Protein AF-A0A7S4M6N0-F1 (afdb_monomer)

Secondary structure (DSSP, 8-state):
--SSSSTTSSSSS------------------------TTS--TTTTPPPPHHHHHHHHHHHHHHHHTSGGGGGGGGGT-HHHHHHHHHHHHTSBPTTTSSBHHHHHHHHHHHHHHHHHHTT--GGGSEEEEEE-SSS-THIIIIISSS-HHHHHHHHHHHHHHHSEEEEEE---GGGGTT-HHHHHHHHHHHHHHHHHHHHTTSS---EEEEEGGGHHHHHHHHHHHHTT--S----EEEESS-TTTT--TTT--SS-EEEEE-TT-GGGTTTHHHHHHHHTTS----TTS---TTS--EEEEE-HHHHHHTT----GGG-HHHHHHH-GGGHHHHHHHHHHHHHHTT---S--S---PPPPP----------------------------------

Organism: NCBI:txid72548

Structure (mmCIF, N/CA/C/O backbone):
data_AF-A0A7S4M6N0-F1
#
_entry.id   AF-A0A7S4M6N0-F1
#
loop_
_atom_site.group_PDB
_atom_site.id
_atom_site.type_symbol
_atom_site.label_atom_id
_atom_site.label_alt_id
_atom_site.label_comp_id
_atom_site.label_asym_id
_atom_site.label_entity_id
_atom_site.label_seq_id
_atom_site.pdbx_PDB_ins_code
_atom_site.Cartn_x
_atom_site.Cartn_y
_atom_site.Cartn_z
_atom_site.occupancy
_atom_site.B_iso_or_equiv
_atom_site.auth_seq_id
_atom_site.auth_comp_id
_atom_site.auth_asym_id
_atom_site.auth_atom_id
_atom_site.pdbx_PDB_model_num
ATOM 1 N N . MET A 1 1 ? 51.126 13.592 -18.599 1.00 45.94 1 MET A N 1
ATOM 2 C CA . MET A 1 1 ? 50.059 13.607 -17.568 1.00 45.94 1 MET A CA 1
ATOM 3 C C . MET A 1 1 ? 49.681 12.183 -17.109 1.00 45.94 1 MET A C 1
ATOM 5 O O . MET A 1 1 ? 48.519 11.811 -17.114 1.00 45.94 1 MET A O 1
ATOM 9 N N . LYS A 1 2 ? 50.675 11.357 -16.735 1.00 37.97 2 LYS A N 1
ATOM 10 C CA . LYS A 1 2 ? 50.512 9.930 -16.360 1.00 37.97 2 LYS A CA 1
ATOM 11 C C . LYS A 1 2 ? 51.437 9.506 -15.194 1.00 37.97 2 LYS A C 1
ATOM 13 O O . LYS A 1 2 ? 51.821 8.352 -15.103 1.00 37.97 2 LYS A O 1
ATOM 18 N N . VAL A 1 3 ? 51.826 10.438 -14.313 1.00 39.56 3 VAL A N 1
ATOM 19 C CA . VAL A 1 3 ? 52.834 10.177 -13.250 1.00 39.56 3 VAL A CA 1
ATOM 20 C C . VAL A 1 3 ? 52.361 10.587 -11.839 1.00 39.56 3 VAL A C 1
ATOM 22 O O . VAL A 1 3 ? 53.120 10.528 -10.886 1.00 39.56 3 VAL A O 1
ATOM 25 N N . GLN A 1 4 ? 51.082 10.927 -11.639 1.00 41.50 4 GLN A N 1
ATOM 26 C CA . GLN A 1 4 ? 50.559 11.326 -10.314 1.00 41.50 4 GLN A CA 1
ATOM 27 C C . GLN A 1 4 ? 49.484 10.395 -9.727 1.00 41.50 4 GLN A C 1
ATOM 29 O O . GLN A 1 4 ? 48.772 10.787 -8.810 1.00 41.50 4 GLN A O 1
ATOM 34 N N . LEU A 1 5 ? 49.390 9.146 -10.201 1.00 37.19 5 LEU A N 1
ATOM 35 C CA . LEU A 1 5 ? 48.446 8.152 -9.657 1.00 37.19 5 LEU A CA 1
ATOM 36 C C . LEU A 1 5 ? 49.110 6.940 -8.974 1.00 37.19 5 LEU A C 1
ATOM 38 O O . LEU A 1 5 ? 48.406 6.063 -8.493 1.00 37.19 5 LEU A O 1
ATOM 42 N N . ALA A 1 6 ? 50.445 6.889 -8.892 1.00 36.88 6 ALA A N 1
ATOM 43 C CA . ALA A 1 6 ? 51.171 5.757 -8.299 1.00 36.88 6 ALA A CA 1
ATOM 44 C C . ALA A 1 6 ? 51.567 5.956 -6.819 1.00 36.88 6 ALA A C 1
ATOM 46 O O . ALA A 1 6 ? 51.978 5.008 -6.167 1.00 36.88 6 ALA A O 1
ATOM 47 N N . ALA A 1 7 ? 51.403 7.155 -6.248 1.00 37.81 7 ALA A N 1
ATOM 48 C CA . ALA A 1 7 ? 51.907 7.480 -4.904 1.00 37.81 7 ALA A CA 1
ATOM 49 C C . ALA A 1 7 ? 50.861 7.396 -3.769 1.00 37.81 7 ALA A C 1
ATOM 51 O O . ALA A 1 7 ? 51.107 7.880 -2.668 1.00 37.81 7 ALA A O 1
ATOM 52 N N . ARG A 1 8 ? 49.678 6.808 -4.006 1.00 37.72 8 ARG A N 1
ATOM 53 C CA . ARG A 1 8 ? 48.637 6.641 -2.965 1.00 37.72 8 ARG A CA 1
ATOM 54 C C . ARG A 1 8 ? 48.246 5.192 -2.661 1.00 37.72 8 ARG A C 1
ATOM 56 O O . ARG A 1 8 ? 47.337 4.980 -1.869 1.00 37.72 8 ARG A O 1
ATOM 63 N N . MET A 1 9 ? 48.952 4.208 -3.221 1.00 34.25 9 MET A N 1
ATOM 64 C CA . MET A 1 9 ? 48.672 2.782 -2.992 1.00 34.25 9 MET A CA 1
ATOM 65 C C . MET A 1 9 ? 49.723 2.026 -2.158 1.00 34.25 9 MET A C 1
ATOM 67 O O . MET A 1 9 ? 49.538 0.842 -1.911 1.00 34.25 9 MET A O 1
ATOM 71 N N . GLU A 1 10 ? 50.765 2.686 -1.642 1.00 34.19 10 GLU A N 1
ATOM 72 C CA . GLU A 1 10 ? 51.847 2.023 -0.878 1.00 34.19 10 GLU A CA 1
ATOM 73 C C . GLU A 1 10 ? 51.893 2.362 0.627 1.00 34.19 10 GLU A C 1
ATOM 75 O O . GLU A 1 10 ? 52.889 2.102 1.291 1.00 34.19 10 GLU A O 1
ATOM 80 N N . ALA A 1 11 ? 50.816 2.897 1.214 1.00 34.56 11 ALA A N 1
ATOM 81 C CA . ALA A 1 11 ? 50.780 3.243 2.647 1.00 34.56 11 ALA A CA 1
ATOM 82 C C . ALA A 1 11 ? 49.804 2.399 3.495 1.00 34.56 11 ALA A C 1
ATOM 84 O O . ALA A 1 11 ? 49.417 2.824 4.579 1.00 34.56 11 ALA A O 1
ATOM 85 N N . GLY A 1 12 ? 49.376 1.222 3.022 1.00 33.84 12 GLY A N 1
ATOM 86 C CA . GLY A 1 12 ? 48.311 0.453 3.687 1.00 33.84 12 GLY A CA 1
ATOM 87 C C . GLY A 1 12 ? 48.555 -1.039 3.898 1.00 33.84 12 GLY A C 1
ATOM 88 O O . GLY A 1 12 ? 47.637 -1.725 4.339 1.00 33.84 12 GLY A O 1
ATOM 89 N N . GLN A 1 13 ? 49.739 -1.571 3.586 1.00 36.97 13 GLN A N 1
ATOM 90 C CA . GLN A 1 13 ? 50.039 -2.992 3.784 1.00 36.97 13 GLN A CA 1
ATOM 91 C C . GLN A 1 13 ? 51.243 -3.166 4.717 1.00 36.97 13 GLN A C 1
ATOM 93 O O . GLN A 1 13 ? 52.341 -2.715 4.418 1.00 36.97 13 GLN A O 1
ATOM 98 N N . HIS A 1 14 ? 50.984 -3.868 5.827 1.00 34.12 14 HIS A N 1
ATOM 99 C CA . HIS A 1 14 ? 51.899 -4.350 6.874 1.00 34.12 14 HIS A CA 1
ATOM 100 C C . HIS A 1 14 ? 52.159 -3.451 8.099 1.00 34.12 14 HIS A C 1
ATOM 102 O O . HIS A 1 14 ? 53.220 -2.863 8.261 1.00 34.12 14 HIS A O 1
ATOM 108 N N . ALA A 1 15 ? 51.238 -3.523 9.065 1.00 30.80 15 ALA A N 1
ATOM 109 C CA . ALA A 1 15 ? 51.568 -3.609 10.494 1.00 30.80 15 ALA A CA 1
ATOM 110 C C . ALA A 1 15 ? 50.488 -4.481 11.166 1.00 30.80 15 ALA A C 1
ATOM 112 O O . ALA A 1 15 ? 49.336 -4.090 11.279 1.00 30.80 15 ALA A O 1
ATOM 113 N N . SER A 1 16 ? 50.745 -5.783 11.278 1.00 30.89 16 SER A N 1
ATOM 114 C CA . SER A 1 16 ? 51.204 -6.450 12.504 1.00 30.89 16 SER A CA 1
ATOM 115 C C . SER A 1 16 ? 50.088 -6.686 13.521 1.00 30.89 16 SER A C 1
ATOM 117 O O . SER A 1 16 ? 49.566 -5.776 14.155 1.00 30.89 16 SER A O 1
ATOM 119 N N . ALA A 1 17 ? 49.786 -7.971 13.682 1.00 41.09 17 ALA A N 1
ATOM 120 C CA . ALA A 1 17 ? 48.921 -8.550 14.687 1.00 41.09 17 ALA A CA 1
ATOM 121 C C . ALA A 1 17 ? 49.273 -8.093 16.111 1.00 41.09 17 ALA A C 1
ATOM 123 O O . ALA A 1 17 ? 50.381 -8.329 16.587 1.00 41.09 17 ALA A O 1
ATOM 124 N N . GLN A 1 18 ? 48.281 -7.566 16.824 1.00 29.06 18 GLN A N 1
ATOM 125 C CA . GLN A 1 18 ? 48.182 -7.697 18.273 1.00 29.06 18 GLN A CA 1
ATOM 126 C C . GLN A 1 18 ? 46.731 -8.017 18.636 1.00 29.06 18 GLN A C 1
ATOM 128 O O . GLN A 1 18 ? 45.813 -7.234 18.411 1.00 29.06 18 GLN A O 1
ATOM 133 N N . ARG A 1 19 ? 46.544 -9.226 19.169 1.00 36.16 19 ARG A N 1
ATOM 134 C CA . ARG A 1 19 ? 45.338 -9.650 19.881 1.00 36.16 19 ARG A CA 1
ATOM 135 C C . ARG A 1 19 ? 45.258 -8.883 21.201 1.00 36.16 19 ARG A C 1
ATOM 137 O O . ARG A 1 19 ? 46.234 -8.883 21.944 1.00 36.16 19 ARG A O 1
ATOM 144 N N . SER A 1 20 ? 44.087 -8.342 21.519 1.00 28.66 20 SER A N 1
ATOM 145 C CA . SER A 1 20 ? 43.614 -8.179 22.899 1.00 28.66 20 SER A CA 1
ATOM 146 C C . SER A 1 20 ? 42.077 -8.084 22.916 1.00 28.66 20 SER A C 1
ATOM 148 O O . SER A 1 20 ? 41.491 -7.750 21.884 1.00 28.66 20 SER A O 1
ATOM 150 N N . PRO A 1 21 ? 41.417 -8.475 24.020 1.00 32.31 21 PRO A N 1
ATOM 151 C CA . PRO A 1 21 ? 40.059 -9.000 24.024 1.00 32.31 21 PRO A CA 1
ATOM 152 C C . PRO A 1 21 ? 39.023 -7.881 24.130 1.00 32.31 21 PRO A C 1
ATOM 154 O O . PRO A 1 21 ? 39.094 -7.042 25.023 1.00 32.31 21 PRO A O 1
ATOM 157 N N . LEU A 1 22 ? 38.026 -7.900 23.247 1.00 27.86 22 LEU A N 1
ATOM 158 C CA . LEU A 1 22 ? 36.796 -7.144 23.456 1.00 27.86 22 LEU A CA 1
ATOM 159 C C . LEU A 1 22 ? 35.799 -8.047 24.170 1.00 27.86 22 LEU A C 1
ATOM 161 O O . LEU A 1 22 ? 35.095 -8.865 23.580 1.00 27.86 22 LEU A O 1
ATOM 165 N N . GLU A 1 23 ? 35.832 -7.896 25.486 1.00 29.34 23 GLU A N 1
ATOM 166 C CA . GLU A 1 23 ? 34.781 -8.269 26.409 1.00 29.34 23 GLU A CA 1
ATOM 167 C C . GLU A 1 23 ? 33.457 -7.588 26.022 1.00 29.34 23 GLU A C 1
ATOM 169 O O . GLU A 1 23 ? 33.396 -6.392 25.751 1.00 29.34 23 GLU A O 1
ATOM 174 N N . ASN A 1 24 ? 32.394 -8.392 26.033 1.00 35.91 24 ASN A N 1
ATOM 175 C CA . ASN A 1 24 ? 31.051 -8.057 26.501 1.00 35.91 24 ASN A CA 1
ATOM 176 C C . ASN A 1 24 ? 30.477 -6.672 26.150 1.00 35.91 24 ASN A C 1
ATOM 178 O O . ASN A 1 24 ? 30.442 -5.765 26.977 1.00 35.91 24 ASN A O 1
ATOM 182 N N . ALA A 1 25 ? 29.801 -6.602 25.005 1.00 29.19 25 ALA A N 1
ATOM 183 C CA . ALA A 1 25 ? 28.612 -5.764 24.856 1.00 29.19 25 ALA A CA 1
ATOM 184 C C . ALA A 1 25 ? 27.540 -6.524 24.061 1.00 29.19 25 ALA A C 1
ATOM 186 O O . ALA A 1 25 ? 27.190 -6.183 22.935 1.00 29.19 25 ALA A O 1
ATOM 187 N N . SER A 1 26 ? 27.022 -7.599 24.665 1.00 28.81 26 SER A N 1
ATOM 188 C CA . SER A 1 26 ? 25.713 -8.143 24.305 1.00 28.81 26 SER A CA 1
ATOM 189 C C . SER A 1 26 ? 24.673 -7.089 24.687 1.00 28.81 26 SER A C 1
ATOM 191 O O . SER A 1 26 ? 24.267 -6.991 25.846 1.00 28.81 26 SER A O 1
ATOM 193 N N . ALA A 1 27 ? 24.282 -6.253 23.724 1.00 29.34 27 ALA A N 1
ATOM 194 C CA . ALA A 1 27 ? 23.066 -5.465 23.834 1.00 29.34 27 ALA A CA 1
ATOM 195 C C . ALA A 1 27 ? 21.894 -6.454 23.804 1.00 29.34 27 ALA A C 1
ATOM 197 O O . ALA A 1 27 ? 21.427 -6.881 22.751 1.00 29.34 27 ALA A O 1
ATOM 198 N N . LYS A 1 28 ? 21.497 -6.900 24.997 1.00 25.80 28 LYS A N 1
ATOM 199 C CA . LYS A 1 28 ? 20.292 -7.688 25.220 1.00 25.80 28 LYS A CA 1
ATOM 200 C C . LYS A 1 28 ? 19.103 -6.868 24.729 1.00 25.80 28 LYS A C 1
ATOM 202 O O . LYS A 1 28 ? 18.749 -5.867 25.347 1.00 25.80 28 LYS A O 1
ATOM 207 N N . TYR A 1 29 ? 18.478 -7.312 23.646 1.00 27.94 29 TYR A N 1
ATOM 208 C CA . TYR A 1 29 ? 17.089 -6.975 23.378 1.00 27.94 29 TYR A CA 1
ATOM 209 C C . TYR A 1 29 ? 16.268 -7.542 24.536 1.00 27.94 29 TYR A C 1
ATOM 211 O O . TYR A 1 29 ? 16.191 -8.756 24.728 1.00 27.94 29 TYR A O 1
ATOM 219 N N . THR A 1 30 ? 15.719 -6.660 25.365 1.00 24.52 30 THR A N 1
ATOM 220 C CA . THR A 1 30 ? 14.761 -7.049 26.397 1.00 24.52 30 THR A CA 1
ATOM 221 C C . THR A 1 30 ? 13.476 -7.470 25.696 1.00 24.52 30 THR A C 1
ATOM 223 O O . THR A 1 30 ? 12.652 -6.635 25.334 1.00 24.52 30 THR A O 1
ATOM 226 N N . VAL A 1 31 ? 13.313 -8.776 25.498 1.00 32.66 31 VAL A N 1
ATOM 227 C CA . VAL A 1 31 ? 12.010 -9.386 25.236 1.00 32.66 31 VAL A CA 1
ATOM 228 C C . VAL A 1 31 ? 11.239 -9.339 26.552 1.00 32.66 31 VAL A C 1
ATOM 230 O O . VAL A 1 31 ? 11.566 -10.050 27.504 1.00 32.66 31 VAL A O 1
ATOM 233 N N . LEU A 1 32 ? 10.249 -8.453 26.634 1.00 28.92 32 LEU A N 1
ATOM 234 C CA . LEU A 1 32 ? 9.282 -8.447 27.726 1.00 28.92 32 LEU A CA 1
ATOM 235 C C . LEU A 1 32 ? 8.302 -9.605 27.499 1.00 28.92 32 LEU A C 1
ATOM 237 O O . LEU A 1 32 ? 7.316 -9.462 26.787 1.00 28.92 32 LEU A O 1
ATOM 241 N N . CYS A 1 33 ? 8.593 -10.760 28.097 1.00 32.31 33 CYS A N 1
ATOM 242 C CA . CYS A 1 33 ? 7.598 -11.801 28.335 1.00 32.31 33 CYS A CA 1
ATOM 243 C C . CYS A 1 33 ? 6.924 -11.518 29.686 1.00 32.31 33 CYS A C 1
ATOM 245 O O . CYS A 1 33 ? 7.501 -11.803 30.737 1.00 32.31 33 CYS A O 1
ATOM 247 N N . GLY A 1 34 ? 5.724 -10.941 29.653 1.00 28.41 34 GLY A N 1
ATOM 248 C CA . GLY A 1 34 ? 4.822 -10.779 30.796 1.00 28.41 34 GLY A CA 1
ATOM 249 C C . GLY A 1 34 ? 3.509 -11.509 30.519 1.00 28.41 34 GLY A C 1
ATOM 250 O O . GLY A 1 34 ? 3.041 -11.533 29.390 1.00 28.41 34 GLY A O 1
ATOM 251 N N . GLY A 1 35 ? 2.973 -12.207 31.518 1.00 27.59 35 GLY A N 1
ATOM 252 C CA . GLY A 1 35 ? 1.825 -13.092 31.355 1.00 27.59 35 GLY A CA 1
ATOM 253 C C . GLY A 1 35 ? 0.466 -12.388 31.395 1.00 27.59 35 GLY A C 1
ATOM 254 O O . GLY A 1 35 ? 0.222 -11.543 32.247 1.00 27.59 35 GLY A O 1
ATOM 255 N N . SER A 1 36 ? -0.437 -12.860 30.530 1.00 43.66 36 SER A N 1
ATOM 256 C CA . SER A 1 36 ? -1.873 -13.075 30.769 1.00 43.66 36 SER A CA 1
ATOM 257 C C . SER A 1 36 ? -2.574 -12.080 31.708 1.00 43.66 36 SER A C 1
ATOM 259 O O . SER A 1 36 ? -2.893 -12.405 32.854 1.00 43.66 36 SER A O 1
ATOM 261 N N . THR A 1 37 ? -2.979 -10.941 31.152 1.00 30.84 37 THR A N 1
ATOM 262 C CA . THR A 1 37 ? -4.305 -10.364 31.417 1.00 30.84 37 THR A CA 1
ATOM 263 C C . THR A 1 37 ? -4.869 -9.852 30.094 1.00 30.84 37 THR A C 1
ATOM 265 O O . THR A 1 37 ? -4.135 -9.315 29.271 1.00 30.84 37 THR A O 1
ATOM 268 N N . ALA A 1 38 ? -6.161 -10.064 29.851 1.00 42.00 38 ALA A N 1
ATOM 269 C CA . ALA A 1 38 ? -6.863 -9.508 28.701 1.00 42.00 38 ALA A CA 1
ATOM 270 C C . ALA A 1 38 ? -6.864 -7.968 28.796 1.00 42.00 38 ALA A C 1
ATOM 272 O O . ALA A 1 38 ? -7.728 -7.412 29.468 1.00 42.00 38 ALA A O 1
ATOM 273 N N . ASN A 1 39 ? -5.820 -7.326 28.250 1.00 38.00 39 ASN A N 1
ATOM 274 C CA . ASN A 1 39 ? -5.677 -5.908 27.860 1.00 38.00 39 ASN A CA 1
ATOM 275 C C . ASN A 1 39 ? -4.201 -5.523 27.576 1.00 38.00 39 ASN A C 1
ATOM 277 O O . ASN A 1 39 ? -3.783 -4.393 27.829 1.00 38.00 39 ASN A O 1
ATOM 281 N N . GLU A 1 40 ? -3.382 -6.428 27.034 1.00 38.03 40 GLU A N 1
ATOM 282 C CA . GLU A 1 40 ? -2.133 -6.025 26.379 1.00 38.03 40 GLU A CA 1
ATOM 283 C C . GLU A 1 40 ? -2.472 -5.721 24.922 1.00 38.03 40 GLU A C 1
ATOM 285 O O . GLU A 1 40 ? -2.871 -6.619 24.194 1.00 38.03 40 GLU A O 1
ATOM 290 N N . PHE A 1 41 ? -2.404 -4.447 24.529 1.00 42.69 41 PHE A N 1
ATOM 291 C CA . PHE A 1 41 ? -2.669 -3.964 23.172 1.00 42.69 41 PHE A CA 1
ATOM 292 C C . PHE A 1 41 ? -2.269 -4.990 22.098 1.00 42.69 41 PHE A C 1
ATOM 294 O O . PHE A 1 41 ? -1.091 -5.357 22.029 1.00 42.69 41 PHE A O 1
ATOM 301 N N . ASP A 1 42 ? -3.222 -5.374 21.237 1.00 50.81 42 ASP A N 1
ATOM 302 C CA . ASP A 1 42 ? -3.006 -6.062 19.956 1.00 50.81 42 ASP A CA 1
ATOM 303 C C . ASP A 1 42 ? -2.089 -5.197 19.069 1.00 50.81 42 ASP A C 1
ATOM 305 O O . ASP A 1 42 ? -2.503 -4.519 18.133 1.00 50.81 42 ASP A O 1
ATOM 309 N N . SER A 1 43 ? -0.811 -5.126 19.424 1.00 60.66 43 SER A N 1
ATOM 310 C CA . SER A 1 43 ? 0.141 -4.128 18.941 1.00 60.66 43 SER A CA 1
ATOM 311 C C . SER A 1 43 ? 0.811 -4.594 17.659 1.00 60.66 43 SER A C 1
ATOM 313 O O . SER A 1 43 ? 2.007 -4.423 17.492 1.00 60.66 43 SER A O 1
ATOM 315 N N . TRP A 1 44 ? 0.085 -5.250 16.759 1.00 69.81 44 TRP A N 1
ATOM 316 C CA . TRP A 1 44 ? 0.616 -5.576 15.433 1.00 69.81 44 TRP A CA 1
ATOM 317 C C . TRP A 1 44 ? 0.808 -4.304 14.590 1.00 69.81 44 TRP A C 1
ATOM 319 O O . TRP A 1 44 ? 1.701 -4.255 13.747 1.00 69.81 44 TRP A O 1
ATOM 329 N N . MET A 1 45 ? 0.008 -3.262 14.842 1.00 73.62 45 MET A N 1
ATOM 330 C CA . MET A 1 45 ? 0.005 -2.039 14.044 1.00 73.62 45 MET A CA 1
ATOM 331 C C . MET A 1 45 ? 1.277 -1.219 14.280 1.00 73.62 45 MET A C 1
ATOM 333 O O . MET A 1 45 ? 1.595 -0.858 15.413 1.00 73.62 45 MET A O 1
ATOM 337 N N . GLY A 1 46 ? 2.011 -0.942 13.200 1.00 68.50 46 GLY A N 1
ATOM 338 C CA . GLY A 1 46 ? 3.303 -0.254 13.250 1.00 68.50 46 GLY A CA 1
ATOM 339 C C . GLY A 1 46 ? 4.482 -1.108 13.702 1.00 68.50 46 GLY A C 1
ATOM 340 O O . GLY A 1 46 ? 5.583 -0.578 13.835 1.00 68.50 46 GLY A O 1
ATOM 341 N N . LYS A 1 47 ? 4.291 -2.417 13.908 1.00 83.00 47 LYS A N 1
ATOM 342 C CA . LYS A 1 47 ? 5.417 -3.339 14.044 1.00 83.00 47 LYS A CA 1
ATOM 343 C C . LYS A 1 47 ? 5.940 -3.740 12.674 1.00 83.00 47 LYS A C 1
ATOM 345 O O . LYS A 1 47 ? 5.183 -4.079 11.759 1.00 83.00 47 LYS A O 1
ATOM 350 N N . HIS A 1 48 ? 7.261 -3.767 12.583 1.00 86.31 48 HIS A N 1
ATOM 351 C CA . HIS A 1 48 ? 7.971 -4.287 11.426 1.00 86.31 48 HIS A CA 1
ATOM 352 C C . HIS A 1 48 ? 8.385 -5.741 11.663 1.00 86.31 48 HIS A C 1
ATOM 354 O O . HIS A 1 48 ? 8.611 -6.126 12.815 1.00 86.31 48 HIS A O 1
ATOM 360 N N . PRO A 1 49 ? 8.487 -6.556 10.600 1.00 90.94 49 PRO A N 1
ATOM 361 C CA . PRO A 1 49 ? 9.107 -7.874 10.681 1.00 90.94 49 PRO A CA 1
ATOM 362 C C . PRO A 1 49 ? 10.554 -7.796 11.190 1.00 90.94 49 PRO A C 1
ATOM 364 O O . PRO A 1 49 ? 11.211 -6.759 11.062 1.00 90.94 49 PRO A O 1
ATOM 367 N N . ASP A 1 50 ? 11.062 -8.903 11.735 1.00 92.31 50 ASP A N 1
ATOM 368 C CA . ASP A 1 50 ? 12.455 -8.996 12.178 1.00 92.31 50 ASP A CA 1
ATOM 369 C C . ASP A 1 50 ? 13.417 -8.758 10.991 1.00 92.31 50 ASP A C 1
ATOM 371 O O . ASP A 1 50 ? 13.158 -9.257 9.891 1.00 92.31 50 ASP A O 1
ATOM 375 N N . PRO A 1 51 ? 14.537 -8.030 11.167 1.00 94.88 51 PRO A N 1
ATOM 376 C CA . PRO A 1 51 ? 15.556 -7.871 10.127 1.00 94.88 51 PRO A CA 1
ATOM 377 C C . PRO A 1 51 ? 15.992 -9.181 9.451 1.00 94.88 51 PRO A C 1
ATOM 379 O O . PRO A 1 51 ? 16.205 -9.196 8.238 1.00 94.88 51 PRO A O 1
ATOM 382 N N . VAL A 1 52 ? 16.080 -10.283 10.202 1.00 96.50 52 VAL A N 1
ATOM 383 C CA . VAL A 1 52 ? 16.422 -11.610 9.667 1.00 96.50 52 VAL A CA 1
ATOM 384 C C . VAL A 1 52 ? 15.322 -12.132 8.738 1.00 96.50 52 VAL A C 1
ATOM 386 O O . VAL A 1 52 ? 15.623 -12.694 7.683 1.00 96.50 52 VAL A O 1
ATOM 389 N N . ASP A 1 53 ? 14.049 -11.905 9.079 1.00 96.75 53 ASP A N 1
ATOM 390 C CA . ASP A 1 53 ? 12.919 -12.254 8.212 1.00 96.75 53 ASP A CA 1
ATOM 391 C C . ASP A 1 53 ? 12.926 -11.414 6.924 1.00 96.75 53 ASP A C 1
ATOM 393 O O . ASP A 1 53 ? 12.626 -11.939 5.849 1.00 96.75 53 ASP A O 1
ATOM 397 N N . ILE A 1 54 ? 13.300 -10.131 7.011 1.00 97.56 54 ILE A N 1
ATOM 398 C CA . ILE A 1 54 ? 13.420 -9.232 5.850 1.00 97.56 54 ILE A CA 1
ATOM 399 C C . ILE A 1 54 ? 14.548 -9.695 4.918 1.00 97.56 54 ILE A C 1
ATOM 401 O O . ILE A 1 54 ? 14.351 -9.735 3.705 1.00 97.56 54 ILE A O 1
ATOM 405 N N . GLU A 1 55 ? 15.709 -10.089 5.447 1.00 97.75 55 GLU A N 1
ATOM 406 C CA . GLU A 1 55 ? 16.824 -10.617 4.643 1.00 97.75 55 GLU A CA 1
ATOM 407 C C . GLU A 1 55 ? 16.457 -11.936 3.943 1.00 97.75 55 GLU A C 1
ATOM 409 O O . GLU A 1 55 ? 16.689 -12.105 2.738 1.00 97.75 55 GLU A O 1
ATOM 414 N N . ALA A 1 56 ? 15.807 -12.852 4.666 1.00 97.50 56 ALA A N 1
ATOM 415 C CA . ALA A 1 56 ? 15.313 -14.101 4.094 1.00 97.50 56 ALA A CA 1
ATOM 416 C C . ALA A 1 56 ? 14.254 -13.850 3.004 1.00 97.50 56 ALA A C 1
ATOM 418 O O . ALA A 1 56 ? 14.264 -14.490 1.948 1.00 97.50 56 ALA A O 1
ATOM 419 N N . ALA A 1 57 ? 13.342 -12.902 3.233 1.00 97.81 57 ALA A N 1
ATOM 420 C CA . ALA A 1 57 ? 12.342 -12.494 2.253 1.00 97.81 57 ALA A CA 1
ATOM 421 C C . ALA A 1 57 ? 12.974 -11.845 1.017 1.00 97.81 57 ALA A C 1
ATOM 423 O O . ALA A 1 57 ? 12.594 -12.184 -0.102 1.00 97.81 57 ALA A O 1
ATOM 424 N N . ALA A 1 58 ? 13.984 -10.989 1.192 1.00 97.75 58 ALA A N 1
ATOM 425 C CA . ALA A 1 58 ? 14.700 -10.361 0.086 1.00 97.75 58 ALA A CA 1
ATOM 426 C C . ALA A 1 58 ? 15.344 -11.399 -0.837 1.00 97.75 58 ALA A C 1
ATOM 428 O O . ALA A 1 58 ? 15.254 -11.266 -2.052 1.00 97.75 58 ALA A O 1
ATOM 429 N N . THR A 1 59 ? 15.917 -12.470 -0.281 1.00 96.94 59 THR A N 1
ATOM 430 C CA . THR A 1 59 ? 16.481 -13.578 -1.072 1.00 96.94 59 THR A CA 1
ATOM 431 C C . THR A 1 59 ? 15.416 -14.287 -1.914 1.00 96.94 59 THR A C 1
ATOM 433 O O . THR A 1 59 ? 15.648 -14.607 -3.075 1.00 96.94 59 THR A O 1
ATOM 436 N N . THR A 1 60 ? 14.222 -14.491 -1.354 1.00 96.44 60 THR A N 1
ATOM 437 C CA . THR A 1 60 ? 13.106 -15.145 -2.060 1.00 96.44 60 THR A CA 1
ATOM 438 C C . THR A 1 60 ? 12.567 -14.262 -3.185 1.00 96.44 60 THR A C 1
ATOM 440 O O . THR A 1 60 ? 12.405 -14.703 -4.322 1.00 96.44 60 THR A O 1
ATOM 443 N N . VAL A 1 61 ? 12.331 -12.987 -2.874 1.00 96.44 61 VAL A N 1
ATOM 444 C CA . VAL A 1 61 ? 11.878 -11.970 -3.829 1.00 96.44 61 VAL A CA 1
ATOM 445 C C . VAL A 1 61 ? 12.882 -11.796 -4.962 1.00 96.44 61 VAL A C 1
ATOM 447 O O . VAL A 1 61 ? 12.480 -11.602 -6.105 1.00 96.44 61 VAL A O 1
ATOM 450 N N . TRP A 1 62 ? 14.178 -11.898 -4.670 1.00 95.44 62 TRP A N 1
ATOM 451 C CA . TRP A 1 62 ? 15.218 -11.830 -5.688 1.00 95.44 62 TRP A CA 1
ATOM 452 C C . TRP A 1 62 ? 15.057 -12.918 -6.752 1.00 95.44 62 TRP A C 1
ATOM 454 O O . TRP A 1 62 ? 15.106 -12.621 -7.940 1.00 95.44 62 TRP A O 1
ATOM 464 N N . GLY A 1 63 ? 14.757 -14.154 -6.338 1.00 92.81 63 GLY A N 1
ATOM 465 C CA . GLY A 1 63 ? 14.472 -15.243 -7.274 1.00 92.81 63 GLY A CA 1
ATOM 466 C C . GLY A 1 63 ? 13.252 -14.971 -8.161 1.00 92.81 63 GLY A C 1
ATOM 467 O O . GLY A 1 63 ? 13.261 -15.319 -9.339 1.00 92.81 63 GLY A O 1
ATOM 468 N N . GLN A 1 64 ? 12.222 -14.298 -7.632 1.00 92.38 64 GLN A N 1
ATOM 469 C CA . GLN A 1 64 ? 11.090 -13.844 -8.448 1.00 92.38 64 GLN A CA 1
ATOM 470 C C . GLN A 1 64 ? 11.500 -12.750 -9.429 1.00 92.38 64 GLN A C 1
ATOM 472 O O . GLN A 1 64 ? 11.079 -12.783 -10.580 1.00 92.38 64 GLN A O 1
ATOM 477 N N . LEU A 1 65 ? 12.339 -11.802 -9.003 1.00 92.38 65 LEU A N 1
ATOM 478 C CA . LEU A 1 65 ? 12.834 -10.744 -9.877 1.00 92.38 65 LEU A CA 1
ATOM 479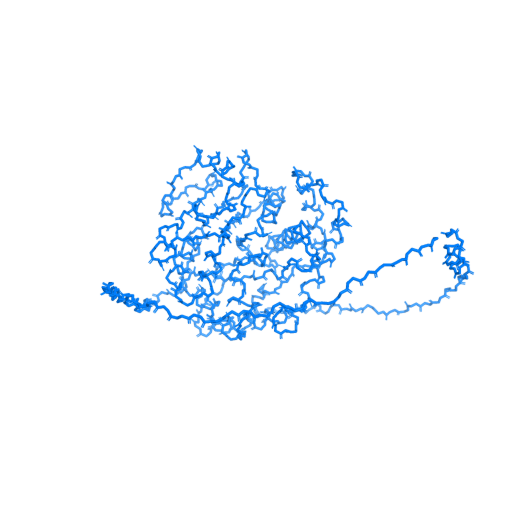 C C . LEU A 1 65 ? 13.618 -11.323 -11.061 1.00 92.38 65 LEU A C 1
ATOM 481 O O . LEU A 1 65 ? 13.368 -10.911 -12.196 1.00 92.38 65 LEU A O 1
ATOM 485 N N . ASP A 1 66 ? 14.509 -12.283 -10.807 1.00 91.75 66 ASP A N 1
ATOM 486 C CA . ASP A 1 66 ? 15.326 -12.949 -11.829 1.00 91.75 66 ASP A CA 1
ATOM 487 C C . ASP A 1 66 ? 14.475 -13.663 -12.894 1.00 91.75 66 ASP A C 1
ATOM 489 O O . ASP A 1 66 ? 14.881 -13.764 -14.051 1.00 91.75 66 ASP A O 1
ATOM 493 N N . ALA A 1 67 ? 13.271 -14.116 -12.530 1.00 88.06 67 ALA A N 1
ATOM 494 C CA . ALA A 1 67 ? 12.321 -14.731 -13.456 1.00 88.06 67 ALA A CA 1
ATOM 495 C C . ALA A 1 67 ? 11.576 -13.713 -14.345 1.00 88.06 67 ALA A C 1
ATOM 497 O O . ALA A 1 67 ? 10.906 -14.103 -15.304 1.00 88.06 67 ALA A O 1
ATOM 498 N N . THR A 1 68 ? 11.682 -12.413 -14.056 1.00 85.62 68 THR A N 1
ATOM 499 C CA . THR A 1 68 ? 11.065 -11.344 -14.856 1.00 85.62 68 THR A CA 1
ATOM 500 C C . THR A 1 68 ? 12.061 -10.719 -15.842 1.00 85.62 68 THR A C 1
ATOM 502 O O . THR A 1 68 ? 13.272 -10.762 -15.618 1.00 85.62 68 THR A O 1
ATOM 505 N N . PRO A 1 69 ? 11.591 -10.006 -16.885 1.00 84.88 69 PRO A N 1
ATOM 506 C CA . PRO A 1 69 ? 12.468 -9.197 -17.738 1.00 84.88 69 PRO A CA 1
ATOM 507 C C . PRO A 1 69 ? 13.283 -8.134 -16.979 1.00 84.88 69 PRO A C 1
ATOM 509 O O . PRO A 1 69 ? 14.309 -7.673 -17.477 1.00 84.88 69 PRO A O 1
ATOM 512 N N . PHE A 1 70 ? 12.850 -7.744 -15.775 1.00 85.56 70 PHE A N 1
ATOM 513 C CA . PHE A 1 70 ? 13.545 -6.768 -14.937 1.00 85.56 70 PHE A CA 1
ATOM 514 C C . PHE A 1 70 ? 14.765 -7.358 -14.210 1.00 85.56 70 PHE A C 1
ATOM 516 O O . PHE A 1 70 ? 15.612 -6.592 -13.745 1.00 85.56 70 PHE A O 1
ATOM 523 N N . GLY A 1 71 ? 14.903 -8.691 -14.160 1.00 86.25 71 GLY A N 1
ATOM 524 C CA . GLY A 1 71 ? 16.045 -9.388 -13.558 1.00 86.25 71 GLY A CA 1
ATOM 525 C C . GLY A 1 71 ? 17.393 -9.011 -14.174 1.00 86.25 71 GLY A C 1
ATOM 526 O O . GLY A 1 71 ? 18.396 -8.940 -13.473 1.00 86.25 71 GLY A O 1
ATOM 527 N N . ALA A 1 72 ? 17.415 -8.617 -15.453 1.00 85.81 72 ALA A N 1
ATOM 528 C CA . ALA A 1 72 ? 18.625 -8.118 -16.114 1.00 85.81 72 ALA A CA 1
ATOM 529 C C . ALA A 1 72 ? 19.234 -6.872 -15.434 1.00 85.81 72 ALA A C 1
ATOM 531 O O . ALA A 1 72 ? 20.406 -6.567 -15.637 1.00 85.81 72 ALA A O 1
ATOM 532 N N . GLY A 1 73 ? 18.446 -6.137 -14.640 1.00 85.31 73 GLY A N 1
ATOM 533 C CA . GLY A 1 73 ? 18.904 -4.988 -13.864 1.00 85.31 73 GLY A CA 1
ATOM 534 C C . GLY A 1 73 ? 19.287 -5.305 -12.416 1.00 85.31 73 GLY A C 1
ATOM 535 O O . GLY A 1 73 ? 19.635 -4.371 -11.696 1.00 85.31 73 GLY A O 1
ATOM 536 N N . ALA A 1 74 ? 19.197 -6.553 -11.950 1.00 90.00 74 ALA A N 1
ATOM 537 C CA . ALA A 1 74 ? 19.375 -6.901 -10.537 1.00 90.00 74 ALA A CA 1
ATOM 538 C C . ALA A 1 74 ? 20.807 -6.646 -10.022 1.00 90.00 74 ALA A C 1
ATOM 540 O O . ALA A 1 74 ? 20.988 -6.234 -8.873 1.00 90.00 74 ALA A O 1
ATOM 541 N N . ASP A 1 75 ? 21.816 -6.779 -10.890 1.00 88.69 75 ASP A N 1
ATOM 542 C CA . ASP A 1 75 ? 23.233 -6.563 -10.556 1.00 88.69 75 ASP A CA 1
ATOM 543 C C . ASP A 1 75 ? 23.515 -5.166 -9.978 1.00 88.69 75 ASP A C 1
ATOM 545 O O . ASP A 1 75 ? 24.418 -4.989 -9.159 1.00 88.69 75 ASP A O 1
ATOM 549 N N . GLN A 1 76 ? 22.709 -4.161 -10.345 1.00 90.62 76 GLN A N 1
ATOM 550 C CA . GLN A 1 76 ? 22.876 -2.786 -9.864 1.00 90.62 76 GLN A CA 1
ATOM 551 C C . GLN A 1 76 ? 22.482 -2.597 -8.387 1.00 90.62 76 GLN A C 1
ATOM 553 O O . GLN A 1 76 ? 22.734 -1.538 -7.817 1.00 90.62 76 GLN A O 1
ATOM 558 N N . LEU A 1 77 ? 21.826 -3.587 -7.770 1.00 93.44 77 LEU A N 1
ATOM 559 C CA . LEU A 1 77 ? 21.268 -3.475 -6.419 1.00 93.44 77 LEU A CA 1
ATOM 560 C C . LEU A 1 77 ? 22.201 -4.018 -5.322 1.00 93.44 77 LEU A C 1
ATOM 562 O O . LEU A 1 77 ? 21.879 -3.900 -4.143 1.00 93.44 77 LEU A O 1
ATOM 566 N N . GLY A 1 78 ? 23.344 -4.614 -5.684 1.00 94.31 78 GLY A N 1
ATOM 567 C CA . GLY A 1 78 ? 24.325 -5.124 -4.715 1.00 94.31 78 GLY A CA 1
ATOM 568 C C . GLY A 1 78 ? 23.923 -6.423 -3.999 1.00 94.31 78 GLY A C 1
ATOM 569 O O . GLY A 1 78 ? 24.537 -6.786 -2.998 1.00 94.31 78 GLY A O 1
ATOM 570 N N . GLY A 1 79 ? 22.913 -7.131 -4.509 1.00 96.25 79 GLY A N 1
ATOM 571 C CA . GLY A 1 79 ? 22.416 -8.399 -3.964 1.00 96.25 79 GLY A CA 1
ATOM 572 C C . GLY A 1 79 ? 21.265 -8.258 -2.951 1.00 96.25 79 GLY A C 1
ATOM 573 O O . GLY A 1 79 ? 21.002 -7.165 -2.438 1.00 96.25 79 GLY A O 1
ATOM 574 N N . PRO A 1 80 ? 20.576 -9.369 -2.621 1.00 96.62 80 PRO A N 1
ATOM 575 C CA . PRO A 1 80 ? 19.389 -9.357 -1.758 1.00 96.62 80 PRO A CA 1
ATOM 576 C C . PRO A 1 80 ? 19.681 -8.834 -0.351 1.00 96.62 80 PRO A C 1
ATOM 578 O O . PRO A 1 80 ? 18.886 -8.082 0.211 1.00 96.62 80 PRO A O 1
ATOM 581 N N . ARG A 1 81 ? 20.855 -9.163 0.195 1.00 97.38 81 ARG A N 1
ATOM 582 C CA . ARG A 1 81 ? 21.296 -8.675 1.504 1.00 97.38 81 ARG A CA 1
ATOM 583 C C . ARG A 1 81 ? 21.447 -7.153 1.540 1.00 97.38 81 ARG A C 1
ATOM 585 O O . ARG A 1 81 ? 20.968 -6.529 2.479 1.00 97.38 81 ARG A O 1
ATOM 592 N N . ALA A 1 82 ? 22.058 -6.547 0.520 1.00 97.12 82 ALA A N 1
ATOM 593 C CA . ALA A 1 82 ? 22.226 -5.093 0.462 1.00 97.12 82 ALA A CA 1
ATOM 594 C C . ALA A 1 82 ? 20.870 -4.368 0.395 1.00 97.12 82 ALA A C 1
ATOM 596 O O . ALA A 1 82 ? 20.670 -3.328 1.033 1.00 97.12 82 ALA A O 1
ATOM 597 N N . VAL A 1 83 ? 19.904 -4.945 -0.328 1.00 97.12 83 VAL A N 1
ATOM 598 C CA . VAL A 1 83 ? 18.527 -4.438 -0.353 1.00 97.12 83 VAL A CA 1
ATOM 599 C C . VAL A 1 83 ? 17.858 -4.572 1.017 1.00 97.12 83 VAL A C 1
ATOM 601 O O . VAL A 1 83 ? 17.262 -3.604 1.483 1.00 97.12 83 VAL A O 1
ATOM 604 N N . ALA A 1 84 ? 17.991 -5.713 1.698 1.00 97.44 84 ALA A N 1
ATOM 605 C CA . ALA A 1 84 ? 17.440 -5.908 3.041 1.00 97.44 84 ALA A CA 1
ATOM 606 C C . ALA A 1 84 ? 18.038 -4.931 4.069 1.00 97.44 84 ALA A C 1
ATOM 608 O O . ALA A 1 84 ? 17.299 -4.296 4.821 1.00 97.44 84 ALA A O 1
ATOM 609 N N . GLU A 1 85 ? 19.359 -4.737 4.052 1.00 96.62 85 GLU A N 1
ATOM 610 C CA . GLU A 1 85 ? 20.046 -3.741 4.883 1.00 96.62 85 GLU A CA 1
ATOM 611 C C . GLU A 1 85 ? 19.518 -2.322 4.601 1.00 96.62 85 GLU A C 1
ATOM 613 O O . GLU A 1 85 ? 19.280 -1.545 5.531 1.00 96.62 85 GLU A O 1
ATOM 618 N N . THR A 1 86 ? 19.255 -1.998 3.328 1.00 96.50 86 THR A N 1
ATOM 619 C CA . THR A 1 86 ? 18.636 -0.724 2.930 1.00 96.50 86 THR A CA 1
ATOM 620 C C . THR A 1 86 ? 17.224 -0.588 3.493 1.00 96.50 86 THR A C 1
ATOM 622 O O . THR A 1 86 ? 16.902 0.457 4.056 1.00 96.50 86 THR A O 1
ATOM 625 N N . VAL A 1 87 ? 16.397 -1.635 3.414 1.00 95.56 87 VAL A N 1
ATOM 626 C CA . VAL A 1 87 ? 15.039 -1.648 3.983 1.00 95.56 87 VAL A CA 1
ATOM 627 C C . VAL A 1 87 ? 15.084 -1.380 5.483 1.00 95.56 87 VAL A C 1
ATOM 629 O O . VAL A 1 87 ? 14.469 -0.419 5.938 1.00 95.56 87 VAL A O 1
ATOM 632 N N . VAL A 1 88 ? 15.859 -2.162 6.242 1.00 93.75 88 VAL A N 1
ATOM 633 C CA . VAL A 1 88 ? 15.962 -2.035 7.707 1.00 93.75 88 VAL A CA 1
ATOM 634 C C . VAL A 1 88 ? 16.416 -0.631 8.104 1.00 93.75 88 VAL A C 1
ATOM 636 O O . VAL A 1 88 ? 15.826 -0.007 8.983 1.00 93.75 88 VAL A O 1
ATOM 639 N N . LYS A 1 89 ? 17.420 -0.087 7.408 1.00 92.94 89 LYS A N 1
ATOM 640 C CA . LYS A 1 89 ? 17.882 1.288 7.626 1.00 92.94 89 LYS A CA 1
ATOM 641 C C . LYS A 1 89 ? 16.789 2.327 7.344 1.00 92.94 89 LYS A C 1
ATOM 643 O O . LYS A 1 89 ? 16.734 3.351 8.022 1.00 92.94 89 LYS A O 1
ATOM 648 N N . SER A 1 90 ? 15.956 2.086 6.335 1.00 91.50 90 SER A N 1
ATOM 649 C CA . SER A 1 90 ? 14.938 3.033 5.862 1.00 91.50 90 SER A CA 1
ATOM 650 C C . SER A 1 90 ? 13.721 3.111 6.772 1.00 91.50 90 SER A C 1
ATOM 652 O O . SER A 1 90 ? 13.134 4.183 6.899 1.00 91.50 90 SER A O 1
ATOM 654 N N . LEU A 1 91 ? 13.370 2.017 7.449 1.00 87.25 91 LEU A N 1
ATOM 655 C CA . LEU A 1 91 ? 12.299 2.012 8.452 1.00 87.25 91 LEU A CA 1
ATOM 656 C C . LEU A 1 91 ? 12.617 2.995 9.593 1.00 87.25 91 LEU A C 1
ATOM 658 O O . LEU A 1 91 ? 11.818 3.873 9.913 1.00 87.25 91 LEU A O 1
ATOM 662 N N . SER A 1 92 ? 13.864 2.989 10.065 1.00 82.19 92 SER A N 1
ATOM 663 C CA . SER A 1 92 ? 14.342 3.922 11.093 1.00 82.19 92 SER A CA 1
ATOM 664 C C . SER A 1 92 ? 14.708 5.321 10.569 1.00 82.19 92 SER A C 1
ATOM 666 O O . SER A 1 92 ? 15.151 6.170 11.349 1.00 82.19 92 SER A O 1
ATOM 668 N N . ALA A 1 93 ? 14.583 5.585 9.264 1.00 80.38 93 ALA A N 1
ATOM 669 C CA . ALA A 1 93 ? 15.012 6.846 8.665 1.00 80.38 93 ALA A CA 1
ATOM 670 C C . ALA A 1 93 ? 14.074 8.014 9.009 1.00 80.38 93 ALA A C 1
ATOM 672 O O . ALA A 1 93 ? 12.953 7.843 9.491 1.00 80.38 93 ALA A O 1
ATOM 673 N N . GLY A 1 94 ? 14.549 9.231 8.737 1.00 74.06 94 GLY A N 1
ATOM 674 C CA . GLY A 1 94 ? 13.773 10.451 8.933 1.00 74.06 94 GLY A CA 1
ATOM 675 C C . GLY A 1 94 ? 12.507 10.499 8.068 1.00 74.06 94 GLY A C 1
ATOM 676 O O . GLY A 1 94 ? 12.501 10.013 6.930 1.00 74.06 94 GLY A O 1
ATOM 677 N N . THR A 1 95 ? 11.433 11.102 8.575 1.00 68.00 95 THR A N 1
ATOM 678 C CA . THR A 1 95 ? 10.248 11.411 7.768 1.00 68.00 95 THR A CA 1
ATOM 679 C C . THR A 1 95 ? 10.612 12.446 6.696 1.00 68.00 95 THR A C 1
ATOM 681 O O . THR A 1 95 ? 11.357 13.387 6.983 1.00 68.00 95 THR A O 1
ATOM 684 N N . PRO A 1 96 ? 10.087 12.337 5.462 1.00 62.50 96 PRO A N 1
ATOM 685 C CA . PRO A 1 96 ? 10.442 13.290 4.409 1.00 62.50 96 PRO A CA 1
ATOM 686 C C . PRO A 1 96 ? 9.928 14.724 4.652 1.00 62.50 96 PRO A C 1
ATOM 688 O O . PRO A 1 96 ? 10.397 15.642 3.986 1.00 62.50 96 PRO A O 1
ATOM 691 N N . TYR A 1 97 ? 8.978 14.930 5.580 1.00 62.72 97 TYR A N 1
ATOM 692 C CA . TYR A 1 97 ? 8.239 16.199 5.713 1.00 62.72 97 TYR A CA 1
ATOM 693 C C . TYR A 1 97 ? 8.248 16.839 7.105 1.00 62.72 97 TYR A C 1
ATOM 695 O O . TYR A 1 97 ? 8.068 18.050 7.195 1.00 62.72 97 TYR A O 1
ATOM 703 N N . THR A 1 98 ? 8.414 16.073 8.188 1.00 60.09 98 THR A N 1
ATOM 704 C CA . THR A 1 98 ? 8.210 16.594 9.557 1.00 60.09 98 THR A CA 1
ATOM 705 C C . THR A 1 98 ? 9.478 16.607 10.408 1.00 60.09 98 THR A C 1
ATOM 707 O O . THR A 1 98 ? 9.483 17.220 11.471 1.00 60.09 98 THR A O 1
ATOM 710 N N . GLY A 1 99 ? 10.552 15.947 9.960 1.00 64.00 99 GLY A N 1
ATOM 711 C CA . GLY A 1 99 ? 11.680 15.614 10.829 1.00 64.00 99 GLY A CA 1
ATOM 712 C C . GLY A 1 99 ? 11.302 14.546 11.871 1.00 64.00 99 GLY A C 1
ATOM 713 O O . GLY A 1 99 ? 10.126 14.329 12.165 1.00 64.00 99 GLY A O 1
ATOM 714 N N . GLY A 1 100 ? 12.300 13.846 12.418 1.00 73.31 100 GLY A N 1
ATOM 715 C CA . GLY A 1 100 ? 12.095 12.682 13.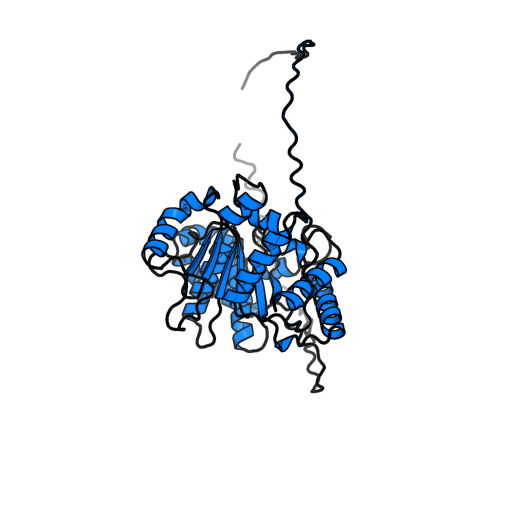303 1.00 73.31 100 GLY A CA 1
ATOM 716 C C . GLY A 1 100 ? 11.976 11.355 12.542 1.00 73.31 100 GLY A C 1
ATOM 717 O O . GLY A 1 100 ? 11.878 11.362 11.319 1.00 73.31 100 GLY A O 1
ATOM 718 N N . SER A 1 101 ? 12.053 10.212 13.233 1.00 81.12 101 SER A N 1
ATOM 719 C CA . SER A 1 101 ? 12.001 8.891 12.582 1.00 81.12 101 SER A CA 1
ATOM 720 C C . SER A 1 101 ? 10.584 8.529 12.123 1.00 81.12 101 SER A C 1
ATOM 722 O O . SER A 1 101 ? 9.597 8.866 12.781 1.00 81.12 101 SER A O 1
ATOM 724 N N . ARG A 1 102 ? 10.478 7.820 10.992 1.00 84.62 102 ARG A N 1
ATOM 725 C CA . ARG A 1 102 ? 9.198 7.343 10.432 1.00 84.62 102 ARG A CA 1
ATOM 726 C C . ARG A 1 102 ? 8.453 6.439 11.403 1.00 84.62 102 ARG A C 1
ATOM 728 O O . ARG A 1 102 ? 7.249 6.603 11.574 1.00 84.62 102 ARG A O 1
ATOM 735 N N . ASP A 1 103 ? 9.183 5.560 12.080 1.00 81.44 103 ASP A N 1
ATOM 736 C CA . ASP A 1 103 ? 8.620 4.654 13.079 1.00 81.44 103 ASP A CA 1
ATOM 737 C C . ASP A 1 103 ? 7.985 5.399 14.250 1.00 81.44 103 ASP A C 1
ATOM 739 O O . ASP A 1 103 ? 6.880 5.057 14.660 1.00 81.44 103 ASP A O 1
ATOM 743 N N . ALA A 1 104 ? 8.632 6.455 14.756 1.00 81.00 104 ALA A N 1
ATOM 744 C CA . ALA A 1 104 ? 8.067 7.248 15.845 1.00 81.00 104 ALA A CA 1
ATOM 745 C C . ALA A 1 104 ? 6.801 7.991 15.395 1.00 81.00 104 ALA A C 1
ATOM 747 O O . ALA A 1 104 ? 5.794 7.967 16.100 1.00 81.00 104 ALA A O 1
ATOM 748 N N . ALA A 1 105 ? 6.828 8.592 14.200 1.00 84.44 105 ALA A N 1
ATOM 749 C CA . ALA A 1 105 ? 5.673 9.294 13.647 1.00 84.44 105 ALA A CA 1
ATOM 750 C C . ALA A 1 105 ? 4.462 8.359 13.472 1.00 84.44 105 ALA A C 1
ATOM 752 O O . ALA A 1 105 ? 3.357 8.685 13.903 1.00 84.44 105 ALA A O 1
ATOM 753 N N . LEU A 1 106 ? 4.674 7.171 12.898 1.00 88.75 106 LEU A N 1
ATOM 754 C CA . LEU A 1 106 ? 3.621 6.169 12.740 1.00 88.75 106 LEU A CA 1
ATOM 755 C C . LEU A 1 106 ? 3.132 5.620 14.081 1.00 88.75 106 LEU A C 1
ATOM 757 O O . LEU A 1 106 ? 1.925 5.485 14.273 1.00 88.75 106 LEU A O 1
ATOM 761 N N . ALA A 1 107 ? 4.041 5.334 15.016 1.00 88.31 107 ALA A N 1
ATOM 762 C CA . ALA A 1 107 ? 3.684 4.814 16.332 1.00 88.31 107 ALA A CA 1
ATOM 763 C C . ALA A 1 107 ? 2.726 5.755 17.075 1.00 88.31 107 ALA A C 1
ATOM 765 O O . ALA A 1 107 ? 1.749 5.293 17.667 1.00 88.31 107 ALA A O 1
ATOM 766 N N . ASP A 1 108 ? 2.952 7.069 17.001 1.00 88.38 108 ASP A N 1
ATOM 767 C CA . ASP A 1 108 ? 2.052 8.049 17.606 1.00 88.38 108 ASP A CA 1
ATOM 768 C C . ASP A 1 108 ? 0.676 8.087 16.934 1.00 88.38 108 ASP A C 1
ATOM 770 O O . ASP A 1 108 ? -0.344 8.069 17.632 1.00 88.38 108 ASP A O 1
ATOM 774 N N . VAL A 1 109 ? 0.624 8.064 15.599 1.00 92.19 109 VAL A N 1
ATOM 775 C CA . VAL A 1 109 ? -0.640 7.996 14.843 1.00 92.19 109 VAL A CA 1
ATOM 776 C C . VAL A 1 109 ? -1.426 6.743 15.219 1.00 92.19 109 VAL A C 1
ATOM 778 O O . VAL A 1 109 ? -2.617 6.825 15.524 1.00 92.19 109 VAL A O 1
ATOM 781 N N . TYR A 1 110 ? -0.777 5.582 15.251 1.00 92.75 110 TYR A N 1
ATOM 782 C CA . TYR A 1 110 ? -1.423 4.310 15.567 1.00 92.75 110 TYR A CA 1
ATOM 783 C C . TYR A 1 110 ? -1.893 4.244 17.018 1.00 92.75 110 TYR A C 1
ATOM 785 O O . TYR A 1 110 ? -3.027 3.836 17.274 1.00 92.75 110 TYR A O 1
ATOM 793 N N . ARG A 1 111 ? -1.089 4.729 17.970 1.00 92.25 111 ARG A N 1
ATOM 794 C CA . ARG A 1 111 ? -1.489 4.841 19.379 1.00 92.25 111 ARG A CA 1
ATOM 795 C C . ARG A 1 111 ? -2.734 5.715 19.537 1.00 92.25 111 ARG A C 1
ATOM 797 O O . ARG A 1 111 ? -3.671 5.327 20.236 1.00 92.25 111 ARG A O 1
ATOM 804 N N . LEU A 1 112 ? -2.762 6.883 18.891 1.00 94.50 112 LEU A N 1
ATOM 805 C CA . LEU A 1 112 ? -3.916 7.786 18.923 1.00 94.50 112 LEU A CA 1
ATOM 806 C C . LEU A 1 112 ? -5.140 7.178 18.226 1.00 94.50 112 LEU A C 1
ATOM 808 O O . LEU A 1 112 ? -6.252 7.314 18.733 1.00 94.50 112 LEU A O 1
ATOM 812 N N . THR A 1 113 ? -4.943 6.476 17.110 1.00 95.00 113 THR A N 1
ATOM 813 C CA . THR A 1 113 ? -6.012 5.777 16.378 1.00 95.00 113 THR A CA 1
ATOM 814 C C . THR A 1 113 ? -6.676 4.733 17.270 1.00 95.00 113 THR A C 1
ATOM 816 O O . THR A 1 113 ? -7.894 4.745 17.429 1.00 95.00 113 THR A O 1
ATOM 819 N N . LEU A 1 114 ? -5.884 3.876 17.921 1.00 92.38 114 LEU A N 1
ATOM 820 C CA . LEU A 1 114 ? -6.396 2.848 18.829 1.00 92.38 114 LEU A CA 1
ATOM 821 C C . LEU A 1 114 ? -7.131 3.455 20.024 1.00 92.38 114 LEU A C 1
ATOM 823 O O . LEU A 1 114 ? -8.203 2.977 20.381 1.00 92.38 114 LEU A O 1
ATOM 827 N N . ALA A 1 115 ? -6.606 4.535 20.609 1.00 92.94 115 ALA A N 1
ATOM 828 C CA . ALA A 1 115 ? -7.283 5.233 21.699 1.00 92.94 115 ALA A CA 1
ATOM 829 C C . ALA A 1 115 ? -8.656 5.785 21.269 1.00 92.94 115 ALA A C 1
ATOM 831 O O . ALA A 1 115 ? -9.629 5.664 22.012 1.00 92.94 115 ALA A O 1
ATOM 832 N N . LYS A 1 116 ? -8.754 6.351 20.057 1.00 95.00 116 LYS A N 1
ATOM 833 C CA . LYS A 1 116 ? -10.019 6.845 19.489 1.00 95.00 116 LYS A CA 1
ATOM 834 C C . LYS A 1 116 ? -11.006 5.707 19.230 1.00 95.00 116 LYS A C 1
ATOM 836 O O . LYS A 1 116 ? -12.164 5.813 19.620 1.00 95.00 116 LYS A O 1
ATOM 841 N N . LEU A 1 117 ? -10.555 4.607 18.628 1.00 93.19 117 LEU A N 1
ATOM 842 C CA . LEU A 1 117 ? -11.397 3.435 18.371 1.00 93.19 117 LEU A CA 1
ATOM 843 C C . LEU A 1 117 ? -11.893 2.783 19.665 1.00 93.19 117 LEU A C 1
ATOM 845 O O . LEU A 1 117 ? -13.077 2.467 19.769 1.00 93.19 117 LEU A O 1
ATOM 849 N N . ALA A 1 118 ? -11.034 2.674 20.681 1.00 91.81 118 ALA A N 1
ATOM 850 C CA . ALA A 1 118 ? -11.412 2.184 22.003 1.00 91.81 118 ALA A CA 1
ATOM 851 C C . ALA A 1 118 ? -12.453 3.092 22.680 1.00 91.81 118 ALA A C 1
ATOM 853 O O . ALA A 1 118 ? -13.431 2.596 23.238 1.00 91.81 118 ALA A O 1
ATOM 854 N N . ALA A 1 119 ? -12.296 4.419 22.585 1.00 92.62 119 ALA A N 1
ATOM 855 C CA . ALA A 1 119 ? -13.277 5.377 23.103 1.00 92.62 119 ALA A CA 1
ATOM 856 C C . ALA A 1 119 ? -14.649 5.260 22.410 1.00 92.62 119 ALA A C 1
ATOM 858 O O . ALA A 1 119 ? -15.676 5.532 23.028 1.00 92.62 119 ALA A O 1
ATOM 859 N N . LEU A 1 120 ? -14.665 4.821 21.149 1.00 92.69 120 LEU A N 1
ATOM 860 C CA . LEU A 1 120 ? -15.870 4.547 20.363 1.00 92.69 120 LEU A CA 1
ATOM 861 C C . LEU A 1 120 ? -16.352 3.091 20.472 1.00 92.69 120 LEU A C 1
ATOM 863 O O . LEU A 1 120 ? -17.291 2.717 19.776 1.00 92.69 120 LEU A O 1
ATOM 867 N N . GLN A 1 121 ? -15.732 2.279 21.337 1.00 92.44 121 GLN A N 1
ATOM 868 C CA . GLN A 1 121 ? -16.059 0.863 21.551 1.00 92.44 121 GLN A CA 1
ATOM 869 C C . GLN A 1 121 ? -15.985 0.008 20.273 1.00 92.44 121 GLN A C 1
ATOM 871 O O . GLN A 1 121 ? -16.712 -0.973 20.124 1.00 92.44 121 GLN A O 1
ATOM 876 N N . VAL A 1 122 ? -15.099 0.370 19.342 1.00 90.12 122 VAL A N 1
ATOM 877 C CA . VAL A 1 122 ? -14.860 -0.409 18.124 1.00 90.12 122 VAL A CA 1
ATOM 878 C C . VAL A 1 122 ? -13.989 -1.618 18.454 1.00 90.12 122 VAL A C 1
ATOM 880 O O . VAL A 1 122 ? -12.880 -1.475 18.966 1.00 90.12 122 VAL A O 1
ATOM 883 N N . ASP A 1 123 ? -14.473 -2.810 18.110 1.00 89.56 123 ASP A N 1
ATOM 884 C CA . ASP A 1 123 ? -13.698 -4.048 18.189 1.00 89.56 123 ASP A CA 1
ATOM 885 C C . ASP A 1 123 ? -12.669 -4.111 17.048 1.00 89.56 123 ASP A C 1
ATOM 887 O O . ASP A 1 123 ? -12.993 -4.402 15.893 1.00 89.56 123 ASP A O 1
ATOM 891 N N . THR A 1 124 ? -11.407 -3.835 17.377 1.00 89.88 124 THR A N 1
ATOM 892 C CA . THR A 1 124 ? -10.306 -3.793 16.408 1.00 89.88 124 THR A CA 1
ATOM 893 C C . THR A 1 124 ? -9.956 -5.159 15.820 1.00 89.88 124 THR A C 1
ATOM 895 O O . THR A 1 124 ? -9.362 -5.216 14.740 1.00 89.88 124 THR A O 1
ATOM 898 N N . SER A 1 125 ? -10.349 -6.259 16.473 1.00 88.62 125 SER A N 1
ATOM 899 C CA . SER A 1 125 ? -10.132 -7.614 15.950 1.00 88.62 125 SER A CA 1
ATOM 900 C C . SER A 1 125 ? -10.966 -7.896 14.694 1.00 88.62 125 SER A C 1
ATOM 902 O O . SER A 1 125 ? -10.590 -8.737 13.882 1.00 88.62 125 SER A O 1
ATOM 904 N N . ARG A 1 126 ? -12.057 -7.142 14.495 1.00 89.31 126 ARG A N 1
ATOM 905 C CA . ARG A 1 126 ? -12.991 -7.279 13.365 1.00 89.31 126 ARG A CA 1
ATOM 906 C C . ARG A 1 126 ? -12.716 -6.354 12.188 1.00 89.31 126 ARG A C 1
ATOM 908 O O . ARG A 1 126 ? -13.362 -6.494 11.152 1.00 89.31 126 ARG A O 1
ATOM 915 N N . LEU A 1 127 ? -11.822 -5.382 12.357 1.00 92.75 127 LEU A N 1
ATOM 916 C CA . LEU A 1 127 ? -11.400 -4.513 11.259 1.00 92.75 127 LEU A CA 1
ATOM 917 C C . LEU A 1 127 ? -10.647 -5.331 10.212 1.00 92.75 127 LEU A C 1
ATOM 919 O O . LEU A 1 127 ? -10.332 -6.485 10.462 1.00 92.75 127 LEU A O 1
ATOM 923 N N . HIS A 1 128 ? -10.346 -4.746 9.064 1.00 93.69 128 HIS A N 1
ATOM 924 C CA . HIS A 1 128 ? -9.483 -5.316 8.038 1.00 93.69 128 HIS A CA 1
ATOM 925 C C . HIS A 1 128 ? -8.207 -4.477 7.950 1.00 93.69 128 HIS A C 1
ATOM 927 O O . HIS A 1 128 ? -8.275 -3.249 7.890 1.00 93.69 128 HIS A O 1
ATOM 933 N N . VAL A 1 129 ? -7.042 -5.112 7.976 1.00 93.94 129 VAL A N 1
ATOM 934 C CA . VAL A 1 129 ? -5.739 -4.444 8.008 1.00 93.94 129 VAL A CA 1
ATOM 935 C C . VAL A 1 129 ? -5.111 -4.520 6.641 1.00 93.94 129 VAL A C 1
ATOM 937 O O . VAL A 1 129 ? -4.666 -5.578 6.202 1.00 93.94 129 VAL A O 1
ATOM 940 N N . VAL A 1 130 ? -5.049 -3.372 5.982 1.00 94.75 130 VAL A N 1
ATOM 941 C CA . VAL A 1 130 ? -4.508 -3.262 4.635 1.00 94.75 130 VAL A CA 1
ATOM 942 C C . VAL A 1 130 ? -3.119 -2.648 4.723 1.00 94.75 130 VAL A C 1
ATOM 944 O O . VAL A 1 130 ? -2.972 -1.488 5.117 1.00 94.75 130 VAL A O 1
ATOM 947 N N . SER A 1 131 ? -2.095 -3.417 4.353 1.00 94.31 131 SER A N 1
ATOM 948 C CA . SER A 1 131 ? -0.733 -2.888 4.282 1.00 94.31 131 SER A CA 1
ATOM 949 C C . SER A 1 131 ? -0.584 -2.015 3.041 1.00 94.31 131 SER A C 1
ATOM 951 O O . SER A 1 131 ? -0.780 -2.473 1.915 1.00 94.31 131 SER A O 1
ATOM 953 N N . VAL A 1 132 ? -0.236 -0.746 3.238 1.00 93.56 132 VAL A N 1
ATOM 954 C CA . VAL A 1 132 ? -0.153 0.250 2.167 1.00 93.56 132 VAL A CA 1
ATOM 955 C C . VAL A 1 132 ? 1.299 0.469 1.777 1.00 93.56 132 VAL A C 1
ATOM 957 O O . VAL A 1 132 ? 2.104 0.973 2.560 1.00 93.56 132 VAL A O 1
ATOM 960 N N . ILE A 1 133 ? 1.625 0.154 0.529 1.00 91.69 133 ILE A N 1
ATOM 961 C CA . ILE A 1 133 ? 2.924 0.449 -0.067 1.00 91.69 133 ILE A CA 1
ATOM 962 C C . ILE A 1 133 ? 3.026 1.960 -0.317 1.00 91.69 133 ILE A C 1
ATOM 964 O O . ILE A 1 133 ? 2.351 2.501 -1.194 1.00 91.69 133 ILE A O 1
ATOM 968 N N . CYS A 1 134 ? 3.904 2.657 0.411 1.00 88.31 134 CYS A N 1
ATOM 969 C CA . CYS A 1 134 ? 4.081 4.117 0.308 1.00 88.31 134 CYS A CA 1
ATOM 970 C C . CYS A 1 134 ? 4.877 4.576 -0.937 1.00 88.31 134 CYS A C 1
ATOM 972 O O . CYS A 1 134 ? 5.195 5.759 -1.100 1.00 88.31 134 CYS A O 1
ATOM 974 N N . ALA A 1 135 ? 5.160 3.657 -1.861 1.00 77.69 135 ALA A N 1
ATOM 975 C CA . ALA A 1 135 ? 5.896 3.893 -3.094 1.00 77.69 135 ALA A CA 1
ATOM 976 C C . ALA A 1 135 ? 5.015 4.494 -4.213 1.00 77.69 135 ALA A C 1
ATOM 978 O O . ALA A 1 135 ? 4.754 3.843 -5.217 1.00 77.69 135 ALA A O 1
ATOM 979 N N . GLY A 1 136 ? 4.599 5.763 -4.097 1.00 64.62 136 GLY A N 1
ATOM 980 C CA . GLY A 1 136 ? 4.088 6.528 -5.255 1.00 64.62 136 GLY A CA 1
ATOM 981 C C . GLY A 1 136 ? 2.647 7.044 -5.187 1.00 64.62 136 GLY A C 1
ATOM 982 O O . GLY A 1 136 ? 1.819 6.712 -6.029 1.00 64.62 136 GLY A O 1
ATOM 983 N N . GLY A 1 137 ? 2.380 7.961 -4.257 1.00 66.69 137 GLY A N 1
ATOM 984 C CA . GLY A 1 137 ? 1.130 8.733 -4.197 1.00 66.69 137 GLY A CA 1
ATOM 985 C C . GLY A 1 137 ? -0.097 7.962 -3.689 1.00 66.69 137 GLY A C 1
ATOM 986 O O . GLY A 1 137 ? -1.192 8.516 -3.693 1.00 66.69 137 GLY A O 1
ATOM 987 N N . THR A 1 138 ? 0.085 6.730 -3.202 1.00 68.00 138 THR A N 1
ATOM 988 C CA . THR A 1 138 ? -0.852 6.069 -2.280 1.00 68.00 138 THR A CA 1
ATOM 989 C C . THR A 1 138 ? -1.221 7.008 -1.118 1.00 68.00 138 THR A C 1
ATOM 991 O O . THR A 1 138 ? -0.453 7.918 -0.794 1.00 68.00 138 THR A O 1
ATOM 994 N N . PRO A 1 139 ? -2.365 6.803 -0.441 1.00 78.62 139 PRO A N 1
ATOM 995 C CA . PRO A 1 139 ? -2.890 7.750 0.547 1.00 78.62 139 PRO A CA 1
ATOM 996 C C . PRO A 1 139 ? -2.075 7.882 1.851 1.00 78.62 139 PRO A C 1
ATOM 998 O O . PRO A 1 139 ? -2.557 8.437 2.831 1.00 78.62 139 PRO A O 1
ATOM 1001 N N . TRP A 1 140 ? -0.821 7.434 1.900 1.00 83.81 140 TRP A N 1
ATOM 1002 C CA . TRP A 1 140 ? 0.011 7.427 3.107 1.00 83.81 140 TRP A CA 1
ATOM 1003 C C . TRP A 1 140 ? 0.178 8.800 3.764 1.00 83.81 140 TRP A C 1
ATOM 1005 O O . TRP A 1 140 ? 0.319 8.874 4.984 1.00 83.81 140 TRP A O 1
ATOM 1015 N N . ALA A 1 141 ? 0.152 9.890 2.990 1.00 82.75 141 ALA A N 1
ATOM 1016 C CA . ALA A 1 141 ? 0.293 11.234 3.545 1.00 82.75 141 ALA A CA 1
ATOM 1017 C C . ALA A 1 141 ? -0.882 11.557 4.480 1.00 82.75 141 ALA A C 1
ATOM 1019 O O . ALA A 1 141 ? -0.676 11.932 5.631 1.00 82.75 141 ALA A O 1
ATOM 1020 N N . THR A 1 142 ? -2.107 11.319 4.011 1.00 86.56 142 THR A N 1
ATOM 1021 C CA . THR A 1 142 ? -3.355 11.610 4.729 1.00 86.56 142 THR A CA 1
ATOM 1022 C C . THR A 1 142 ? -3.540 10.744 5.979 1.00 86.56 142 THR A C 1
ATOM 1024 O O . THR A 1 142 ? -4.166 11.194 6.940 1.00 86.56 142 THR A O 1
ATOM 1027 N N . PHE A 1 143 ? -2.986 9.528 5.992 1.00 88.44 143 PHE A N 1
ATOM 1028 C CA . PHE A 1 143 ? -3.233 8.530 7.042 1.00 88.44 143 PHE A CA 1
ATOM 1029 C C . PHE A 1 143 ? -2.029 8.231 7.954 1.00 88.44 143 PHE A C 1
ATOM 1031 O O . PHE A 1 143 ? -2.140 7.357 8.813 1.00 88.44 143 PHE A O 1
ATOM 1038 N N . GLY A 1 144 ? -0.898 8.940 7.821 1.00 86.75 144 GLY A N 1
ATOM 1039 C CA . GLY A 1 144 ? 0.173 8.834 8.824 1.00 86.75 144 GLY A CA 1
ATOM 1040 C C . GLY A 1 144 ? 1.506 9.531 8.533 1.00 86.75 144 GLY A C 1
ATOM 1041 O O . GLY A 1 144 ? 2.163 9.988 9.457 1.00 86.75 144 GLY A O 1
ATOM 1042 N N . LEU A 1 145 ? 1.943 9.646 7.278 1.00 82.38 145 LEU A N 1
ATOM 1043 C CA . LEU A 1 145 ? 3.335 10.038 6.974 1.00 82.38 145 LEU A CA 1
ATOM 1044 C C . LEU A 1 145 ? 3.495 11.415 6.306 1.00 82.38 145 LEU A C 1
ATOM 1046 O O . LEU A 1 145 ? 4.599 11.752 5.872 1.00 82.38 145 LEU A O 1
ATOM 1050 N N . GLY A 1 146 ? 2.442 12.238 6.215 1.00 76.75 146 GLY A N 1
ATOM 1051 C CA . GLY A 1 146 ? 2.544 13.555 5.572 1.00 76.75 146 GLY A CA 1
ATOM 1052 C C . GLY A 1 146 ? 1.553 14.626 6.042 1.00 76.75 146 GLY A C 1
ATOM 1053 O O . GLY A 1 146 ? 0.499 14.333 6.592 1.00 76.75 146 GLY A O 1
ATOM 1054 N N . GLY A 1 147 ? 1.907 15.893 5.789 1.00 68.25 147 GLY A N 1
ATOM 1055 C CA . GLY A 1 147 ? 0.998 17.045 5.636 1.00 68.25 147 GLY A CA 1
ATOM 1056 C C . GLY A 1 147 ? 0.073 17.459 6.794 1.00 68.25 147 GLY A C 1
ATOM 1057 O O . GLY A 1 147 ? -0.685 18.411 6.618 1.00 68.25 147 GLY A O 1
ATOM 1058 N N . GLY A 1 148 ? 0.096 16.794 7.952 1.00 77.50 148 GLY A N 1
ATOM 1059 C CA . GLY A 1 148 ? -0.804 17.070 9.077 1.00 77.50 148 GLY A CA 1
ATOM 1060 C C . GLY A 1 148 ? -0.246 16.613 10.426 1.00 77.50 148 GLY A C 1
ATOM 1061 O O . GLY A 1 148 ? 0.855 16.074 10.498 1.00 77.50 148 GLY A O 1
ATOM 1062 N N . THR A 1 149 ? -1.002 16.855 11.500 1.00 89.50 149 THR A N 1
ATOM 1063 C CA . THR A 1 149 ? -0.653 16.388 12.852 1.00 89.50 149 THR A CA 1
ATOM 1064 C C . THR A 1 149 ? -1.000 14.910 13.032 1.00 89.50 149 THR A C 1
ATOM 1066 O O . THR A 1 149 ? -1.880 14.387 12.337 1.00 89.50 149 THR A O 1
ATOM 1069 N N . ALA A 1 150 ? -0.357 14.253 14.002 1.00 91.12 150 ALA A N 1
ATOM 1070 C CA . ALA A 1 150 ? -0.652 12.862 14.340 1.00 91.12 150 ALA A CA 1
ATOM 1071 C C . ALA A 1 150 ? -2.129 12.673 14.731 1.00 91.12 150 ALA A C 1
ATOM 1073 O O . ALA A 1 150 ? -2.746 11.679 14.359 1.00 91.12 150 ALA A O 1
ATOM 1074 N N . GLU A 1 151 ? -2.735 13.658 15.403 1.00 93.88 151 GLU A N 1
ATOM 1075 C CA . GLU A 1 151 ? -4.158 13.660 15.747 1.00 93.88 151 GLU A CA 1
ATOM 1076 C C . GLU A 1 151 ? -5.051 13.644 14.506 1.00 93.88 151 GLU A C 1
ATOM 1078 O O . GLU A 1 151 ? -5.956 12.816 14.438 1.00 93.88 151 GLU A O 1
ATOM 1083 N N . LYS A 1 152 ? -4.778 14.502 13.509 1.00 92.44 152 LYS A N 1
ATOM 1084 C CA . LYS A 1 152 ? -5.570 14.562 12.268 1.00 92.44 152 LYS A CA 1
ATOM 1085 C C . LYS A 1 152 ? -5.462 13.257 11.479 1.00 92.44 152 LYS A C 1
ATOM 1087 O O . LYS A 1 152 ? -6.450 12.770 10.939 1.00 92.44 152 LYS A O 1
ATOM 1092 N N . GLN A 1 153 ? -4.267 12.678 11.408 1.00 92.62 153 GLN A N 1
ATOM 1093 C CA . GLN A 1 153 ? -4.050 11.399 10.728 1.00 92.62 153 GLN A CA 1
ATOM 1094 C C . GLN A 1 153 ? -4.733 10.243 11.470 1.00 92.62 153 GLN A C 1
ATOM 1096 O O . GLN A 1 153 ? -5.343 9.385 10.834 1.00 92.62 153 GLN A O 1
ATOM 1101 N N . ALA A 1 154 ? -4.707 10.257 12.805 1.00 94.31 154 ALA A N 1
ATOM 1102 C CA . ALA A 1 154 ? -5.432 9.297 13.626 1.00 94.31 154 ALA A CA 1
ATOM 1103 C C . ALA A 1 154 ? -6.957 9.435 13.488 1.00 94.31 154 ALA A C 1
ATOM 1105 O O . ALA A 1 154 ? -7.660 8.428 13.469 1.00 94.31 154 ALA A O 1
ATOM 1106 N N . ASP A 1 155 ? -7.478 10.659 13.344 1.00 94.94 155 ASP A N 1
ATOM 1107 C CA . ASP A 1 155 ? -8.889 10.896 13.016 1.00 94.94 155 ASP A CA 1
ATOM 1108 C C . ASP A 1 155 ? -9.252 10.307 11.650 1.00 94.94 155 ASP A C 1
ATOM 1110 O O . ASP A 1 155 ? -10.279 9.644 11.513 1.00 94.94 155 ASP A O 1
ATOM 1114 N N . ASN A 1 156 ? -8.391 10.481 10.644 1.00 93.12 156 ASN A N 1
ATOM 1115 C CA . ASN A 1 156 ? -8.601 9.890 9.324 1.00 93.12 156 ASN A CA 1
ATOM 1116 C C . ASN A 1 156 ? -8.625 8.353 9.384 1.00 93.12 156 ASN A C 1
ATOM 1118 O O . ASN A 1 156 ? -9.529 7.744 8.813 1.00 93.12 156 ASN A O 1
ATOM 1122 N N . GLN A 1 157 ? -7.689 7.724 10.104 1.00 93.94 157 GLN A N 1
ATOM 1123 C CA . GLN A 1 157 ? -7.663 6.267 10.308 1.00 93.94 157 GLN A CA 1
ATOM 1124 C C . GLN A 1 157 ? -8.894 5.765 11.078 1.00 93.94 157 GLN A C 1
ATOM 1126 O O . GLN A 1 157 ? -9.503 4.769 10.694 1.00 93.94 157 GLN A O 1
ATOM 1131 N N . ALA A 1 158 ? -9.315 6.467 12.135 1.00 94.94 158 ALA A N 1
ATOM 1132 C CA . ALA A 1 158 ? -10.512 6.098 12.887 1.00 94.94 158 ALA A CA 1
ATOM 1133 C C . ALA A 1 158 ? -11.783 6.210 12.025 1.00 94.94 158 ALA A C 1
ATOM 1135 O O . ALA A 1 158 ? -12.621 5.311 12.037 1.00 94.94 158 ALA A O 1
ATOM 1136 N N . ASN A 1 159 ? -11.904 7.269 11.218 1.00 94.06 159 ASN A N 1
ATOM 1137 C CA . ASN A 1 159 ? -13.014 7.432 10.277 1.00 94.06 159 ASN A CA 1
ATOM 1138 C C . ASN A 1 159 ? -13.039 6.329 9.211 1.00 94.06 159 ASN A C 1
ATOM 1140 O O . ASN A 1 159 ? -14.115 5.825 8.883 1.00 94.06 159 ASN A O 1
ATOM 1144 N N . LEU A 1 160 ? -11.869 5.929 8.707 1.00 94.25 160 LEU A N 1
ATOM 1145 C CA . LEU A 1 160 ? -11.721 4.803 7.787 1.00 94.25 160 LEU A CA 1
ATOM 1146 C C . LEU A 1 160 ? -12.234 3.501 8.422 1.00 94.25 160 LEU A C 1
ATOM 1148 O O . LEU A 1 160 ? -13.068 2.810 7.839 1.00 94.25 160 LEU A O 1
ATOM 1152 N N . ALA A 1 161 ? -11.825 3.212 9.656 1.00 95.06 161 ALA A N 1
ATOM 1153 C CA . ALA A 1 161 ? -12.259 2.025 10.387 1.00 95.06 161 ALA A CA 1
ATOM 1154 C C . ALA A 1 161 ? -13.776 2.006 10.640 1.00 95.06 161 ALA A C 1
ATOM 1156 O O . ALA A 1 161 ? -14.425 0.970 10.479 1.00 95.06 161 ALA A O 1
ATOM 1157 N N . LEU A 1 162 ? -14.363 3.15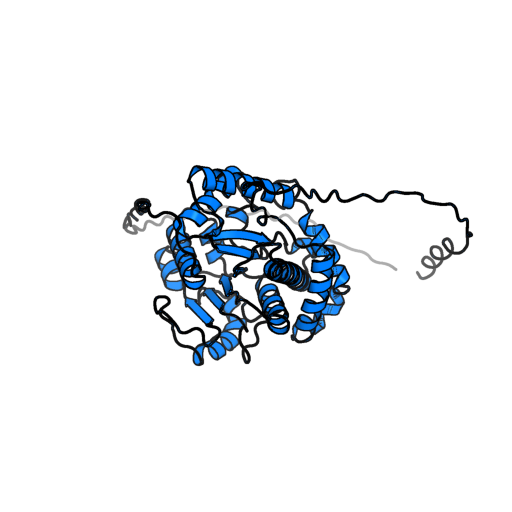3 10.986 1.00 94.56 162 LEU A N 1
ATOM 1158 C CA . LEU A 1 162 ? -15.801 3.280 11.240 1.00 94.56 162 LEU A CA 1
ATOM 1159 C C . LEU A 1 162 ? -16.641 3.073 9.981 1.00 94.56 162 LEU A C 1
ATOM 1161 O O . LEU A 1 162 ? -17.601 2.300 9.998 1.00 94.56 162 LEU A O 1
ATOM 1165 N N . ARG A 1 163 ? -16.288 3.783 8.904 1.00 93.75 163 ARG A N 1
ATOM 1166 C CA . ARG A 1 163 ? -17.081 3.843 7.669 1.00 93.75 163 ARG A CA 1
ATOM 1167 C C . ARG A 1 163 ? -16.876 2.633 6.776 1.00 93.75 163 ARG A C 1
ATOM 1169 O O . ARG A 1 163 ? -17.820 2.188 6.138 1.00 93.75 163 ARG A O 1
ATOM 1176 N N . HIS A 1 164 ? -15.650 2.125 6.740 1.00 95.06 164 HIS A N 1
ATOM 1177 C CA . HIS A 1 164 ? -15.199 1.172 5.730 1.00 95.06 164 HIS A CA 1
ATOM 1178 C C . HIS A 1 164 ? -14.727 -0.147 6.336 1.00 95.06 164 HIS A C 1
ATOM 1180 O O . HIS A 1 164 ? -14.522 -1.105 5.597 1.00 95.06 164 HIS A O 1
ATOM 1186 N N . GLY A 1 165 ? -14.575 -0.223 7.663 1.00 95.38 165 GLY A N 1
ATOM 1187 C CA . GLY A 1 165 ? -14.077 -1.423 8.333 1.00 95.38 165 GLY A CA 1
ATOM 1188 C C . GLY A 1 165 ? -12.583 -1.648 8.143 1.00 95.38 165 GLY A C 1
ATOM 1189 O O . GLY A 1 165 ? -12.125 -2.770 8.316 1.00 95.38 165 GLY A O 1
ATOM 1190 N N . VAL A 1 166 ? -11.827 -0.618 7.752 1.00 95.19 166 VAL A N 1
ATOM 1191 C CA . VAL A 1 166 ? -10.427 -0.741 7.323 1.00 95.19 166 VAL A CA 1
ATOM 1192 C C . VAL A 1 166 ? -9.496 0.074 8.210 1.00 95.19 166 VAL A C 1
ATOM 1194 O O . VAL A 1 166 ? -9.800 1.210 8.564 1.00 95.19 166 VAL A O 1
ATOM 1197 N N . LEU A 1 167 ? -8.328 -0.486 8.508 1.00 94.25 167 LEU A N 1
ATOM 1198 C CA . LEU A 1 167 ? -7.162 0.236 9.001 1.00 94.25 167 LEU A CA 1
ATOM 1199 C C . LEU A 1 167 ? -6.024 0.124 7.996 1.00 94.25 167 LEU A C 1
ATOM 1201 O O . LEU A 1 167 ? -5.755 -0.954 7.464 1.00 94.25 167 LEU A O 1
ATOM 1205 N N . PHE A 1 168 ? -5.337 1.239 7.763 1.00 94.38 168 PHE A N 1
ATOM 1206 C CA . PHE A 1 168 ? -4.138 1.249 6.939 1.00 94.38 168 PHE A CA 1
ATOM 1207 C C . PHE A 1 168 ? -2.889 1.066 7.786 1.00 94.38 168 PHE A C 1
ATOM 1209 O O . PHE A 1 168 ? -2.629 1.842 8.705 1.00 94.38 168 PHE A O 1
ATOM 1216 N N . ASP A 1 169 ? -2.086 0.081 7.403 1.00 93.31 169 ASP A N 1
ATOM 1217 C CA . ASP A 1 169 ? -0.761 -0.171 7.948 1.00 93.31 169 ASP A CA 1
ATOM 1218 C C . ASP A 1 169 ? 0.294 0.269 6.925 1.00 93.31 169 ASP A C 1
ATOM 1220 O O . ASP A 1 169 ? 0.555 -0.391 5.921 1.00 93.31 169 ASP A O 1
ATOM 1224 N N . LEU A 1 170 ? 0.838 1.465 7.122 1.00 92.75 170 LEU A N 1
ATOM 1225 C CA . LEU A 1 170 ? 1.731 2.110 6.166 1.00 92.75 170 LEU A CA 1
ATOM 1226 C C . LEU A 1 170 ? 3.121 1.463 6.182 1.00 92.75 170 LEU A C 1
ATOM 1228 O O . LEU A 1 170 ? 3.765 1.397 7.226 1.00 92.75 170 LEU A O 1
ATOM 1232 N N . LEU A 1 171 ? 3.613 1.068 5.005 1.00 91.88 171 LEU A N 1
ATOM 1233 C CA . LEU A 1 171 ? 4.962 0.541 4.789 1.00 91.88 171 LEU A CA 1
ATOM 1234 C C . LEU A 1 171 ? 5.878 1.684 4.316 1.00 91.88 171 LEU A C 1
ATOM 1236 O O . LEU A 1 171 ? 5.831 2.049 3.136 1.00 91.88 171 LEU A O 1
ATOM 1240 N N . PRO A 1 172 ? 6.690 2.298 5.201 1.00 90.25 172 PRO A N 1
ATOM 1241 C CA . PRO A 1 172 ? 7.270 3.624 4.986 1.00 90.25 172 PRO A CA 1
ATOM 1242 C C . PRO A 1 172 ? 8.568 3.588 4.159 1.00 90.25 172 PRO A C 1
ATOM 1244 O O . PRO A 1 172 ? 9.593 4.136 4.569 1.00 90.25 172 PRO A O 1
ATOM 1247 N N . LEU A 1 173 ? 8.524 2.937 2.995 1.00 91.38 173 LEU A N 1
ATOM 1248 C CA . LEU A 1 173 ? 9.618 2.882 2.028 1.00 91.38 173 LEU A CA 1
ATOM 1249 C C . LEU A 1 173 ? 9.345 3.834 0.859 1.00 91.38 173 LEU A C 1
ATOM 1251 O O . LEU A 1 173 ? 8.273 3.813 0.250 1.00 91.38 173 LEU A O 1
ATOM 1255 N N . PHE A 1 174 ? 10.335 4.657 0.530 1.00 89.81 174 PHE A N 1
ATOM 1256 C CA . PHE A 1 174 ? 10.259 5.685 -0.502 1.00 89.81 174 PHE A CA 1
ATOM 1257 C C . PHE A 1 174 ? 11.395 5.538 -1.509 1.00 89.81 174 PHE A C 1
ATOM 1259 O O . PHE A 1 174 ? 12.463 5.012 -1.219 1.00 89.81 174 PHE A O 1
ATOM 1266 N N . LEU A 1 175 ? 11.205 6.082 -2.709 1.00 89.38 175 LEU A N 1
ATOM 1267 C CA . LEU A 1 175 ? 12.203 6.002 -3.779 1.00 89.38 175 LEU A CA 1
ATOM 1268 C C . LEU A 1 175 ? 13.572 6.593 -3.394 1.00 89.38 175 LEU A C 1
ATOM 1270 O O . LEU A 1 175 ? 14.612 6.103 -3.831 1.00 89.38 175 LEU A O 1
ATOM 1274 N N . THR A 1 176 ? 13.578 7.633 -2.560 1.00 89.56 176 THR A N 1
ATOM 1275 C CA . THR A 1 176 ? 14.800 8.279 -2.063 1.00 89.56 176 THR A CA 1
ATOM 1276 C C . THR A 1 176 ? 15.643 7.367 -1.180 1.00 89.56 176 THR A C 1
ATOM 1278 O O . THR A 1 176 ? 16.856 7.539 -1.130 1.00 89.56 176 THR A O 1
ATOM 1281 N N . ASP A 1 177 ? 15.026 6.384 -0.525 1.00 91.56 177 ASP A N 1
ATOM 1282 C CA . ASP A 1 177 ? 15.726 5.422 0.331 1.00 91.56 177 ASP A CA 1
ATOM 1283 C C . ASP A 1 177 ? 16.658 4.513 -0.469 1.00 91.56 177 ASP A C 1
ATOM 1285 O O . ASP A 1 177 ? 17.699 4.074 0.014 1.00 91.56 177 ASP A O 1
ATOM 1289 N N . PHE A 1 178 ? 16.301 4.292 -1.732 1.00 93.19 178 PHE A N 1
ATOM 1290 C CA . PHE A 1 178 ? 17.021 3.447 -2.673 1.00 93.19 178 PHE A CA 1
ATOM 1291 C C . PHE A 1 178 ? 17.813 4.284 -3.682 1.00 93.19 178 PH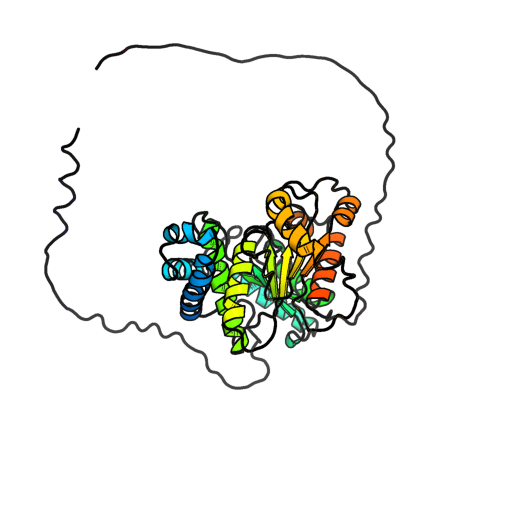E A C 1
ATOM 1293 O O . PHE A 1 178 ? 18.030 3.855 -4.813 1.00 93.19 178 PHE A O 1
ATOM 1300 N N . SER A 1 179 ? 18.223 5.501 -3.307 1.00 90.69 179 SER A N 1
ATOM 1301 C CA . SER A 1 179 ? 19.004 6.412 -4.160 1.00 90.69 179 SER A CA 1
ATOM 1302 C C . SER A 1 179 ? 18.363 6.686 -5.529 1.00 90.69 179 SER A C 1
ATOM 1304 O O . SER A 1 179 ? 19.061 6.863 -6.523 1.00 90.69 179 SER A O 1
ATOM 1306 N N . GLY A 1 180 ? 17.028 6.689 -5.612 1.00 87.62 180 GLY A N 1
ATOM 1307 C CA . GLY A 1 180 ? 16.321 6.859 -6.884 1.00 87.62 180 GLY A CA 1
ATOM 1308 C C . GLY A 1 180 ? 16.093 5.565 -7.676 1.00 87.62 180 GLY A C 1
ATOM 1309 O O . GLY A 1 180 ? 15.445 5.611 -8.720 1.00 87.62 180 GLY A O 1
ATOM 1310 N N . SER A 1 181 ? 16.581 4.414 -7.202 1.00 92.25 181 SER A N 1
ATOM 1311 C CA . SER A 1 181 ? 16.406 3.120 -7.869 1.00 92.25 181 SER A CA 1
ATOM 1312 C C . SER A 1 181 ? 14.983 2.592 -7.691 1.00 92.25 181 SER A C 1
ATOM 1314 O O . SER A 1 181 ? 14.610 2.107 -6.622 1.00 92.25 181 SER A O 1
ATOM 1316 N N . ILE A 1 182 ? 14.187 2.651 -8.764 1.00 89.81 182 ILE A N 1
ATOM 1317 C CA . ILE A 1 182 ? 12.831 2.073 -8.799 1.00 89.81 182 ILE A CA 1
ATOM 1318 C C . ILE A 1 182 ? 12.893 0.562 -8.559 1.00 89.81 182 ILE A C 1
ATOM 1320 O O . ILE A 1 182 ? 12.079 0.025 -7.813 1.00 89.81 182 ILE A O 1
ATOM 1324 N N . LEU A 1 183 ? 13.890 -0.112 -9.140 1.00 92.31 183 LEU A N 1
ATOM 1325 C CA . LEU A 1 183 ? 14.067 -1.549 -8.968 1.00 92.31 183 LEU A CA 1
ATOM 1326 C C . LEU A 1 183 ? 14.426 -1.903 -7.517 1.00 92.31 183 LEU A C 1
ATOM 1328 O O . LEU A 1 183 ? 13.847 -2.824 -6.950 1.00 92.31 183 LEU A O 1
ATOM 1332 N N . GLY A 1 184 ? 15.312 -1.123 -6.887 1.00 95.12 184 GLY A N 1
ATOM 1333 C CA . GLY A 1 184 ? 15.648 -1.287 -5.471 1.00 95.12 184 GLY A CA 1
ATOM 1334 C C . GLY A 1 184 ? 14.432 -1.106 -4.564 1.00 95.12 184 GLY A C 1
ATOM 1335 O O . GLY A 1 184 ? 14.192 -1.938 -3.692 1.00 95.12 184 GLY A O 1
ATOM 1336 N N . LEU A 1 185 ? 13.618 -0.076 -4.823 1.00 94.31 185 LEU A N 1
ATOM 1337 C CA . LEU A 1 185 ? 12.367 0.160 -4.099 1.00 94.31 185 LEU A CA 1
ATOM 1338 C C . LEU A 1 185 ? 11.375 -0.996 -4.261 1.00 94.31 185 LEU A C 1
ATOM 1340 O O . LEU A 1 185 ? 10.744 -1.394 -3.281 1.00 94.31 185 LEU A O 1
ATOM 1344 N N . ALA A 1 186 ? 11.238 -1.535 -5.475 1.00 93.62 186 ALA A N 1
ATOM 1345 C CA . ALA A 1 186 ? 10.344 -2.652 -5.755 1.00 93.62 186 ALA A CA 1
ATOM 1346 C C . ALA A 1 186 ? 10.753 -3.909 -4.974 1.00 93.62 186 ALA A C 1
ATOM 1348 O O . ALA A 1 186 ? 9.927 -4.464 -4.250 1.00 93.62 186 ALA A O 1
ATOM 1349 N N . VAL A 1 187 ? 12.030 -4.308 -5.046 1.00 95.75 187 VAL A N 1
ATOM 1350 C CA . VAL A 1 187 ? 12.555 -5.471 -4.305 1.00 95.75 187 VAL A CA 1
ATOM 1351 C C . VAL A 1 187 ? 12.461 -5.247 -2.799 1.00 95.75 187 VAL A C 1
ATOM 1353 O O . VAL A 1 187 ? 11.994 -6.124 -2.079 1.00 95.75 187 VAL A O 1
ATOM 1356 N N . GLY A 1 188 ? 12.854 -4.068 -2.310 1.00 96.62 188 GLY A N 1
ATOM 1357 C CA . GLY A 1 188 ? 12.813 -3.755 -0.883 1.00 96.62 188 GLY A CA 1
ATOM 1358 C C . GLY A 1 188 ? 11.393 -3.770 -0.316 1.00 96.62 188 GLY A C 1
ATOM 1359 O O . GLY A 1 188 ? 11.148 -4.339 0.748 1.00 96.62 188 GLY A O 1
ATOM 1360 N N . THR A 1 189 ? 10.434 -3.214 -1.056 1.00 95.25 189 THR A N 1
ATOM 1361 C CA . THR A 1 189 ? 9.022 -3.241 -0.659 1.00 95.25 189 THR A CA 1
ATOM 1362 C C . THR A 1 189 ? 8.449 -4.649 -0.698 1.00 95.25 189 THR A C 1
ATOM 1364 O O . THR A 1 189 ? 7.774 -5.050 0.249 1.00 95.25 189 THR A O 1
ATOM 1367 N N . ALA A 1 190 ? 8.740 -5.416 -1.749 1.00 96.25 190 ALA A N 1
ATOM 1368 C CA . ALA A 1 190 ? 8.313 -6.804 -1.850 1.00 96.25 190 ALA A CA 1
ATOM 1369 C C . ALA A 1 190 ? 8.876 -7.656 -0.703 1.00 96.25 190 ALA A C 1
ATOM 1371 O O . ALA A 1 190 ? 8.139 -8.436 -0.107 1.00 96.25 190 ALA A O 1
ATOM 1372 N N . ALA A 1 191 ? 10.151 -7.465 -0.343 1.00 97.69 191 ALA A N 1
ATOM 1373 C CA . ALA A 1 191 ? 10.793 -8.158 0.771 1.00 97.69 191 ALA A CA 1
ATOM 1374 C C . ALA A 1 191 ? 10.109 -7.840 2.107 1.00 97.69 191 ALA A C 1
ATOM 1376 O O . ALA A 1 191 ? 9.781 -8.751 2.866 1.00 97.69 191 ALA A O 1
ATOM 1377 N N . LEU A 1 192 ? 9.830 -6.560 2.373 1.00 96.50 192 LEU A N 1
ATOM 1378 C CA . LEU A 1 192 ? 9.116 -6.140 3.578 1.00 96.50 192 LEU A CA 1
ATOM 1379 C C . LEU A 1 192 ? 7.695 -6.723 3.635 1.00 96.50 192 LEU A C 1
ATOM 1381 O O . LEU A 1 192 ? 7.287 -7.241 4.674 1.00 96.50 192 LEU A O 1
ATOM 1385 N N . CYS A 1 193 ? 6.956 -6.677 2.522 1.00 95.56 193 CYS A N 1
ATOM 1386 C CA . CYS A 1 193 ? 5.611 -7.246 2.433 1.00 95.56 193 CYS A CA 1
ATOM 1387 C C . CYS A 1 193 ? 5.630 -8.763 2.659 1.00 95.56 193 CYS A C 1
ATOM 1389 O O . CYS A 1 193 ? 4.841 -9.270 3.450 1.00 95.56 193 CYS A O 1
ATOM 1391 N N . LEU A 1 194 ? 6.552 -9.486 2.017 1.00 96.19 194 LEU A N 1
ATOM 1392 C CA . LEU A 1 194 ? 6.672 -10.935 2.163 1.00 96.19 194 LEU A CA 1
ATOM 1393 C C . LEU A 1 194 ? 7.029 -11.326 3.601 1.00 96.19 194 LEU A C 1
ATOM 1395 O O . LEU A 1 194 ? 6.411 -12.225 4.165 1.00 96.19 194 LEU A O 1
ATOM 1399 N N . ALA A 1 195 ? 7.983 -10.628 4.224 1.00 96.12 195 ALA A N 1
ATOM 1400 C CA . ALA A 1 195 ? 8.324 -10.845 5.627 1.00 96.12 195 ALA A CA 1
ATOM 1401 C C . ALA A 1 195 ? 7.111 -10.614 6.547 1.00 96.12 195 ALA A C 1
ATOM 1403 O O . ALA A 1 195 ? 6.900 -11.365 7.500 1.00 96.12 195 ALA A O 1
ATOM 1404 N N . LYS A 1 196 ? 6.270 -9.623 6.231 1.00 94.25 196 LYS A N 1
ATOM 1405 C CA . LYS A 1 196 ? 5.040 -9.327 6.973 1.00 94.25 196 LYS A CA 1
ATOM 1406 C C . LYS A 1 196 ? 3.961 -10.394 6.790 1.00 94.25 196 LYS A C 1
ATOM 1408 O O . LYS A 1 196 ? 3.375 -10.814 7.783 1.00 94.25 196 LYS A O 1
ATOM 1413 N N . LEU A 1 197 ? 3.745 -10.882 5.568 1.00 93.69 197 LEU A N 1
ATOM 1414 C CA . LEU A 1 197 ? 2.827 -11.994 5.288 1.00 93.69 197 LEU A CA 1
ATOM 1415 C C . LEU A 1 197 ? 3.282 -13.288 5.982 1.00 93.69 197 LEU A C 1
ATOM 1417 O O . LEU A 1 197 ? 2.485 -13.961 6.625 1.00 93.69 197 LEU A O 1
ATOM 1421 N N . ARG A 1 198 ? 4.586 -13.589 5.977 1.00 93.44 198 ARG A N 1
ATOM 1422 C CA . ARG A 1 198 ? 5.142 -14.720 6.741 1.00 93.44 198 ARG A CA 1
ATOM 1423 C C . ARG A 1 198 ? 4.939 -14.556 8.248 1.00 93.44 198 ARG A C 1
ATOM 1425 O O . ARG A 1 198 ? 4.605 -15.514 8.937 1.00 93.44 198 ARG A O 1
ATOM 1432 N N . ALA A 1 199 ? 5.144 -13.352 8.780 1.00 92.31 199 ALA A N 1
ATOM 1433 C CA . ALA A 1 199 ? 4.898 -13.070 10.192 1.00 92.31 199 ALA A CA 1
ATOM 1434 C C . ALA A 1 199 ? 3.407 -13.184 10.552 1.00 92.31 199 ALA A 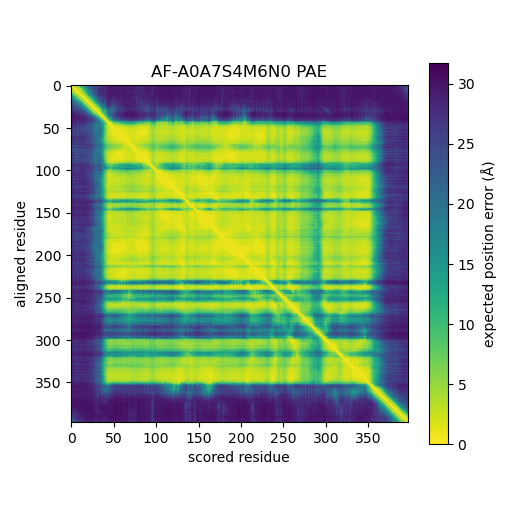C 1
ATOM 1436 O O . ALA A 1 199 ? 3.086 -13.664 11.640 1.00 92.31 199 ALA A O 1
ATOM 1437 N N . ARG A 1 200 ? 2.505 -12.804 9.638 1.00 91.69 200 ARG A N 1
ATOM 1438 C CA . ARG A 1 200 ? 1.057 -13.017 9.757 1.00 91.69 200 ARG A CA 1
ATOM 1439 C C . ARG A 1 200 ? 0.700 -14.492 9.836 1.00 91.69 200 ARG A C 1
ATOM 1441 O O . ARG A 1 200 ? -0.012 -14.870 10.758 1.00 91.69 200 ARG A O 1
ATOM 1448 N N . ASP A 1 201 ? 1.232 -15.328 8.950 1.00 90.62 201 ASP A N 1
ATOM 1449 C CA . ASP A 1 201 ? 0.941 -16.771 8.955 1.00 90.62 201 ASP A CA 1
ATOM 1450 C C . ASP A 1 201 ? 1.414 -17.462 10.249 1.00 90.62 201 ASP A C 1
ATOM 1452 O O . ASP A 1 201 ? 0.895 -18.506 10.641 1.00 90.62 201 ASP A O 1
ATOM 1456 N N . ARG A 1 202 ? 2.370 -16.853 10.965 1.00 90.38 202 ARG A N 1
ATOM 1457 C CA . ARG A 1 202 ? 2.820 -17.283 12.301 1.00 90.38 202 ARG A CA 1
ATOM 1458 C C . ARG A 1 202 ? 2.051 -16.634 13.461 1.00 90.38 202 ARG A C 1
ATOM 1460 O O . ARG A 1 202 ? 2.398 -16.875 14.615 1.00 90.38 202 ARG A O 1
ATOM 1467 N N . GLY A 1 203 ? 1.064 -15.783 13.184 1.00 88.38 203 GLY A N 1
ATOM 1468 C CA . GLY A 1 203 ? 0.287 -15.039 14.181 1.00 88.38 203 GLY A CA 1
ATOM 1469 C C . GLY A 1 203 ? 1.047 -13.904 14.880 1.00 88.38 203 GLY A C 1
ATOM 1470 O O . GLY A 1 203 ? 0.603 -13.428 15.921 1.00 88.38 203 GLY A O 1
ATOM 1471 N N . ALA A 1 204 ? 2.197 -13.473 14.351 1.00 88.56 204 ALA A N 1
ATOM 1472 C CA . ALA A 1 204 ? 3.035 -12.441 14.969 1.00 88.56 204 ALA A CA 1
ATOM 1473 C C . ALA A 1 204 ? 2.642 -11.010 14.560 1.00 88.56 204 ALA A C 1
ATOM 1475 O O . ALA A 1 204 ? 2.854 -10.071 15.327 1.00 88.56 204 ALA A O 1
ATOM 1476 N N . LEU A 1 205 ? 2.089 -10.842 13.356 1.00 90.75 205 LEU A N 1
ATOM 1477 C CA . LEU A 1 205 ? 1.621 -9.567 12.803 1.00 90.75 205 LEU A CA 1
ATOM 1478 C C . LEU A 1 205 ? 0.244 -9.746 12.149 1.00 90.75 205 LEU A C 1
ATOM 1480 O O . LEU A 1 205 ? -0.201 -10.868 11.929 1.00 90.75 205 LEU A O 1
ATOM 1484 N N . ARG A 1 206 ? -0.417 -8.637 11.803 1.00 89.88 206 ARG A N 1
ATOM 1485 C CA . ARG A 1 206 ? -1.633 -8.637 10.981 1.00 89.88 206 ARG A CA 1
ATOM 1486 C C . ARG A 1 206 ? -1.371 -7.942 9.658 1.00 89.88 206 ARG A C 1
ATOM 1488 O O . ARG A 1 206 ? -0.692 -6.920 9.608 1.00 89.88 206 ARG A O 1
ATOM 1495 N N . CYS A 1 207 ? -1.887 -8.537 8.597 1.00 92.44 207 CYS A N 1
ATOM 1496 C CA . CYS A 1 207 ? -1.817 -8.027 7.238 1.00 92.44 207 CYS A CA 1
ATOM 1497 C C . CYS A 1 207 ? -2.822 -8.826 6.423 1.00 92.44 207 CYS A C 1
ATOM 1499 O O . CYS A 1 207 ? -2.520 -9.921 5.954 1.00 92.44 207 CYS A O 1
ATOM 1501 N N . ASP A 1 208 ? -4.026 -8.305 6.303 1.00 93.69 208 ASP A N 1
ATOM 1502 C CA . ASP A 1 208 ? -5.096 -9.053 5.670 1.00 93.69 208 ASP A CA 1
ATOM 1503 C C . ASP A 1 208 ? -4.982 -8.909 4.146 1.00 93.69 208 ASP A C 1
ATOM 1505 O O . ASP A 1 208 ? -4.957 -9.923 3.459 1.00 93.69 208 ASP A O 1
ATOM 1509 N N . ASP A 1 209 ? -4.737 -7.689 3.645 1.00 95.06 209 ASP A N 1
ATOM 1510 C CA . ASP A 1 209 ? -4.600 -7.383 2.213 1.00 95.06 209 ASP A CA 1
ATOM 1511 C C . ASP A 1 209 ? -3.508 -6.327 1.929 1.00 95.06 209 ASP A C 1
ATOM 1513 O O . ASP A 1 209 ? -2.993 -5.675 2.845 1.00 95.06 209 ASP A O 1
ATOM 1517 N N . LEU A 1 210 ? -3.140 -6.139 0.653 1.00 94.25 210 LEU A N 1
ATOM 1518 C CA . LEU A 1 210 ? -2.149 -5.143 0.216 1.00 94.25 210 LEU A CA 1
ATOM 1519 C C . LEU A 1 210 ? -2.765 -4.064 -0.685 1.00 94.25 210 LEU A C 1
ATOM 1521 O O . LEU A 1 210 ? -3.469 -4.370 -1.646 1.00 94.25 210 LEU A O 1
ATOM 1525 N N . LEU A 1 211 ? -2.406 -2.802 -0.436 1.00 93.50 211 LEU A N 1
ATOM 1526 C CA . LEU A 1 211 ? -2.737 -1.652 -1.281 1.00 93.50 211 LEU A CA 1
ATOM 1527 C C . LEU A 1 211 ? -1.465 -1.042 -1.874 1.00 93.50 211 LEU A C 1
ATOM 1529 O O . LEU A 1 211 ? -0.515 -0.732 -1.152 1.00 93.50 211 LEU A O 1
ATOM 1533 N N . PHE A 1 212 ? -1.460 -0.800 -3.180 1.00 91.38 212 PHE A N 1
ATOM 1534 C CA . PHE A 1 212 ? -0.334 -0.199 -3.889 1.00 91.38 212 PHE A CA 1
ATOM 1535 C C . PHE A 1 212 ? -0.790 0.793 -4.961 1.00 91.38 212 PHE A C 1
ATOM 1537 O O . PHE A 1 212 ? -1.952 0.835 -5.355 1.00 91.38 212 PHE A O 1
ATOM 1544 N N . ALA A 1 213 ? 0.148 1.613 -5.429 1.00 87.19 213 ALA A N 1
ATOM 1545 C CA . ALA A 1 213 ? -0.039 2.523 -6.554 1.00 87.19 213 ALA A CA 1
ATOM 1546 C C . ALA A 1 213 ? 1.297 2.743 -7.264 1.00 87.19 213 ALA A C 1
ATOM 1548 O O . ALA A 1 213 ? 2.349 2.641 -6.627 1.00 87.19 213 ALA A O 1
ATOM 1549 N N . CYS A 1 214 ? 1.269 3.113 -8.547 1.00 84.81 214 CYS A N 1
ATOM 1550 C CA . CYS A 1 214 ? 2.432 3.622 -9.284 1.00 84.81 214 CYS A CA 1
ATOM 1551 C C . CYS A 1 214 ? 3.694 2.750 -9.117 1.00 84.81 214 CYS A C 1
ATOM 1553 O O . CYS A 1 214 ? 3.732 1.612 -9.584 1.00 84.81 214 CYS A O 1
ATOM 1555 N N . LYS A 1 215 ? 4.726 3.260 -8.428 1.00 84.94 215 LYS A N 1
ATOM 1556 C CA . LYS A 1 215 ? 6.030 2.595 -8.233 1.00 84.94 215 LYS A CA 1
ATOM 1557 C C . LYS A 1 215 ? 5.954 1.383 -7.300 1.00 84.94 215 LYS A C 1
ATOM 1559 O O . LYS A 1 215 ? 6.901 0.607 -7.248 1.00 84.94 215 LYS A O 1
ATOM 1564 N N . GLY A 1 216 ? 4.846 1.207 -6.584 1.00 87.38 216 GLY A N 1
ATOM 1565 C CA . GLY A 1 216 ? 4.578 0.025 -5.773 1.00 87.38 216 GLY A CA 1
ATOM 1566 C C . GLY A 1 216 ? 4.197 -1.211 -6.586 1.00 87.38 216 GLY A C 1
ATOM 1567 O O . GLY A 1 216 ? 4.236 -2.312 -6.048 1.00 87.38 216 GLY A O 1
ATOM 1568 N N . THR A 1 217 ? 3.862 -1.054 -7.868 1.00 88.19 217 THR A N 1
ATOM 1569 C CA . THR A 1 217 ? 3.273 -2.125 -8.682 1.00 88.19 217 THR A CA 1
ATOM 1570 C C . THR A 1 217 ? 4.196 -3.322 -8.878 1.00 88.19 217 THR A C 1
ATOM 1572 O O . THR A 1 217 ? 3.803 -4.444 -8.567 1.00 88.19 217 THR A O 1
ATOM 1575 N N . LEU A 1 218 ? 5.448 -3.090 -9.290 1.00 89.19 218 LEU A N 1
ATOM 1576 C CA . LEU A 1 218 ? 6.425 -4.173 -9.421 1.00 89.19 218 LEU A CA 1
ATOM 1577 C C . LEU A 1 218 ? 6.671 -4.868 -8.076 1.00 89.19 218 LEU A C 1
ATOM 1579 O O . LEU A 1 218 ? 6.748 -6.089 -8.020 1.00 89.19 218 LEU A O 1
ATOM 1583 N N . GLY A 1 219 ? 6.737 -4.107 -6.979 1.00 92.44 219 GLY A N 1
ATOM 1584 C CA . GLY A 1 219 ? 6.870 -4.680 -5.640 1.00 92.44 219 GLY A CA 1
ATOM 1585 C C . GLY A 1 219 ? 5.693 -5.591 -5.277 1.00 92.44 219 GLY A C 1
ATOM 1586 O O . GLY A 1 219 ? 5.909 -6.703 -4.802 1.00 92.44 219 GLY A O 1
ATOM 1587 N N . ALA A 1 220 ? 4.461 -5.157 -5.563 1.00 91.88 220 ALA A N 1
ATOM 1588 C CA . ALA A 1 220 ? 3.246 -5.943 -5.353 1.00 91.88 220 ALA A CA 1
ATOM 1589 C C . ALA A 1 220 ? 3.233 -7.233 -6.194 1.00 91.88 220 ALA A C 1
ATOM 1591 O O . ALA A 1 220 ? 2.873 -8.295 -5.687 1.00 91.88 220 ALA A O 1
ATOM 1592 N N . ALA A 1 221 ? 3.678 -7.168 -7.450 1.00 89.31 221 ALA A N 1
ATOM 1593 C CA . ALA A 1 221 ? 3.795 -8.341 -8.311 1.00 89.31 221 ALA A CA 1
ATOM 1594 C C . ALA A 1 221 ? 4.840 -9.345 -7.794 1.00 89.31 221 ALA A C 1
ATOM 1596 O O . ALA A 1 221 ? 4.567 -10.543 -7.714 1.00 89.31 221 ALA A O 1
ATOM 1597 N N . LEU A 1 222 ? 6.012 -8.859 -7.374 1.00 93.00 222 LEU A N 1
ATOM 1598 C CA . LEU A 1 222 ? 7.083 -9.706 -6.849 1.00 93.00 222 LEU A CA 1
ATOM 1599 C C . LEU A 1 222 ? 6.689 -10.401 -5.538 1.00 93.00 222 LEU A C 1
ATOM 1601 O O . LEU A 1 222 ? 6.914 -11.603 -5.406 1.00 93.00 222 LEU A O 1
ATOM 1605 N N . VAL A 1 223 ? 6.078 -9.688 -4.578 1.00 94.31 223 VAL A N 1
ATOM 1606 C CA . VAL A 1 223 ? 5.598 -10.326 -3.333 1.00 94.31 223 VAL A CA 1
ATOM 1607 C C . VAL A 1 223 ? 4.482 -11.323 -3.611 1.00 94.31 223 VAL A C 1
ATOM 1609 O O . VAL A 1 223 ? 4.462 -12.392 -3.015 1.00 94.31 223 VAL A O 1
ATOM 1612 N N . SER A 1 224 ? 3.587 -11.002 -4.543 1.00 91.00 224 SER A N 1
ATOM 1613 C CA . SER A 1 224 ? 2.490 -11.867 -4.965 1.00 91.00 224 SER A CA 1
ATOM 1614 C C . SER A 1 224 ? 2.998 -13.213 -5.492 1.00 91.00 224 SER A C 1
ATOM 1616 O O . SER A 1 224 ? 2.574 -14.260 -4.995 1.00 91.00 224 SER A O 1
ATOM 1618 N N . GLY A 1 225 ? 3.969 -13.195 -6.414 1.00 90.06 225 GLY A N 1
ATOM 1619 C CA . GLY A 1 225 ? 4.617 -14.405 -6.927 1.00 90.06 225 GLY A CA 1
ATOM 1620 C C . GLY A 1 225 ? 5.427 -15.153 -5.864 1.00 90.06 225 GLY A C 1
ATOM 1621 O O . GLY A 1 225 ? 5.317 -16.374 -5.752 1.00 90.06 225 GLY A O 1
ATOM 1622 N N . ALA A 1 226 ? 6.191 -14.431 -5.036 1.00 92.81 226 ALA A N 1
ATOM 1623 C CA . ALA A 1 226 ? 7.001 -15.036 -3.978 1.00 92.81 226 ALA A CA 1
ATOM 1624 C C . ALA A 1 226 ? 6.133 -15.740 -2.930 1.00 92.81 226 ALA A C 1
ATOM 1626 O O . ALA A 1 226 ? 6.420 -16.870 -2.550 1.00 92.81 226 ALA A O 1
ATOM 1627 N N . PHE A 1 227 ? 5.051 -15.093 -2.496 1.00 92.31 227 PHE A N 1
ATOM 1628 C CA . PHE A 1 227 ? 4.137 -15.665 -1.518 1.00 92.31 227 PHE A CA 1
ATOM 1629 C C . PHE A 1 227 ? 3.359 -16.843 -2.108 1.00 92.31 227 PHE A C 1
ATOM 1631 O O . PHE A 1 227 ? 3.229 -17.860 -1.443 1.00 92.31 227 PHE A O 1
ATOM 1638 N N . ALA A 1 228 ? 2.923 -16.779 -3.372 1.00 88.62 228 ALA A N 1
ATOM 1639 C CA . ALA A 1 228 ? 2.250 -17.902 -4.038 1.00 88.62 228 ALA A CA 1
ATOM 1640 C C . ALA A 1 228 ? 3.112 -19.172 -4.122 1.00 88.62 228 ALA A C 1
ATOM 1642 O O . ALA A 1 228 ? 2.576 -20.277 -4.092 1.00 88.62 228 ALA A O 1
ATOM 1643 N N . ALA A 1 229 ? 4.437 -19.029 -4.198 1.00 85.94 229 ALA A N 1
ATOM 1644 C CA . ALA A 1 229 ? 5.357 -20.164 -4.203 1.00 85.94 229 ALA A CA 1
ATOM 1645 C C . ALA A 1 229 ? 5.513 -20.842 -2.825 1.00 85.94 229 ALA A C 1
ATOM 1647 O O . ALA A 1 229 ? 5.982 -21.977 -2.759 1.00 85.94 229 ALA A O 1
ATOM 1648 N N . GLU A 1 230 ? 5.141 -20.162 -1.737 1.00 86.38 230 GLU A N 1
ATOM 1649 C CA . GLU A 1 230 ? 5.377 -20.606 -0.355 1.00 86.38 230 GLU A CA 1
ATOM 1650 C C . GLU A 1 230 ? 4.096 -20.820 0.455 1.00 86.38 230 GLU A C 1
ATOM 1652 O O . GLU A 1 230 ? 4.111 -21.525 1.466 1.00 86.38 230 GLU A O 1
ATOM 1657 N N . ALA A 1 231 ? 2.998 -20.189 0.042 1.00 75.88 231 ALA A N 1
ATOM 1658 C CA . ALA A 1 231 ? 1.762 -20.153 0.796 1.00 75.88 231 ALA A CA 1
ATOM 1659 C C . ALA A 1 231 ? 1.157 -21.555 0.929 1.00 75.88 231 ALA A C 1
ATOM 1661 O O . ALA A 1 231 ? 0.966 -22.286 -0.043 1.00 75.88 231 ALA A O 1
ATOM 1662 N N . THR A 1 232 ? 0.820 -21.908 2.168 1.00 62.75 232 THR A N 1
ATOM 1663 C CA . THR A 1 232 ? 0.095 -23.139 2.526 1.00 62.75 232 THR A CA 1
ATOM 1664 C C . THR A 1 232 ? -1.265 -22.847 3.171 1.00 62.75 232 THR A C 1
ATOM 1666 O O . THR A 1 232 ? -1.962 -23.780 3.567 1.00 62.75 232 THR A O 1
ATOM 1669 N N . GLY A 1 233 ? -1.633 -21.564 3.289 1.00 60.41 233 GLY A N 1
ATOM 1670 C CA . GLY A 1 233 ? -2.741 -21.069 4.109 1.00 60.41 233 GLY A CA 1
ATOM 1671 C C . GLY A 1 233 ? -3.613 -20.013 3.420 1.00 60.41 233 GLY A C 1
ATOM 1672 O O . GLY A 1 233 ? -3.838 -20.088 2.216 1.00 60.41 233 GLY A O 1
ATOM 1673 N N . ASP A 1 234 ? -4.128 -19.073 4.221 1.00 62.81 234 ASP A N 1
ATOM 1674 C CA . ASP A 1 234 ? -5.190 -18.129 3.853 1.00 62.81 234 ASP A CA 1
ATOM 1675 C C . ASP A 1 234 ? -4.819 -17.171 2.709 1.00 62.81 234 ASP A C 1
ATOM 1677 O O . ASP A 1 234 ? -3.738 -16.565 2.683 1.00 62.81 234 ASP A O 1
ATOM 1681 N N . ASP A 1 235 ? -5.785 -17.000 1.801 1.00 76.94 235 ASP A N 1
ATOM 1682 C CA . ASP A 1 235 ? -5.731 -16.055 0.689 1.00 76.94 235 ASP A CA 1
ATOM 1683 C C . ASP A 1 235 ? -5.544 -14.614 1.189 1.00 76.94 235 ASP A C 1
ATOM 1685 O O . ASP A 1 235 ? -6.101 -14.207 2.210 1.00 76.94 235 ASP A O 1
ATOM 1689 N N . PHE A 1 236 ? -4.813 -13.816 0.415 1.00 87.38 236 PHE A N 1
ATOM 1690 C CA . PHE A 1 236 ? -4.820 -12.358 0.520 1.00 87.38 236 PHE A CA 1
ATOM 1691 C C . PHE A 1 236 ? -5.181 -11.753 -0.839 1.00 87.38 236 PHE A C 1
ATOM 1693 O O . PHE A 1 236 ? -5.164 -12.435 -1.865 1.00 87.38 236 PHE A O 1
ATOM 1700 N N . ARG A 1 237 ? -5.520 -10.471 -0.855 1.00 91.25 237 ARG A N 1
ATOM 1701 C CA . ARG A 1 237 ? -5.931 -9.717 -2.034 1.00 91.25 237 ARG A CA 1
ATOM 1702 C C . ARG A 1 237 ? -5.029 -8.520 -2.257 1.00 91.25 237 ARG A C 1
ATOM 1704 O O . ARG A 1 237 ? -4.391 -7.968 -1.357 1.00 91.25 237 ARG A O 1
ATOM 1711 N N . LEU A 1 238 ? -5.014 -8.108 -3.511 1.00 91.56 238 LEU A N 1
ATOM 1712 C CA . LEU A 1 238 ? -4.244 -6.993 -4.015 1.00 91.56 238 LEU A CA 1
ATOM 1713 C C . LEU A 1 238 ? -5.198 -5.885 -4.455 1.00 91.56 238 LEU A C 1
ATOM 1715 O O . LEU A 1 238 ? -6.176 -6.136 -5.156 1.00 91.56 238 LEU A O 1
ATOM 1719 N N . VAL A 1 239 ? -4.892 -4.649 -4.083 1.00 91.50 239 VAL A N 1
ATOM 1720 C CA . VAL A 1 239 ? -5.626 -3.465 -4.529 1.00 91.50 239 VAL A CA 1
ATOM 1721 C C . VAL A 1 239 ? -4.636 -2.479 -5.140 1.00 91.50 239 VAL A C 1
ATOM 1723 O O . VAL A 1 239 ? -3.741 -1.981 -4.462 1.00 91.50 239 VAL A O 1
ATOM 1726 N N . GLY A 1 240 ? -4.788 -2.203 -6.431 1.00 88.88 240 GLY A N 1
ATOM 1727 C CA . GLY A 1 240 ? -3.977 -1.253 -7.185 1.00 88.88 240 GLY A CA 1
ATOM 1728 C C . GLY A 1 240 ? -4.741 0.037 -7.486 1.00 88.88 240 GLY A C 1
ATOM 1729 O O . GLY A 1 240 ? -5.868 -0.007 -7.981 1.00 88.88 240 GLY A O 1
ATOM 1730 N N . LEU A 1 241 ? -4.115 1.186 -7.224 1.00 87.12 241 LEU A N 1
ATOM 1731 C CA . LEU A 1 241 ? -4.615 2.514 -7.595 1.00 87.12 241 LEU A CA 1
ATOM 1732 C C . LEU A 1 241 ? -3.709 3.146 -8.657 1.00 87.12 241 LEU A C 1
ATOM 1734 O O . LEU A 1 241 ? -2.513 3.322 -8.425 1.00 87.12 241 LEU A O 1
ATOM 1738 N N . GLY A 1 242 ? -4.278 3.543 -9.796 1.00 74.25 242 GLY A N 1
ATOM 1739 C CA . GLY A 1 242 ? -3.500 4.137 -10.889 1.00 74.25 242 GLY A CA 1
ATOM 1740 C C . GLY A 1 242 ? -2.561 3.147 -11.599 1.00 74.25 242 GLY A C 1
ATOM 1741 O O . GLY A 1 242 ? -2.394 2.003 -11.179 1.00 74.25 242 GLY A O 1
ATOM 1742 N N . THR A 1 243 ? -1.973 3.566 -12.721 1.00 65.00 243 THR A N 1
ATOM 1743 C CA . THR A 1 243 ? -1.100 2.719 -13.570 1.00 65.00 243 THR A CA 1
ATOM 1744 C C . THR A 1 243 ? 0.307 2.541 -12.954 1.00 65.00 243 THR A C 1
ATOM 1746 O O . THR A 1 243 ? 0.720 3.370 -12.146 1.00 65.00 243 THR A O 1
ATOM 1749 N N . ASP A 1 244 ? 1.119 1.495 -13.171 1.00 62.47 244 ASP A N 1
ATOM 1750 C CA . ASP A 1 244 ? 1.444 0.657 -14.338 1.00 62.47 244 ASP A CA 1
ATOM 1751 C C . ASP A 1 244 ? 1.469 -0.836 -13.956 1.00 62.47 244 ASP A C 1
ATOM 1753 O O . ASP A 1 244 ? 2.482 -1.382 -13.516 1.00 62.47 244 ASP A O 1
ATOM 1757 N N . LEU A 1 245 ? 0.332 -1.510 -14.141 1.00 56.59 245 LEU A N 1
ATOM 1758 C CA . LEU A 1 245 ? 0.145 -2.932 -13.813 1.00 56.59 245 LEU A CA 1
ATOM 1759 C C . LEU A 1 245 ? 0.839 -3.899 -14.759 1.00 56.59 245 LEU A C 1
ATOM 1761 O O . LEU A 1 245 ? 0.817 -5.100 -14.511 1.00 56.59 245 LEU A O 1
ATOM 1765 N N . SER A 1 246 ? 1.469 -3.406 -15.825 1.00 54.38 246 SER A N 1
ATOM 1766 C CA . SER A 1 246 ? 2.291 -4.268 -16.672 1.00 54.38 246 SER A CA 1
ATOM 1767 C C . SER A 1 246 ? 3.636 -4.603 -16.039 1.00 54.38 246 SER A C 1
ATOM 1769 O O . SER A 1 246 ? 4.283 -5.569 -16.445 1.00 54.38 246 SER A O 1
ATOM 1771 N N . GLN A 1 247 ? 4.059 -3.846 -15.022 1.00 64.44 247 GLN A N 1
ATOM 1772 C CA . GLN A 1 247 ? 5.315 -4.106 -14.335 1.00 64.44 247 GLN A CA 1
ATOM 1773 C C . GLN A 1 247 ? 5.170 -5.288 -13.379 1.00 64.44 247 GLN A C 1
ATOM 1775 O O . GLN A 1 247 ? 4.777 -5.142 -12.226 1.00 64.44 247 GLN A O 1
ATOM 1780 N N . GLY A 1 248 ? 5.525 -6.471 -13.877 1.00 63.62 248 GLY A N 1
ATOM 1781 C CA . GLY A 1 248 ? 5.735 -7.675 -13.074 1.00 63.62 248 GLY A CA 1
ATOM 1782 C C . GLY A 1 248 ? 4.554 -8.642 -13.021 1.00 63.62 248 GLY A C 1
ATOM 1783 O O . GLY A 1 248 ? 4.769 -9.797 -12.671 1.00 63.62 248 GLY A O 1
ATOM 1784 N N . PHE A 1 249 ? 3.340 -8.230 -13.403 1.00 72.19 249 PHE A N 1
ATOM 1785 C CA . PHE A 1 249 ? 2.234 -9.171 -13.602 1.00 72.19 249 PHE A CA 1
ATOM 1786 C C . PHE A 1 249 ? 2.299 -9.745 -15.018 1.00 72.19 249 PHE A C 1
ATOM 1788 O O . PHE A 1 249 ? 2.138 -9.024 -16.004 1.00 72.19 249 PHE A O 1
ATOM 1795 N N . ASP A 1 250 ? 2.552 -11.048 -15.121 1.00 65.94 250 ASP A N 1
ATOM 1796 C CA . ASP A 1 250 ? 2.587 -11.738 -16.408 1.00 65.94 250 ASP A CA 1
ATOM 1797 C C . ASP A 1 250 ? 1.169 -11.791 -17.020 1.00 65.94 250 ASP A C 1
ATOM 1799 O O . ASP A 1 250 ? 0.245 -12.309 -16.389 1.00 65.94 250 ASP A O 1
ATOM 1803 N N . PRO A 1 251 ? 0.962 -11.291 -18.252 1.00 58.66 251 PRO A N 1
ATOM 1804 C CA . PRO A 1 251 ? -0.340 -11.334 -18.915 1.00 58.66 251 PRO A CA 1
ATOM 1805 C C . PRO A 1 251 ? -0.843 -12.751 -19.218 1.00 58.66 251 PRO A C 1
ATOM 1807 O O . PRO A 1 251 ? -2.026 -12.928 -19.488 1.00 58.66 251 PRO A O 1
ATOM 1810 N N . ALA A 1 252 ? 0.038 -13.756 -19.256 1.00 58.78 252 ALA A N 1
ATOM 1811 C CA . ALA A 1 252 ? -0.351 -15.134 -19.547 1.00 58.78 252 ALA A CA 1
ATOM 1812 C C . ALA A 1 252 ? -0.829 -15.885 -18.296 1.00 58.78 252 ALA A C 1
ATOM 1814 O O . ALA A 1 252 ? -1.777 -16.669 -18.374 1.00 58.78 252 ALA A O 1
ATOM 1815 N N . SER A 1 253 ? -0.182 -15.654 -17.152 1.00 59.09 253 SER A N 1
ATOM 1816 C CA . SER A 1 253 ? -0.497 -16.320 -15.881 1.00 59.09 253 SER A CA 1
ATOM 1817 C C . SER A 1 253 ? -1.375 -15.484 -14.943 1.00 59.09 253 SER A C 1
ATOM 1819 O O . SER A 1 253 ? -2.047 -16.047 -14.076 1.00 59.09 253 SER A O 1
ATOM 1821 N N . GLY A 1 254 ? -1.467 -14.171 -15.168 1.00 63.25 254 GLY A N 1
ATOM 1822 C CA . GLY A 1 254 ? -2.235 -13.245 -14.341 1.00 63.25 254 GLY A CA 1
ATOM 1823 C C . GLY A 1 254 ? -1.641 -13.065 -12.940 1.00 63.25 254 GLY A C 1
ATOM 1824 O O . GLY A 1 254 ? -0.543 -13.526 -12.635 1.00 63.25 254 GLY A O 1
ATOM 1825 N N . ALA A 1 255 ? -2.376 -12.380 -12.061 1.00 68.94 255 ALA A N 1
ATOM 1826 C CA . ALA A 1 255 ? -2.032 -12.355 -10.643 1.00 68.94 255 ALA A CA 1
ATOM 1827 C C . ALA A 1 255 ? -2.427 -13.699 -9.992 1.00 68.94 255 ALA A C 1
ATOM 1829 O O . ALA A 1 255 ? -3.558 -14.152 -10.196 1.00 68.94 255 ALA A O 1
ATOM 1830 N N . PRO A 1 256 ? -1.546 -14.327 -9.188 1.00 77.75 256 PRO A N 1
ATOM 1831 C CA . PRO A 1 256 ? -1.881 -15.554 -8.460 1.00 77.75 256 PRO A CA 1
ATOM 1832 C C . PRO A 1 256 ? -2.952 -15.335 -7.378 1.00 77.75 256 PRO A C 1
ATOM 1834 O O . PRO A 1 256 ? -3.565 -16.295 -6.923 1.00 77.75 256 PRO A O 1
ATOM 1837 N N . TRP A 1 257 ? -3.219 -14.078 -7.020 1.00 83.75 257 TRP A N 1
ATOM 1838 C CA . TRP A 1 257 ? -4.186 -13.660 -6.008 1.00 83.75 257 TRP A CA 1
ATOM 1839 C C . TRP A 1 257 ? -5.262 -12.753 -6.615 1.00 83.75 257 TRP A C 1
ATOM 1841 O O . TRP A 1 257 ? -5.007 -12.128 -7.651 1.00 83.75 257 TRP A O 1
ATOM 1851 N N . PRO A 1 258 ? -6.451 -12.636 -5.991 1.00 86.56 258 PRO A N 1
ATOM 1852 C CA . PRO A 1 258 ? -7.441 -11.651 -6.406 1.00 86.56 258 PRO A CA 1
ATOM 1853 C C . PRO A 1 258 ? -6.845 -10.238 -6.432 1.00 86.56 258 PRO A C 1
ATOM 1855 O O . PRO A 1 258 ? -6.180 -9.819 -5.484 1.00 86.56 258 PRO A O 1
ATOM 1858 N N . LEU A 1 259 ? -7.101 -9.497 -7.508 1.00 85.50 259 LEU A N 1
ATOM 1859 C CA . LEU A 1 259 ? -6.565 -8.163 -7.752 1.00 85.50 259 LEU A CA 1
ATOM 1860 C C . LEU A 1 259 ? -7.679 -7.214 -8.208 1.00 85.50 259 LEU A C 1
ATOM 1862 O O . LEU A 1 259 ? -8.240 -7.385 -9.288 1.00 85.50 259 LEU A O 1
ATOM 1866 N N . LEU A 1 260 ? -7.962 -6.192 -7.404 1.00 86.50 260 LEU A N 1
ATOM 1867 C CA . LEU A 1 260 ? -8.775 -5.045 -7.796 1.00 86.50 260 LEU A CA 1
ATOM 1868 C C . LEU A 1 260 ? -7.867 -3.937 -8.311 1.00 86.50 260 LEU A C 1
ATOM 1870 O O . LEU A 1 260 ? -6.888 -3.564 -7.670 1.00 86.50 260 LEU A O 1
ATOM 1874 N N . VAL A 1 261 ? -8.241 -3.362 -9.440 1.00 85.00 261 VAL A N 1
ATOM 1875 C CA . VAL A 1 261 ? -7.579 -2.222 -10.046 1.00 85.00 261 VAL A CA 1
ATOM 1876 C C . VAL A 1 261 ? -8.590 -1.112 -10.212 1.00 85.00 261 VAL A C 1
ATOM 1878 O O . VAL A 1 261 ? -9.583 -1.284 -10.911 1.00 85.00 261 VAL A O 1
ATOM 1881 N N . LEU A 1 262 ? -8.301 0.048 -9.637 1.00 86.31 262 LEU A N 1
ATOM 1882 C CA . LEU A 1 262 ? -9.035 1.271 -9.931 1.00 86.31 262 LEU A CA 1
ATOM 1883 C C . LEU A 1 262 ? -8.154 2.165 -10.794 1.00 86.31 262 LEU A C 1
ATOM 1885 O O . LEU A 1 262 ? -7.054 2.544 -10.379 1.00 86.31 262 LEU A O 1
ATOM 1889 N N . ASN A 1 263 ? -8.610 2.485 -12.004 1.00 82.44 263 ASN A N 1
ATOM 1890 C CA . ASN A 1 263 ? -7.855 3.354 -12.898 1.00 82.44 263 ASN A CA 1
ATOM 1891 C C . ASN A 1 263 ? -8.735 4.041 -13.957 1.00 82.44 263 ASN A C 1
ATOM 1893 O O . ASN A 1 263 ? -9.904 3.712 -14.118 1.00 82.44 263 ASN A O 1
ATOM 1897 N N . SER A 1 264 ? -8.174 5.028 -14.652 1.00 80.25 264 SER A N 1
ATOM 1898 C CA . SER A 1 264 ? -8.837 5.882 -15.645 1.00 80.25 264 SER A CA 1
ATOM 1899 C C . SER A 1 264 ? -8.236 5.634 -17.021 1.00 80.25 264 SER A C 1
ATOM 1901 O O . SER A 1 264 ? -7.018 5.682 -17.140 1.00 80.25 264 SER A O 1
ATOM 1903 N N . GLU A 1 265 ? -9.033 5.444 -18.077 1.00 78.44 265 GLU A N 1
ATOM 1904 C CA . GLU A 1 265 ? -8.480 5.248 -19.432 1.00 78.44 265 GLU A CA 1
ATOM 1905 C C . GLU A 1 265 ? -7.758 6.484 -19.981 1.00 78.44 265 GLU A C 1
ATOM 1907 O O . GLU A 1 265 ? -7.020 6.388 -20.964 1.00 78.44 265 GLU A O 1
ATOM 1912 N N . GLN A 1 266 ? -7.963 7.638 -19.346 1.00 76.44 266 GLN A N 1
ATOM 1913 C CA . GLN A 1 266 ? -7.275 8.888 -19.655 1.00 76.44 266 GLN A CA 1
ATOM 1914 C C . GLN A 1 266 ? -5.824 8.914 -19.152 1.00 76.44 266 GLN A C 1
ATOM 1916 O O . GLN A 1 266 ? -5.079 9.828 -19.503 1.00 76.44 266 GLN A O 1
ATOM 1921 N N . ASP A 1 267 ? -5.433 7.951 -18.317 1.00 76.19 267 ASP A N 1
ATOM 1922 C CA . ASP A 1 267 ? -4.079 7.825 -17.799 1.00 76.19 267 ASP A CA 1
ATOM 1923 C C . ASP A 1 267 ? -3.119 7.408 -18.926 1.00 76.19 267 ASP A C 1
ATOM 1925 O O . ASP A 1 267 ? -3.154 6.292 -19.446 1.00 76.19 267 ASP A O 1
ATOM 1929 N N . ASP A 1 268 ? -2.242 8.328 -19.317 1.00 71.81 268 ASP A N 1
ATOM 1930 C CA . ASP A 1 268 ? -1.283 8.171 -20.412 1.00 71.81 268 ASP A CA 1
ATOM 1931 C C . ASP A 1 268 ? -0.262 7.054 -20.161 1.00 71.81 268 ASP A C 1
ATOM 1933 O O . ASP A 1 268 ? 0.228 6.421 -21.101 1.00 71.81 268 ASP A O 1
ATOM 1937 N N . ASN A 1 269 ? -0.010 6.733 -18.895 1.00 69.31 269 ASN A N 1
ATOM 1938 C CA . ASN A 1 269 ? 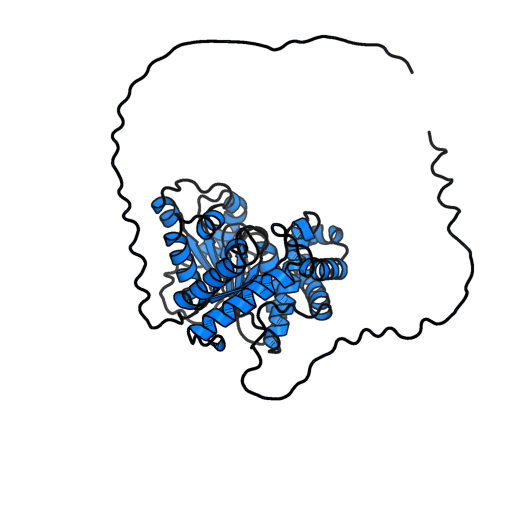0.862 5.636 -18.510 1.00 69.31 269 ASN A CA 1
ATOM 1939 C C . ASN A 1 269 ? 0.144 4.268 -18.537 1.00 69.31 269 ASN A C 1
ATOM 1941 O O . ASN A 1 269 ? 0.783 3.246 -18.290 1.00 69.31 269 ASN A O 1
ATOM 1945 N N . ILE A 1 270 ? -1.155 4.189 -18.873 1.00 64.56 270 ILE A N 1
ATOM 1946 C CA . ILE A 1 270 ? -1.803 2.915 -19.250 1.00 64.56 270 ILE A CA 1
ATOM 1947 C C . ILE A 1 270 ? -1.266 2.411 -20.591 1.00 64.56 270 ILE A C 1
ATOM 1949 O O . ILE A 1 270 ? -1.274 1.207 -20.819 1.00 64.56 270 ILE A O 1
ATOM 1953 N N . GLY A 1 271 ? -0.767 3.284 -21.476 1.00 53.31 271 GLY A N 1
ATOM 1954 C CA . GLY A 1 271 ? -0.387 2.925 -22.850 1.00 53.31 271 GLY A CA 1
ATOM 1955 C C . GLY A 1 271 ? 0.586 1.741 -22.968 1.00 53.31 271 GLY A C 1
ATOM 1956 O O . GLY A 1 271 ? 0.417 0.907 -23.856 1.00 53.31 271 GLY A O 1
ATOM 1957 N N . ALA A 1 272 ? 1.545 1.607 -22.044 1.00 51.38 272 ALA A N 1
ATOM 1958 C CA . ALA A 1 272 ? 2.463 0.461 -21.992 1.00 51.38 272 ALA A CA 1
ATOM 1959 C C . ALA A 1 272 ? 1.782 -0.832 -21.496 1.00 51.38 272 ALA A C 1
ATOM 1961 O O . ALA A 1 272 ? 2.118 -1.929 -21.943 1.00 51.38 272 ALA A O 1
ATOM 1962 N N . ALA A 1 273 ? 0.778 -0.699 -20.626 1.00 52.75 273 ALA A N 1
ATOM 1963 C CA . ALA A 1 273 ? 0.032 -1.797 -20.030 1.00 52.75 273 ALA A CA 1
ATOM 1964 C C . ALA A 1 273 ? -1.221 -2.205 -20.810 1.00 52.75 273 ALA A C 1
ATOM 1966 O O . ALA A 1 273 ? -1.690 -3.323 -20.623 1.00 52.75 273 ALA A O 1
ATOM 1967 N N . ARG A 1 274 ? -1.751 -1.359 -21.703 1.00 55.72 274 ARG A N 1
ATOM 1968 C CA . ARG A 1 274 ? -3.046 -1.569 -22.371 1.00 55.72 274 ARG A CA 1
ATOM 1969 C C . ARG A 1 274 ? -3.094 -2.876 -23.151 1.00 55.72 274 ARG A C 1
ATOM 1971 O O . ARG A 1 274 ? -4.058 -3.603 -23.031 1.00 55.72 274 ARG A O 1
ATOM 1978 N N . THR A 1 275 ? -2.012 -3.275 -23.821 1.00 57.06 275 THR A N 1
ATOM 1979 C CA . THR A 1 275 ? -1.972 -4.571 -24.535 1.00 57.06 275 THR A CA 1
ATOM 1980 C C . THR A 1 275 ? -2.018 -5.778 -23.584 1.00 57.06 275 THR A C 1
ATOM 1982 O O . THR A 1 275 ? -2.611 -6.806 -23.907 1.00 57.06 275 THR A O 1
ATOM 1985 N N . SER A 1 276 ? -1.385 -5.676 -22.413 1.00 55.34 276 SER A N 1
ATOM 1986 C CA . SER A 1 276 ? -1.401 -6.713 -21.372 1.00 55.34 276 SER A CA 1
ATOM 1987 C C . SER A 1 276 ? -2.736 -6.745 -20.629 1.00 55.34 276 SER A C 1
ATOM 1989 O O . SER A 1 276 ? -3.264 -7.818 -20.344 1.00 55.34 276 SER A O 1
ATOM 1991 N N . LEU A 1 277 ? -3.302 -5.566 -20.367 1.00 56.69 277 LEU A N 1
ATOM 1992 C CA . LEU A 1 277 ? -4.618 -5.378 -19.775 1.00 56.69 277 LEU A CA 1
ATOM 1993 C C . LEU A 1 277 ? -5.702 -5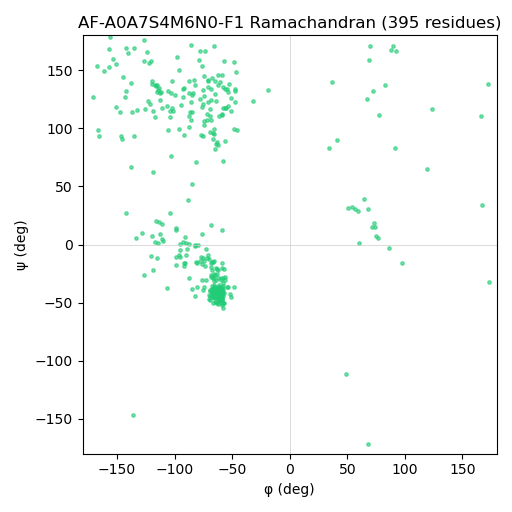.897 -20.714 1.00 56.69 277 LEU A C 1
ATOM 1995 O O . LEU A 1 277 ? -6.469 -6.733 -20.279 1.00 56.69 277 LEU A O 1
ATOM 1999 N N . ASP A 1 278 ? -5.699 -5.533 -21.996 1.00 57.81 278 ASP A N 1
ATOM 2000 C CA . ASP A 1 278 ? -6.668 -5.978 -23.005 1.00 57.81 278 ASP A CA 1
ATOM 2001 C C . ASP A 1 278 ? -6.629 -7.504 -23.206 1.00 57.81 278 ASP A C 1
ATOM 2003 O O . ASP A 1 278 ? -7.669 -8.138 -23.378 1.00 57.81 278 ASP A O 1
ATOM 2007 N N . LYS A 1 279 ? -5.443 -8.132 -23.137 1.00 58.06 279 LYS A N 1
ATOM 2008 C CA . LYS A 1 279 ? -5.305 -9.602 -23.183 1.00 58.06 279 LYS A CA 1
ATOM 2009 C C . LYS A 1 279 ? -5.859 -10.284 -21.930 1.00 58.06 279 LYS A C 1
ATOM 2011 O O . LYS A 1 279 ? -6.521 -11.312 -22.050 1.00 58.06 279 LYS A O 1
ATOM 2016 N N . ASN A 1 280 ? -5.634 -9.702 -20.752 1.00 52.53 280 ASN A N 1
ATOM 2017 C CA . ASN A 1 280 ? -6.245 -10.160 -19.502 1.00 52.53 280 ASN A CA 1
ATOM 2018 C C . ASN A 1 280 ? -7.772 -9.916 -19.494 1.00 52.53 280 ASN A C 1
ATOM 2020 O O . ASN A 1 280 ? -8.535 -10.787 -19.074 1.00 52.53 280 ASN A O 1
ATOM 2024 N N . TRP A 1 281 ? -8.217 -8.781 -20.042 1.00 55.75 281 TRP A N 1
ATOM 2025 C CA . TRP A 1 281 ? -9.595 -8.278 -20.115 1.00 55.75 281 TRP A CA 1
ATOM 2026 C C . TRP A 1 281 ? -10.468 -9.090 -21.060 1.00 55.75 281 TRP A C 1
ATOM 2028 O O . TRP A 1 281 ? -11.565 -9.503 -20.694 1.00 55.75 281 TRP A O 1
ATOM 2038 N N . ALA A 1 282 ? -9.978 -9.393 -22.265 1.00 49.62 282 ALA A N 1
ATOM 2039 C CA . ALA A 1 282 ? -10.715 -10.182 -23.252 1.00 49.62 282 ALA A CA 1
ATOM 2040 C C . ALA A 1 282 ? -11.093 -11.582 -22.729 1.00 49.62 282 ALA A C 1
ATOM 2042 O O . ALA A 1 282 ? -11.961 -12.243 -23.297 1.00 49.62 282 ALA A O 1
ATOM 2043 N N . SER A 1 283 ? -10.459 -12.029 -21.638 1.00 47.12 283 SER A N 1
ATOM 2044 C CA . SER A 1 283 ? -10.729 -13.309 -20.993 1.00 47.12 283 SER A CA 1
ATOM 2045 C C . SER A 1 283 ? -11.641 -13.242 -19.755 1.00 47.12 283 SER A C 1
ATOM 2047 O O . SER A 1 283 ? -12.050 -14.303 -19.278 1.00 47.12 283 SER A O 1
ATOM 2049 N N . ARG A 1 284 ? -11.967 -12.056 -19.203 1.00 52.19 284 ARG A N 1
ATOM 2050 C CA . ARG A 1 284 ? -12.688 -11.921 -17.916 1.00 52.19 284 ARG A CA 1
ATOM 2051 C C . ARG A 1 284 ? -13.600 -10.681 -17.912 1.00 52.19 284 ARG A C 1
ATOM 2053 O O . ARG A 1 284 ? -13.129 -9.560 -18.006 1.00 52.19 284 ARG A O 1
ATOM 2060 N N . HIS A 1 285 ? -14.910 -10.932 -17.844 1.00 48.22 285 HIS A N 1
ATOM 2061 C CA . HIS A 1 285 ? -16.024 -9.982 -17.982 1.00 48.22 285 HIS A CA 1
ATOM 2062 C C . HIS A 1 285 ? -15.914 -8.670 -17.183 1.00 48.22 285 HIS A C 1
ATOM 2064 O O . HIS A 1 285 ? -15.475 -8.697 -16.034 1.00 48.22 285 HIS A O 1
ATOM 2070 N N . ASP A 1 286 ? -16.481 -7.590 -17.749 1.00 47.09 286 ASP A N 1
ATOM 2071 C CA . ASP A 1 286 ? -16.991 -6.417 -17.018 1.00 47.09 286 ASP A CA 1
ATOM 2072 C C . ASP A 1 286 ? -17.865 -6.908 -15.863 1.00 47.09 286 ASP A C 1
ATOM 2074 O O . ASP A 1 286 ? -18.995 -7.373 -16.041 1.00 47.09 286 ASP A O 1
ATOM 2078 N N . GLY A 1 287 ? -17.280 -6.934 -14.673 1.00 47.59 287 GLY A N 1
ATOM 2079 C CA . GLY A 1 287 ? -17.900 -7.536 -13.520 1.00 47.59 287 GLY A CA 1
ATOM 2080 C C . GLY A 1 287 ? -18.641 -6.503 -12.698 1.00 47.59 287 GLY A C 1
ATOM 2081 O O . GLY A 1 287 ? -18.015 -5.604 -12.152 1.00 47.59 287 GLY A O 1
ATOM 2082 N N . ASP A 1 288 ? -19.949 -6.693 -12.539 1.00 50.06 288 ASP A N 1
ATOM 2083 C CA . ASP A 1 288 ? -20.695 -6.071 -11.447 1.00 50.06 288 ASP A CA 1
ATOM 2084 C C . ASP A 1 288 ? -20.044 -6.476 -10.111 1.00 50.06 288 ASP A C 1
ATOM 2086 O O . ASP A 1 288 ? -19.952 -7.677 -9.808 1.00 50.06 288 ASP A O 1
ATOM 2090 N N . VAL A 1 289 ? -19.528 -5.484 -9.377 1.00 53.34 289 VAL A N 1
ATOM 2091 C CA . VAL A 1 289 ? -18.788 -5.643 -8.110 1.00 53.34 289 VAL A CA 1
ATOM 2092 C C . VAL A 1 289 ? -19.723 -6.144 -6.996 1.00 53.34 289 VAL A C 1
ATOM 2094 O O . VAL A 1 289 ? -19.258 -6.682 -5.994 1.00 53.34 289 VAL A O 1
ATOM 2097 N N . ASP A 1 290 ? -21.042 -6.050 -7.203 1.00 46.47 290 ASP A N 1
ATOM 2098 C CA . ASP A 1 290 ? -22.073 -6.395 -6.219 1.00 46.47 290 ASP A CA 1
ATOM 2099 C C . ASP A 1 290 ? -22.521 -7.875 -6.256 1.00 46.47 290 ASP A C 1
ATOM 2101 O O . ASP A 1 290 ? -23.317 -8.313 -5.420 1.00 46.47 290 ASP A O 1
ATOM 2105 N N . ALA A 1 291 ? -22.025 -8.692 -7.195 1.00 45.47 291 ALA A N 1
ATOM 2106 C CA . ALA A 1 291 ? -22.432 -10.096 -7.297 1.00 45.47 291 ALA A CA 1
ATOM 2107 C C . ALA A 1 291 ? -21.621 -11.014 -6.349 1.00 45.47 291 ALA A C 1
ATOM 2109 O O . ALA A 1 291 ? -20.391 -11.030 -6.423 1.00 45.47 291 ALA A O 1
ATOM 2110 N N . PRO A 1 292 ? -22.258 -11.861 -5.512 1.00 39.69 292 PRO A N 1
ATOM 2111 C CA . PRO A 1 292 ? -21.551 -12.841 -4.686 1.00 39.69 292 PRO A CA 1
ATOM 2112 C C . PRO A 1 292 ? -20.921 -13.929 -5.571 1.00 39.69 292 PRO A C 1
ATOM 2114 O O . PRO A 1 292 ? -21.619 -14.777 -6.131 1.00 39.69 292 PRO A O 1
ATOM 2117 N N . ARG A 1 293 ? -19.592 -13.899 -5.726 1.00 49.59 293 ARG A N 1
ATOM 2118 C CA . ARG A 1 293 ? -18.853 -14.778 -6.649 1.00 49.59 293 ARG A CA 1
ATOM 2119 C C . ARG A 1 293 ? -18.152 -15.932 -5.934 1.00 49.59 293 ARG A C 1
ATOM 2121 O O . ARG A 1 293 ? -17.623 -15.802 -4.833 1.00 49.59 293 ARG A O 1
ATOM 2128 N N . ALA A 1 294 ? -18.182 -17.101 -6.575 1.00 44.34 294 ALA A N 1
ATOM 2129 C CA . ALA A 1 294 ? -17.634 -18.347 -6.051 1.00 44.34 294 ALA A CA 1
ATOM 2130 C C . ALA A 1 294 ? -16.091 -18.341 -6.022 1.00 44.34 294 ALA A C 1
ATOM 2132 O O . ALA A 1 294 ? -15.449 -18.016 -7.017 1.00 44.34 294 ALA A O 1
ATOM 2133 N N . ARG A 1 295 ? -15.516 -18.810 -4.905 1.00 48.00 295 ARG A N 1
ATOM 2134 C CA . ARG A 1 295 ? -14.082 -18.837 -4.521 1.00 48.00 295 ARG A CA 1
ATOM 2135 C C . ARG A 1 295 ? -13.095 -19.586 -5.448 1.00 48.00 295 ARG A C 1
ATOM 2137 O O . ARG A 1 295 ? -11.987 -19.882 -5.030 1.00 48.00 295 ARG A O 1
ATOM 2144 N N . SER A 1 296 ? -13.462 -19.978 -6.668 1.00 51.28 296 SER A N 1
ATOM 2145 C CA . SER A 1 296 ? -12.670 -20.977 -7.419 1.00 51.28 296 SER A CA 1
ATOM 2146 C C . SER A 1 296 ? -11.561 -20.427 -8.325 1.00 51.28 296 SER A C 1
ATOM 2148 O O . SER A 1 296 ? -10.770 -21.221 -8.831 1.00 51.28 296 SER A O 1
ATOM 2150 N N . LYS A 1 297 ? -11.469 -19.107 -8.551 1.00 56.56 297 LYS A N 1
ATOM 2151 C CA . LYS A 1 297 ? -10.384 -18.498 -9.343 1.00 56.56 297 LYS A CA 1
ATOM 2152 C C . LYS A 1 297 ? -9.982 -17.126 -8.791 1.00 56.56 297 LYS A C 1
ATOM 2154 O O . LYS A 1 297 ? -10.881 -16.393 -8.380 1.00 56.56 297 LYS A O 1
ATOM 2159 N N . PRO A 1 298 ? -8.686 -16.755 -8.841 1.00 59.56 298 PRO A N 1
ATOM 2160 C CA . PRO A 1 298 ? -8.249 -15.401 -8.517 1.00 59.56 298 PRO A CA 1
ATOM 2161 C C . PRO A 1 298 ? -8.963 -14.409 -9.441 1.00 59.56 298 PRO A C 1
ATOM 2163 O O . PRO A 1 298 ? -8.870 -14.492 -10.672 1.00 59.56 298 PRO A O 1
ATOM 2166 N N . GLU A 1 299 ? -9.754 -13.527 -8.834 1.00 69.25 299 GLU A N 1
ATOM 2167 C CA . GLU A 1 299 ? -10.581 -12.552 -9.534 1.00 69.25 299 GLU A CA 1
ATOM 2168 C C . GLU A 1 299 ? -9.753 -11.306 -9.843 1.00 69.25 299 GLU A C 1
ATOM 2170 O O . GLU A 1 299 ? -9.190 -10.694 -8.942 1.00 69.25 299 GLU A O 1
ATOM 2175 N N . PHE A 1 300 ? -9.671 -10.941 -11.121 1.00 73.19 300 PHE A N 1
ATOM 2176 C CA . PHE A 1 300 ? -9.107 -9.664 -11.542 1.00 73.19 300 PHE A CA 1
ATOM 2177 C C . PHE A 1 300 ? -10.273 -8.729 -11.857 1.00 73.19 300 PHE A C 1
ATOM 2179 O O . PHE A 1 300 ? -11.038 -9.010 -12.780 1.00 73.19 300 PHE A O 1
ATOM 2186 N N . VAL A 1 301 ? -10.422 -7.655 -11.085 1.00 73.88 301 VAL A N 1
ATOM 2187 C CA . VAL A 1 301 ? -11.475 -6.650 -11.257 1.00 73.88 301 VAL A CA 1
ATOM 2188 C C . VAL A 1 301 ? -10.823 -5.361 -11.724 1.00 73.88 301 VAL A C 1
ATOM 2190 O O . VAL A 1 301 ? -10.025 -4.779 -10.997 1.00 73.88 301 VAL A O 1
ATOM 2193 N N . TRP A 1 302 ? -11.169 -4.895 -12.920 1.00 75.56 302 TRP A N 1
ATOM 2194 C CA . TRP A 1 302 ? -10.824 -3.549 -13.361 1.00 75.56 302 TRP A CA 1
ATOM 2195 C C . TRP A 1 302 ? -12.027 -2.633 -13.195 1.00 75.56 302 TRP A C 1
ATOM 2197 O O . TRP A 1 302 ? -13.115 -2.930 -13.682 1.00 75.56 302 TRP A O 1
ATOM 2207 N N . TYR A 1 303 ? -11.817 -1.498 -12.545 1.00 78.50 303 TYR A N 1
ATOM 2208 C CA . TYR A 1 303 ? -12.830 -0.481 -12.350 1.00 78.50 303 TYR A CA 1
ATOM 2209 C C . TYR A 1 303 ? -12.397 0.813 -13.042 1.00 78.50 303 TYR A C 1
ATOM 2211 O O . TYR A 1 303 ? -11.455 1.479 -12.599 1.00 78.50 303 TYR A O 1
ATOM 2219 N N . ASN A 1 304 ? -13.090 1.163 -14.134 1.00 81.88 304 ASN A N 1
ATOM 2220 C CA . ASN A 1 304 ? -12.875 2.429 -14.829 1.00 81.88 304 ASN A CA 1
ATOM 2221 C C . ASN A 1 304 ? -13.518 3.585 -14.037 1.00 81.88 304 ASN A C 1
ATOM 2223 O O . ASN A 1 304 ? -14.735 3.635 -13.863 1.00 81.88 304 ASN A O 1
ATOM 2227 N N . ILE A 1 305 ? -12.703 4.541 -13.592 1.00 83.75 305 ILE A N 1
ATOM 2228 C CA . ILE A 1 305 ? -13.151 5.706 -12.815 1.00 83.75 305 ILE A CA 1
ATOM 2229 C C . ILE A 1 305 ? -13.473 6.953 -13.658 1.00 83.75 305 ILE A C 1
ATOM 2231 O O . ILE A 1 305 ? -13.795 7.995 -13.088 1.00 83.75 305 ILE A O 1
ATOM 2235 N N . ASP A 1 306 ? -13.382 6.901 -14.990 1.00 83.94 306 ASP A N 1
ATOM 2236 C CA . ASP A 1 306 ? -13.550 8.070 -15.873 1.00 83.94 306 ASP A CA 1
ATOM 2237 C C . ASP A 1 306 ? -14.879 8.803 -15.646 1.00 83.94 306 ASP A C 1
ATOM 2239 O O . ASP A 1 306 ? -14.942 10.036 -15.683 1.00 83.94 306 ASP A O 1
ATOM 2243 N N . GLY A 1 307 ? -15.944 8.048 -15.358 1.00 82.50 307 GLY A N 1
ATOM 2244 C CA . GLY A 1 307 ? -17.250 8.607 -15.013 1.00 82.50 307 GLY A CA 1
ATOM 2245 C C . GLY A 1 307 ? -17.211 9.460 -13.741 1.00 82.50 307 GLY A C 1
ATOM 2246 O O . GLY A 1 307 ? -17.814 10.534 -13.696 1.00 82.50 307 GLY A O 1
ATOM 2247 N N . TRP A 1 308 ? -16.450 9.038 -12.726 1.00 84.38 308 TRP A N 1
ATOM 2248 C CA . TRP A 1 308 ? -16.275 9.808 -11.495 1.00 84.38 308 TRP A CA 1
ATOM 2249 C C . TRP A 1 308 ? -15.455 11.072 -11.731 1.00 84.38 308 TRP A C 1
ATOM 2251 O O . TRP A 1 308 ? -15.864 12.147 -11.293 1.00 84.38 308 TRP A O 1
ATOM 2261 N N . LEU A 1 309 ? -14.352 10.971 -12.474 1.00 83.69 309 LEU A N 1
ATOM 2262 C CA . LEU A 1 309 ? -13.514 12.128 -12.806 1.00 83.69 309 LEU A CA 1
ATOM 2263 C C . LEU A 1 309 ? -14.305 13.180 -13.592 1.00 83.69 309 LEU A C 1
ATOM 2265 O O . LEU A 1 309 ? -14.279 14.367 -13.261 1.00 83.69 309 LEU A O 1
ATOM 2269 N N . SER A 1 310 ? -15.105 12.729 -14.559 1.00 83.56 310 SER A N 1
ATOM 2270 C CA . SER A 1 310 ? -16.002 13.591 -15.332 1.00 83.56 310 SER A CA 1
ATOM 2271 C C . SER A 1 310 ? -17.015 14.310 -14.435 1.00 83.56 310 SER A C 1
ATOM 2273 O O . SER A 1 310 ? -17.245 15.507 -14.605 1.00 83.56 310 SER A O 1
ATOM 2275 N N . SER A 1 311 ? -17.579 13.617 -13.439 1.00 80.06 311 SER A N 1
ATOM 2276 C CA . SER A 1 311 ? -18.550 14.204 -12.501 1.00 80.06 311 SER A CA 1
ATOM 2277 C C . SER A 1 311 ? -17.963 15.290 -11.589 1.00 80.06 311 SER A C 1
ATOM 2279 O O . SER A 1 311 ? -18.690 16.185 -11.159 1.00 80.06 311 SER A O 1
ATOM 2281 N N . LEU A 1 312 ? -16.650 15.251 -11.338 1.00 78.56 312 LEU A N 1
ATOM 2282 C CA . LEU A 1 312 ? -15.919 16.263 -10.568 1.00 78.56 312 LEU A CA 1
ATOM 2283 C C . LEU A 1 312 ? -15.426 17.437 -11.426 1.00 78.56 312 LEU A C 1
ATOM 2285 O O . LEU A 1 312 ? -14.790 18.355 -10.910 1.00 78.56 312 LEU A O 1
ATOM 2289 N N . GLY A 1 313 ? -15.705 17.428 -12.733 1.00 79.62 313 GLY A N 1
ATOM 2290 C CA . GLY A 1 313 ? -15.174 18.431 -13.650 1.00 79.62 313 GLY A CA 1
ATOM 2291 C C . GLY A 1 313 ? -13.663 18.305 -13.840 1.00 79.62 313 GLY A C 1
ATOM 2292 O O . GLY A 1 313 ? -12.995 19.311 -14.073 1.00 79.62 313 GLY A O 1
ATOM 2293 N N . TRP A 1 314 ? -13.121 17.087 -13.740 1.00 80.44 314 TRP A N 1
ATOM 2294 C CA . TRP A 1 314 ? -11.730 16.760 -14.057 1.00 80.44 314 TRP A CA 1
ATOM 2295 C C . TRP A 1 314 ? -11.683 16.066 -15.427 1.00 80.44 314 TRP A C 1
ATOM 2297 O O . TRP A 1 314 ? -11.567 14.844 -15.498 1.00 80.44 314 TRP A O 1
ATOM 2307 N N . PRO A 1 315 ? -11.828 16.814 -16.541 1.00 66.81 315 PRO A N 1
ATOM 2308 C CA . PRO A 1 315 ? -12.012 16.236 -17.874 1.00 66.81 315 PRO A CA 1
ATOM 2309 C C . PRO A 1 315 ? -10.756 15.562 -18.441 1.00 66.81 315 PRO A C 1
ATOM 2311 O O . PRO A 1 315 ? -10.836 14.945 -19.499 1.00 66.81 315 PRO A O 1
ATOM 2314 N N . ALA A 1 316 ? -9.604 15.713 -17.783 1.00 71.06 316 ALA A N 1
ATOM 2315 C CA . ALA A 1 316 ? -8.354 15.086 -18.176 1.00 71.06 316 ALA A CA 1
ATOM 2316 C C . ALA A 1 316 ? -7.574 14.638 -16.934 1.00 71.06 316 ALA A C 1
ATOM 2318 O O . ALA A 1 316 ? -7.351 15.433 -16.018 1.00 71.06 316 ALA A O 1
ATOM 2319 N N . ASN A 1 317 ? -7.098 13.393 -16.946 1.00 69.19 317 ASN A N 1
ATOM 2320 C CA . ASN A 1 317 ? -6.201 12.832 -15.936 1.00 69.19 317 ASN A CA 1
ATOM 2321 C C . ASN A 1 317 ? -4.844 12.401 -16.542 1.00 69.19 317 ASN A C 1
ATOM 2323 O O . ASN A 1 317 ? -4.486 11.222 -16.503 1.00 69.19 317 ASN A O 1
ATOM 2327 N N . PRO A 1 318 ? -4.058 13.338 -17.106 1.00 66.12 318 PRO A N 1
ATOM 2328 C CA . PRO A 1 318 ? -2.708 13.018 -17.545 1.00 66.12 318 PRO A CA 1
ATOM 2329 C C . PRO A 1 318 ? -1.825 12.717 -16.325 1.00 66.12 318 PRO A C 1
ATOM 2331 O O . PRO A 1 318 ? -1.930 13.383 -15.286 1.00 66.12 318 PRO A O 1
ATOM 2334 N N . TYR A 1 319 ? -0.915 11.754 -16.459 1.00 66.81 319 TYR A N 1
ATOM 2335 C CA . TYR A 1 319 ? 0.058 11.371 -15.438 1.00 66.81 319 TYR A CA 1
ATOM 2336 C C . TYR A 1 319 ? -0.540 10.782 -14.156 1.00 66.81 319 TYR A C 1
ATOM 2338 O O . TYR A 1 319 ? -0.028 11.075 -13.074 1.00 66.81 319 TYR A O 1
ATOM 2346 N N . HIS A 1 320 ? -1.588 9.953 -14.253 1.00 74.19 320 HIS A N 1
ATOM 2347 C CA . HIS A 1 320 ? -2.095 9.146 -13.129 1.00 74.19 320 HIS A CA 1
ATOM 2348 C C . HIS A 1 320 ? -2.347 9.926 -11.817 1.00 74.19 320 HIS A C 1
ATOM 2350 O O . HIS A 1 320 ? -2.188 9.386 -10.728 1.00 74.19 320 HIS A O 1
ATOM 2356 N N . LYS A 1 321 ? -2.728 11.211 -11.875 1.00 78.06 321 LYS A N 1
ATOM 2357 C CA . LYS A 1 321 ? -2.829 12.073 -10.677 1.00 78.06 321 LYS A CA 1
ATOM 2358 C C . LYS A 1 321 ? -4.119 11.899 -9.887 1.00 78.06 321 LYS A C 1
ATOM 2360 O O . LYS A 1 321 ? -4.184 12.343 -8.742 1.00 78.06 321 LYS A O 1
ATOM 2365 N N . TRP A 1 322 ? -5.127 11.261 -10.477 1.00 83.69 322 TRP A N 1
ATOM 2366 C CA . TRP A 1 322 ? -6.464 11.179 -9.900 1.00 83.69 322 TRP A CA 1
ATOM 2367 C C . TRP A 1 322 ? -6.471 10.680 -8.456 1.00 83.69 322 TRP A C 1
ATOM 2369 O O . TRP A 1 322 ? -7.192 11.236 -7.635 1.00 83.69 322 TRP A O 1
ATOM 2379 N N . TYR A 1 323 ? -5.675 9.657 -8.126 1.00 82.50 323 TYR A N 1
ATOM 2380 C CA . TYR A 1 323 ? -5.710 9.057 -6.796 1.00 82.50 323 TYR A CA 1
ATOM 2381 C C . TYR A 1 323 ? -5.034 9.981 -5.785 1.00 82.50 323 TYR A C 1
ATOM 2383 O O . TYR A 1 323 ? -5.530 10.139 -4.675 1.00 82.50 323 TYR A O 1
ATOM 2391 N N . PHE A 1 324 ? -3.966 10.682 -6.177 1.00 83.06 324 PHE A N 1
ATOM 2392 C CA . PHE A 1 324 ? -3.379 11.716 -5.331 1.00 83.06 324 PHE A CA 1
ATOM 2393 C C . PHE A 1 324 ? -4.424 12.789 -5.002 1.00 83.06 324 PHE A C 1
ATOM 2395 O O . PHE A 1 324 ? -4.658 13.074 -3.828 1.00 83.06 324 PHE A O 1
ATOM 2402 N N . SER A 1 325 ? -5.112 13.317 -6.019 1.00 83.88 325 SER A N 1
ATOM 2403 C CA . SER A 1 325 ? -6.161 14.320 -5.824 1.00 83.88 325 SER A CA 1
ATOM 2404 C C . SER A 1 325 ? -7.345 13.777 -5.017 1.00 83.88 325 SER A C 1
ATOM 2406 O O . SER A 1 325 ? -7.806 14.450 -4.102 1.00 83.88 325 SER A O 1
ATOM 2408 N N . ALA A 1 326 ? -7.783 12.538 -5.256 1.00 84.25 326 ALA A N 1
ATOM 2409 C CA . ALA A 1 326 ? -8.862 11.898 -4.501 1.00 84.25 326 ALA A CA 1
ATOM 2410 C C . ALA A 1 326 ? -8.567 11.840 -2.996 1.00 84.25 326 ALA A C 1
ATOM 2412 O O . ALA A 1 326 ? -9.443 12.089 -2.169 1.00 84.25 326 ALA A O 1
ATOM 2413 N N . PHE A 1 327 ? -7.327 11.524 -2.619 1.00 84.81 327 PHE A N 1
ATOM 2414 C CA . PHE A 1 327 ? -6.959 11.356 -1.216 1.00 84.81 327 PHE A CA 1
ATOM 2415 C C . PHE A 1 327 ? -6.447 12.629 -0.535 1.00 84.81 327 PHE A C 1
ATOM 2417 O O . PHE A 1 327 ? -6.431 12.670 0.701 1.00 84.81 327 PHE A O 1
ATOM 2424 N N . TYR A 1 328 ? -6.073 13.657 -1.303 1.00 81.62 328 TYR A N 1
ATOM 2425 C CA . TYR A 1 328 ? -5.515 14.908 -0.786 1.00 81.62 328 TYR A CA 1
ATOM 2426 C C . TYR A 1 328 ? -6.483 16.098 -0.852 1.00 81.62 328 TYR A C 1
ATOM 2428 O O . TYR A 1 328 ? -6.498 16.918 0.064 1.00 81.62 328 TYR A O 1
ATOM 2436 N N . GLU A 1 329 ? -7.301 16.207 -1.900 1.00 83.88 329 GLU A N 1
ATOM 2437 C CA . GLU A 1 329 ? -8.184 17.357 -2.098 1.00 83.88 329 GLU A CA 1
ATOM 2438 C C . GLU A 1 329 ? -9.499 17.203 -1.324 1.00 83.88 329 GLU A C 1
ATOM 2440 O O . GLU A 1 329 ? -10.203 16.198 -1.430 1.00 83.88 329 GLU A O 1
ATOM 2445 N N . GLU A 1 330 ? -9.877 18.233 -0.563 1.00 82.44 330 GLU A N 1
ATOM 2446 C CA . GLU A 1 330 ? -11.154 18.257 0.167 1.00 82.44 330 GLU A CA 1
ATOM 2447 C C . GLU A 1 330 ? -12.366 18.234 -0.779 1.00 82.44 330 GLU A C 1
ATOM 2449 O O . GLU A 1 330 ? -13.399 17.652 -0.457 1.00 82.44 330 GLU A O 1
ATOM 2454 N N . SER A 1 331 ? -12.232 18.799 -1.982 1.00 82.31 331 SER A N 1
ATOM 2455 C CA . SER A 1 331 ? -13.255 18.752 -3.037 1.00 82.31 331 SER A CA 1
ATOM 2456 C C . SER A 1 331 ? -13.552 17.330 -3.527 1.00 82.31 331 SER A C 1
ATOM 2458 O O . SER A 1 331 ? -14.624 17.089 -4.080 1.00 82.31 331 SER A O 1
ATOM 2460 N N . ALA A 1 332 ? -12.638 16.380 -3.310 1.00 85.25 332 ALA A N 1
ATOM 2461 C CA . ALA A 1 332 ? -12.729 15.018 -3.820 1.00 85.25 332 ALA A CA 1
ATOM 2462 C C . ALA A 1 332 ? -13.256 14.003 -2.789 1.00 85.25 332 ALA A C 1
ATOM 2464 O O . ALA A 1 332 ? -13.174 12.795 -3.019 1.00 85.25 332 ALA A O 1
ATOM 2465 N N . VAL A 1 333 ? -13.836 14.462 -1.669 1.00 85.75 333 VAL A N 1
ATOM 2466 C CA . VAL A 1 333 ? -14.375 13.595 -0.600 1.00 85.75 333 VAL A CA 1
ATOM 2467 C C . VAL A 1 333 ? -15.324 12.528 -1.149 1.00 85.75 333 VAL A C 1
ATOM 2469 O O . VAL A 1 333 ? -15.188 11.367 -0.783 1.00 85.75 333 VAL A O 1
ATOM 2472 N N . THR A 1 334 ? -16.254 12.881 -2.042 1.00 86.25 334 THR A N 1
ATOM 2473 C CA . THR A 1 334 ? -17.203 11.904 -2.606 1.00 86.25 334 THR A CA 1
ATOM 2474 C C . THR A 1 334 ? -16.493 10.803 -3.390 1.00 86.25 334 THR A C 1
ATOM 2476 O O . THR A 1 334 ? -16.764 9.630 -3.155 1.00 86.25 334 THR A O 1
ATOM 2479 N N . LEU A 1 335 ? -15.531 11.161 -4.248 1.00 87.06 335 LEU A N 1
ATOM 2480 C CA . LEU A 1 335 ? -14.719 10.187 -4.981 1.00 87.06 335 LEU A CA 1
ATOM 2481 C C . LEU A 1 335 ? -13.919 9.298 -4.022 1.00 87.06 335 LEU A C 1
ATOM 2483 O O . LEU A 1 335 ? -13.881 8.087 -4.202 1.00 87.06 335 LEU A O 1
ATOM 2487 N N . ARG A 1 336 ? -13.315 9.876 -2.980 1.00 88.69 336 ARG A N 1
ATOM 2488 C CA . ARG A 1 336 ? -12.581 9.117 -1.961 1.00 88.69 336 ARG A CA 1
ATOM 2489 C C . ARG A 1 336 ? -13.462 8.093 -1.252 1.00 88.69 336 ARG A C 1
ATOM 2491 O O . ARG A 1 336 ? -13.044 6.953 -1.083 1.00 88.69 336 ARG A O 1
ATOM 2498 N N . GLU A 1 337 ? -14.660 8.492 -0.834 1.00 89.62 337 GLU A N 1
ATOM 2499 C CA . GLU A 1 337 ? -15.618 7.600 -0.170 1.00 89.62 337 GLU A CA 1
ATOM 2500 C C . GLU A 1 337 ? -16.087 6.481 -1.105 1.00 89.62 337 GLU A C 1
ATOM 2502 O O . GLU A 1 337 ? -16.171 5.329 -0.685 1.00 89.62 337 GLU A O 1
ATOM 2507 N N . ASP A 1 338 ? -16.330 6.788 -2.381 1.00 89.12 338 ASP A N 1
ATOM 2508 C CA . ASP A 1 338 ? -16.704 5.783 -3.375 1.00 89.12 338 ASP A CA 1
ATOM 2509 C C . ASP A 1 338 ? -15.565 4.799 -3.659 1.00 89.12 338 ASP A C 1
ATOM 2511 O O . ASP A 1 338 ? -15.797 3.590 -3.653 1.00 89.12 338 ASP A O 1
ATOM 2515 N N . VAL A 1 339 ? -14.332 5.281 -3.835 1.00 89.75 339 VAL A N 1
ATOM 2516 C CA . VAL A 1 339 ? -13.138 4.433 -3.979 1.00 89.75 339 VAL A CA 1
ATOM 2517 C C . VAL A 1 339 ? -12.995 3.517 -2.769 1.00 89.75 339 VAL A C 1
ATOM 2519 O O . VAL A 1 339 ? -12.881 2.304 -2.932 1.00 89.75 339 VAL A O 1
ATOM 2522 N N . MET A 1 340 ? -13.056 4.067 -1.553 1.00 92.00 340 MET A N 1
ATOM 2523 C CA . MET A 1 340 ? -12.910 3.270 -0.337 1.00 92.00 340 MET A CA 1
ATOM 2524 C C . MET A 1 340 ? -14.028 2.245 -0.168 1.00 92.00 340 MET A C 1
ATOM 2526 O O . MET A 1 340 ? -13.745 1.115 0.217 1.00 92.00 340 MET A O 1
ATOM 2530 N N . ARG A 1 341 ? -15.265 2.582 -0.544 1.00 90.81 341 ARG A N 1
ATOM 2531 C CA . ARG A 1 341 ? -16.385 1.636 -0.553 1.00 90.81 341 ARG A CA 1
ATOM 2532 C C . ARG A 1 341 ? -16.118 0.449 -1.481 1.00 90.81 341 ARG A C 1
ATOM 2534 O O . ARG A 1 341 ? -16.346 -0.685 -1.075 1.00 90.81 341 ARG A O 1
ATOM 2541 N N . HIS A 1 342 ? -15.611 0.686 -2.693 1.00 90.06 342 HIS A N 1
ATOM 2542 C CA . HIS A 1 342 ? -15.279 -0.398 -3.631 1.00 90.06 342 HIS A CA 1
ATOM 2543 C C . HIS A 1 342 ? -14.134 -1.267 -3.113 1.00 90.06 342 HIS A C 1
ATOM 2545 O O . HIS A 1 342 ? -14.210 -2.492 -3.193 1.00 90.06 342 HIS A O 1
ATOM 2551 N N . ILE A 1 343 ? -13.106 -0.640 -2.532 1.00 92.06 343 ILE A N 1
ATOM 2552 C CA . ILE A 1 343 ? -12.005 -1.355 -1.885 1.00 92.06 343 ILE A CA 1
ATOM 2553 C C . ILE A 1 343 ? -12.553 -2.244 -0.767 1.00 92.06 343 ILE A C 1
ATOM 2555 O O . ILE A 1 343 ? -12.301 -3.443 -0.792 1.00 92.06 343 ILE A O 1
ATOM 2559 N N . SER A 1 344 ? -13.350 -1.693 0.154 1.00 92.56 344 SER A N 1
ATOM 2560 C CA . SER A 1 344 ? -13.946 -2.427 1.276 1.00 92.56 344 SER A CA 1
ATOM 2561 C C . SER A 1 344 ? -14.817 -3.597 0.845 1.00 92.56 344 SER A C 1
ATOM 2563 O O . SER A 1 344 ? -14.714 -4.670 1.434 1.00 92.56 344 SER A O 1
ATOM 2565 N N . LEU A 1 345 ? -15.643 -3.422 -0.190 1.00 90.00 345 LEU A N 1
ATOM 2566 C CA . LEU A 1 345 ? -16.461 -4.504 -0.740 1.00 90.00 345 LEU A CA 1
ATOM 2567 C C . LEU A 1 345 ? -15.588 -5.638 -1.286 1.00 90.00 345 LEU A C 1
ATOM 2569 O O . LEU A 1 345 ? -15.819 -6.803 -0.962 1.00 90.00 345 LEU A O 1
ATOM 2573 N N . PHE A 1 346 ? -14.552 -5.299 -2.053 1.00 91.19 346 PHE A N 1
ATOM 2574 C CA . PHE A 1 346 ? -13.637 -6.277 -2.635 1.00 91.19 346 PHE A CA 1
ATOM 2575 C C . PHE A 1 346 ? -12.853 -7.065 -1.575 1.00 91.19 346 PHE A C 1
ATOM 2577 O O . PHE A 1 346 ? -12.751 -8.291 -1.663 1.00 91.19 346 PHE A O 1
ATOM 2584 N N . ILE A 1 347 ? -12.363 -6.380 -0.537 1.00 92.12 347 ILE A N 1
ATOM 2585 C CA . ILE A 1 347 ? -11.647 -7.003 0.590 1.00 92.12 347 ILE A CA 1
ATOM 2586 C C . ILE A 1 347 ? -12.573 -7.600 1.654 1.00 92.12 347 ILE A C 1
ATOM 2588 O O . ILE A 1 347 ? -12.116 -8.184 2.633 1.00 92.12 347 ILE A O 1
ATOM 2592 N N . GLN A 1 348 ? -13.889 -7.491 1.455 1.00 91.56 348 GLN A N 1
ATOM 2593 C CA . GLN A 1 348 ? -14.916 -7.996 2.369 1.00 91.56 348 GLN A CA 1
ATOM 2594 C C . GLN A 1 348 ? -14.816 -7.387 3.779 1.00 91.56 348 GLN A C 1
ATOM 2596 O O . GLN A 1 348 ? -15.218 -8.008 4.767 1.00 91.56 348 GLN A O 1
ATOM 2601 N N . ALA A 1 349 ? -14.304 -6.160 3.879 1.00 91.75 349 ALA A N 1
ATOM 2602 C CA . ALA A 1 349 ? -14.322 -5.389 5.110 1.00 91.75 349 ALA A CA 1
ATOM 2603 C C . ALA A 1 349 ? -15.755 -4.941 5.421 1.00 91.75 349 ALA A C 1
ATOM 2605 O O . ALA A 1 349 ? -16.520 -4.566 4.530 1.00 91.75 349 ALA A O 1
ATOM 2606 N N . GLN A 1 350 ? -16.124 -4.972 6.702 1.00 87.56 350 GLN A N 1
ATOM 2607 C CA . GLN A 1 350 ? -17.444 -4.543 7.154 1.00 87.56 350 GLN A CA 1
ATOM 2608 C C . GLN A 1 350 ? -17.338 -3.260 7.979 1.00 87.56 350 GLN A C 1
ATOM 2610 O O . GLN A 1 350 ? -16.537 -3.219 8.917 1.00 87.56 350 GLN A O 1
ATOM 2615 N N . PRO A 1 351 ? -18.161 -2.235 7.691 1.00 86.88 351 PRO A N 1
ATOM 2616 C CA . PRO A 1 351 ? -18.252 -1.048 8.532 1.00 86.88 351 PRO A CA 1
ATOM 2617 C C . PRO A 1 351 ? -18.511 -1.428 9.993 1.00 86.88 351 PRO A C 1
ATOM 2619 O O . PRO A 1 351 ? -19.320 -2.313 10.283 1.00 86.88 351 PRO A O 1
ATOM 2622 N N . THR A 1 352 ? -17.836 -0.753 10.923 1.00 80.12 352 THR A N 1
ATOM 2623 C CA . THR A 1 352 ? -17.964 -1.051 12.360 1.00 80.12 352 THR A CA 1
ATOM 2624 C C . THR A 1 352 ? -19.044 -0.228 13.052 1.00 80.12 352 THR A C 1
ATOM 2626 O O . THR A 1 352 ? -19.508 -0.605 14.126 1.00 80.12 352 THR A O 1
ATOM 2629 N N . SER A 1 353 ? -19.512 0.856 12.428 1.00 66.50 353 SER A N 1
ATOM 2630 C CA . SER A 1 353 ? -20.656 1.618 12.929 1.00 66.50 353 SER A CA 1
ATOM 2631 C C . SER A 1 353 ? -21.977 1.030 12.426 1.00 66.50 353 SER A C 1
ATOM 2633 O O . SER A 1 353 ? -22.295 1.130 11.244 1.00 66.50 353 SER A O 1
ATOM 2635 N N . THR A 1 354 ? -22.798 0.487 13.332 1.00 50.97 354 THR A N 1
ATOM 2636 C CA . THR A 1 354 ? -24.229 0.212 13.072 1.00 50.97 354 THR A CA 1
ATOM 2637 C C . THR A 1 354 ? -25.100 1.458 13.230 1.00 50.97 354 THR A C 1
ATOM 2639 O O . THR A 1 354 ? -26.250 1.484 12.798 1.00 50.97 354 THR A O 1
ATOM 2642 N N . THR A 1 355 ? -24.577 2.506 13.867 1.00 50.97 355 THR A N 1
ATOM 2643 C CA . THR A 1 355 ? -25.194 3.831 13.874 1.00 50.97 355 THR A CA 1
ATOM 2644 C C . THR A 1 355 ? -25.074 4.411 12.476 1.00 50.97 355 THR A C 1
ATOM 2646 O O . THR A 1 355 ? -23.958 4.612 12.002 1.00 50.97 355 THR A O 1
ATOM 2649 N N . ASN A 1 356 ? -26.212 4.657 11.819 1.00 40.75 356 ASN A N 1
ATOM 2650 C CA . ASN A 1 356 ? -26.301 5.428 10.581 1.00 40.75 356 ASN A CA 1
ATOM 2651 C C . ASN A 1 356 ? -25.455 6.697 10.735 1.00 40.75 356 ASN A C 1
ATOM 2653 O O . ASN A 1 356 ? -25.903 7.668 11.346 1.00 40.75 356 ASN A O 1
ATOM 2657 N N . ILE A 1 357 ? -24.225 6.684 10.220 1.00 48.81 357 ILE A N 1
ATOM 2658 C CA . ILE A 1 357 ? -23.463 7.907 10.023 1.00 48.81 357 ILE A CA 1
ATOM 2659 C C . ILE A 1 357 ? -24.269 8.621 8.954 1.00 48.81 357 ILE A C 1
ATOM 2661 O O . ILE A 1 357 ? -24.230 8.226 7.790 1.00 48.81 357 ILE A O 1
ATOM 2665 N N . THR A 1 358 ? -25.095 9.585 9.366 1.00 42.38 358 THR A N 1
ATOM 2666 C CA . THR A 1 358 ? -25.813 10.448 8.437 1.00 42.38 358 THR A CA 1
ATOM 2667 C C . THR A 1 358 ? -24.752 10.976 7.479 1.00 42.38 358 THR A C 1
ATOM 2669 O O . THR A 1 358 ? -23.820 11.631 7.958 1.00 42.38 358 THR A O 1
ATOM 2672 N N . PRO A 1 359 ? -24.798 10.629 6.179 1.00 45.84 359 PRO A N 1
ATOM 2673 C CA . PRO A 1 359 ? -23.812 11.137 5.246 1.00 45.84 359 PRO A CA 1
ATOM 2674 C C . PRO A 1 359 ? -23.830 12.654 5.381 1.00 45.84 359 PRO A C 1
ATOM 2676 O O . PRO A 1 359 ? -24.914 13.247 5.433 1.00 45.84 359 PRO A O 1
ATOM 2679 N N . GLU A 1 360 ? -22.651 13.268 5.519 1.00 44.44 360 GLU A N 1
ATOM 2680 C CA . GLU A 1 360 ? -22.568 14.725 5.514 1.00 44.44 360 GLU A CA 1
ATOM 2681 C C . GLU A 1 360 ? -23.386 15.237 4.323 1.00 44.44 360 GLU A C 1
ATOM 2683 O O . GLU A 1 360 ? -23.317 14.641 3.237 1.00 44.44 360 GLU A O 1
ATOM 2688 N N . PRO A 1 361 ? -24.228 16.267 4.521 1.00 39.19 361 PRO A N 1
ATOM 2689 C CA . PRO A 1 361 ? -25.062 16.776 3.451 1.00 39.19 361 PRO A CA 1
A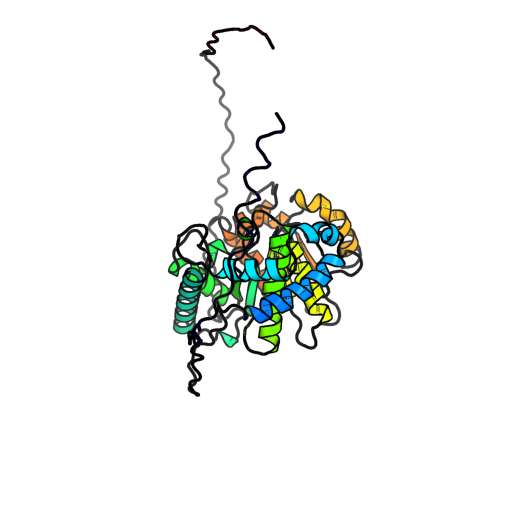TOM 2690 C C . PRO A 1 361 ? 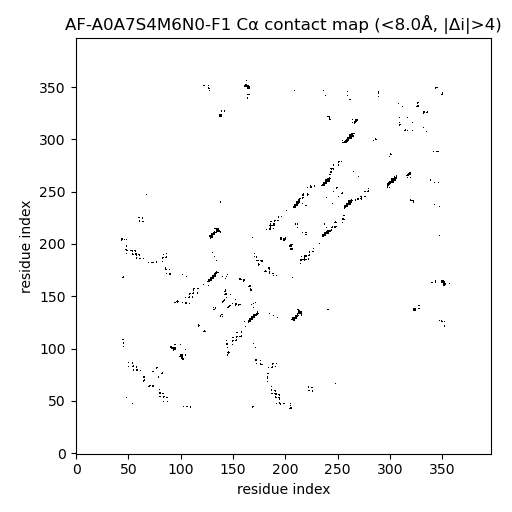-24.152 17.097 2.271 1.00 39.19 361 PRO A C 1
ATOM 2692 O O . PRO A 1 361 ? -23.227 17.899 2.405 1.00 39.19 361 PRO A O 1
ATOM 2695 N N . ARG A 1 362 ? -24.396 16.427 1.133 1.00 40.31 362 ARG A N 1
ATOM 2696 C CA . ARG A 1 362 ? -23.658 16.679 -0.108 1.00 40.31 362 ARG A CA 1
ATOM 2697 C C . ARG A 1 362 ? -23.633 18.195 -0.301 1.00 40.31 362 ARG A C 1
ATOM 2699 O O . ARG A 1 362 ? -24.725 18.776 -0.333 1.00 40.31 362 ARG A O 1
ATOM 2706 N N . PRO A 1 363 ? -22.461 18.849 -0.404 1.00 36.56 363 PRO A N 1
ATOM 2707 C CA . PRO A 1 363 ? -22.437 20.256 -0.753 1.00 36.56 363 PRO A CA 1
ATOM 2708 C C . PRO A 1 363 ? -23.208 20.374 -2.062 1.00 36.56 363 PRO A C 1
ATOM 2710 O O . PRO A 1 363 ? -22.874 19.715 -3.049 1.00 36.56 363 PRO A O 1
ATOM 2713 N N . SER A 1 364 ? -24.317 21.116 -2.043 1.00 34.75 364 SER A N 1
ATOM 2714 C CA . SER A 1 364 ? -25.093 21.326 -3.253 1.00 34.75 364 SER A CA 1
ATOM 2715 C C . SER A 1 364 ? -24.149 21.989 -4.242 1.00 34.75 364 SER A C 1
ATOM 2717 O O . SER A 1 364 ? -23.729 23.129 -4.023 1.00 34.75 364 SER A O 1
ATOM 2719 N N . LEU A 1 365 ? -23.792 21.279 -5.310 1.00 38.03 365 LEU A N 1
ATOM 2720 C CA . LEU A 1 365 ? -23.205 21.887 -6.489 1.00 38.03 365 LEU A CA 1
ATOM 2721 C C . LEU A 1 365 ? -24.269 22.838 -7.041 1.00 38.03 365 LEU A C 1
ATOM 2723 O O . LEU A 1 365 ? -25.083 22.477 -7.887 1.00 38.03 365 LEU A O 1
ATOM 2727 N N . CYS A 1 366 ? -24.298 24.061 -6.514 1.00 32.31 366 CYS A N 1
ATOM 2728 C CA . CYS A 1 366 ? -24.909 25.192 -7.177 1.00 32.31 366 CYS A CA 1
ATOM 2729 C C . CYS A 1 366 ? -24.079 25.415 -8.437 1.00 32.31 366 CYS A C 1
ATOM 2731 O O . CYS A 1 366 ? -23.122 26.188 -8.444 1.00 32.31 366 CYS A O 1
ATOM 2733 N N . VAL A 1 367 ? -24.436 24.694 -9.499 1.00 38.53 367 VAL A N 1
ATOM 2734 C CA . VAL A 1 367 ? -24.023 24.990 -10.865 1.00 38.53 367 VAL A CA 1
ATOM 2735 C C . VAL A 1 367 ? -24.667 26.330 -11.205 1.00 38.53 367 VAL A C 1
ATOM 2737 O O . VAL A 1 367 ? -25.758 26.415 -11.761 1.00 38.53 367 VAL A O 1
ATOM 2740 N N . GLY A 1 368 ? -24.014 27.406 -10.773 1.00 33.53 368 GLY A N 1
ATOM 2741 C CA . GLY A 1 368 ? -24.314 28.750 -11.216 1.00 33.53 368 GLY A CA 1
ATOM 2742 C C . GLY A 1 368 ? -23.954 28.827 -12.688 1.00 33.53 368 GLY A C 1
ATOM 2743 O O . GLY A 1 368 ? -22.797 29.045 -13.038 1.00 33.53 368 GLY A O 1
ATOM 2744 N N . SER A 1 369 ? -24.948 28.634 -13.546 1.00 38.53 369 SER A N 1
ATOM 2745 C CA . SER A 1 369 ? -24.906 28.965 -14.962 1.00 38.53 369 SER A CA 1
ATOM 2746 C C . SER A 1 369 ? -24.563 30.449 -15.123 1.00 38.53 369 SER A C 1
ATOM 2748 O O . SER A 1 369 ? -25.447 31.304 -15.160 1.00 38.53 369 SER A O 1
ATOM 2750 N N . ARG A 1 370 ? -23.269 30.779 -15.189 1.00 35.28 370 ARG A N 1
ATOM 2751 C CA . ARG A 1 370 ? -22.807 32.094 -15.636 1.00 35.28 370 ARG A CA 1
ATOM 2752 C C . ARG A 1 370 ? -22.711 32.076 -17.153 1.00 35.28 370 ARG A C 1
ATOM 2754 O O . ARG A 1 370 ? -21.835 31.445 -17.734 1.00 35.28 370 ARG A O 1
ATOM 2761 N N . HIS A 1 371 ? -23.663 32.771 -17.765 1.00 31.92 371 HIS A N 1
ATOM 2762 C CA . HIS A 1 371 ? -23.614 33.212 -19.149 1.00 31.92 371 HIS A CA 1
ATOM 2763 C C . HIS A 1 371 ? -22.266 33.864 -19.474 1.00 31.92 371 HIS A C 1
ATOM 2765 O O . HIS A 1 371 ? -21.801 34.749 -18.754 1.00 31.92 371 HIS A O 1
ATOM 2771 N N . MET A 1 372 ? -21.683 33.449 -20.598 1.00 34.62 372 MET A N 1
ATOM 2772 C CA . MET A 1 372 ? -20.647 34.212 -21.275 1.00 34.62 372 MET A CA 1
ATOM 2773 C C . MET A 1 372 ? -21.240 35.533 -21.768 1.00 34.62 372 MET A C 1
ATOM 2775 O O . MET A 1 372 ? -22.184 35.537 -22.556 1.00 34.62 372 MET A O 1
ATOM 2779 N N . ALA A 1 373 ? -20.649 36.645 -21.346 1.00 30.73 373 ALA A N 1
ATOM 2780 C CA . ALA A 1 373 ? -20.750 37.913 -22.047 1.00 30.73 373 ALA A CA 1
ATOM 2781 C C . ALA A 1 373 ? -19.336 38.322 -22.466 1.00 30.73 373 ALA A C 1
ATOM 2783 O O . ALA A 1 373 ? -18.461 38.553 -21.634 1.00 30.73 373 ALA A O 1
ATOM 2784 N N . HIS A 1 374 ? -19.130 38.359 -23.779 1.00 31.42 374 HIS A N 1
ATOM 2785 C CA . HIS A 1 374 ? -17.981 38.967 -24.430 1.00 31.42 374 HIS A CA 1
ATOM 2786 C C . HIS A 1 374 ? -17.869 40.449 -24.055 1.00 31.42 374 HIS A C 1
ATOM 2788 O O . HIS A 1 374 ? -18.838 41.196 -24.190 1.00 31.42 374 HIS A O 1
ATOM 2794 N N . THR A 1 375 ? -16.665 40.917 -23.732 1.00 27.81 375 THR A N 1
ATOM 2795 C CA . THR A 1 375 ? -16.234 42.262 -24.135 1.00 27.81 375 THR A CA 1
ATOM 2796 C C . THR A 1 375 ? -14.719 42.272 -24.306 1.00 27.81 375 THR A C 1
ATOM 2798 O O . THR A 1 375 ? -13.971 41.969 -23.382 1.00 27.81 375 THR A O 1
ATOM 2801 N N . ALA A 1 376 ? -14.288 42.567 -25.529 1.00 30.28 376 ALA A N 1
ATOM 2802 C CA . ALA A 1 376 ? -12.904 42.800 -25.903 1.00 30.28 376 ALA A CA 1
ATOM 2803 C C . ALA A 1 376 ? -12.556 44.281 -25.702 1.00 30.28 376 ALA A C 1
ATOM 2805 O O . ALA A 1 376 ? -13.360 45.134 -26.071 1.00 30.28 376 ALA A O 1
ATOM 2806 N N . VAL A 1 377 ? -11.346 44.572 -25.215 1.00 25.94 377 VAL A N 1
ATOM 2807 C CA . VAL A 1 377 ? -10.619 45.824 -25.488 1.00 25.94 377 VAL A CA 1
ATOM 2808 C C . VAL A 1 377 ? -9.127 45.493 -25.624 1.00 25.94 377 VAL A C 1
ATOM 2810 O O . VAL A 1 377 ? -8.551 44.820 -24.772 1.00 25.94 377 VAL A O 1
ATOM 2813 N N . CYS A 1 378 ? -8.547 45.934 -26.742 1.00 26.03 378 CYS A N 1
ATOM 2814 C CA . CYS A 1 378 ? -7.135 45.855 -27.122 1.00 26.03 378 CYS A CA 1
ATOM 2815 C C . CYS A 1 378 ? -6.302 47.035 -26.578 1.00 26.03 378 CYS A C 1
ATOM 2817 O O . CYS A 1 378 ? -6.874 48.053 -26.196 1.00 26.03 378 CYS A O 1
ATOM 2819 N N . ALA A 1 379 ? -4.974 46.906 -26.764 1.00 27.02 379 ALA A N 1
ATOM 2820 C CA . ALA A 1 379 ? -3.898 47.918 -26.709 1.00 27.02 379 ALA A CA 1
ATOM 2821 C C . ALA A 1 379 ? -3.374 48.248 -25.290 1.00 27.02 379 ALA A C 1
ATOM 2823 O O . ALA A 1 379 ? -4.160 48.356 -24.362 1.00 27.02 379 ALA A O 1
ATOM 2824 N N . GLU A 1 380 ? -2.072 48.399 -25.010 1.00 26.75 380 GLU A N 1
ATOM 2825 C CA . GLU A 1 380 ? -0.873 48.627 -25.840 1.00 26.75 380 GLU A CA 1
ATOM 2826 C C . GLU A 1 380 ? 0.415 48.409 -24.990 1.00 26.75 380 GLU A C 1
ATOM 2828 O O . GLU A 1 380 ? 0.350 48.581 -23.778 1.00 26.75 380 GLU A O 1
ATOM 2833 N N . ALA A 1 381 ? 1.532 48.046 -25.653 1.00 26.14 381 ALA A N 1
ATOM 2834 C CA . ALA A 1 381 ? 2.980 48.296 -25.396 1.00 26.14 381 ALA A CA 1
ATOM 2835 C C . ALA A 1 381 ? 3.553 48.318 -23.942 1.00 26.14 381 ALA A C 1
ATOM 2837 O O . ALA A 1 381 ? 2.989 48.901 -23.030 1.00 26.14 381 ALA A O 1
ATOM 2838 N N . VAL A 1 382 ? 4.741 47.764 -23.646 1.00 27.22 382 VAL A N 1
ATOM 2839 C CA . VAL A 1 382 ? 6.071 48.243 -24.084 1.00 27.22 382 VAL A CA 1
ATOM 2840 C C . VAL A 1 382 ? 7.145 47.148 -23.951 1.00 27.22 382 VAL A C 1
ATOM 2842 O O . VAL A 1 382 ? 7.104 46.279 -23.084 1.00 27.22 382 VAL A O 1
ATOM 2845 N N . ASP A 1 383 ? 8.096 47.276 -24.865 1.00 27.73 383 ASP A N 1
ATOM 2846 C CA . ASP A 1 383 ? 9.231 46.461 -25.267 1.00 27.73 383 ASP A CA 1
ATOM 2847 C C . ASP A 1 383 ? 10.477 46.515 -24.346 1.00 27.73 383 ASP A C 1
ATOM 2849 O O . ASP A 1 383 ? 10.688 47.465 -23.593 1.00 27.73 383 ASP A O 1
ATOM 2853 N N . THR A 1 384 ? 11.380 45.557 -24.591 1.00 29.31 384 THR A N 1
ATOM 2854 C CA . THR A 1 384 ? 12.858 45.582 -24.435 1.00 29.31 384 THR A CA 1
ATOM 2855 C C . THR A 1 384 ? 13.546 45.688 -23.063 1.00 29.31 384 THR A C 1
ATOM 2857 O O . THR A 1 384 ? 13.447 46.684 -22.357 1.00 29.31 384 THR A O 1
ATOM 2860 N N . CYS A 1 385 ? 14.437 44.718 -22.795 1.00 25.83 385 CYS A N 1
ATOM 2861 C CA . CYS A 1 385 ? 15.886 44.980 -22.720 1.00 25.83 385 CYS A CA 1
ATOM 2862 C C . CYS A 1 385 ? 16.710 43.675 -22.735 1.00 25.83 385 CYS A C 1
ATOM 2864 O O . CYS A 1 385 ? 16.920 43.029 -21.710 1.00 25.83 385 CYS A O 1
ATOM 2866 N N . SER A 1 386 ? 17.212 43.333 -23.922 1.00 32.81 386 SER A N 1
ATOM 2867 C CA . SER A 1 386 ? 18.420 42.526 -24.128 1.00 32.81 386 SER A CA 1
ATOM 2868 C C . SER A 1 386 ? 19.601 43.494 -24.240 1.00 32.81 386 SER A C 1
ATOM 2870 O O . SER A 1 386 ? 19.496 44.488 -24.958 1.00 32.81 386 SER A O 1
ATOM 2872 N N . GLY A 1 387 ? 20.714 43.219 -23.560 1.00 27.75 387 GLY A N 1
ATOM 2873 C CA . GLY A 1 387 ? 21.909 44.067 -23.560 1.00 27.75 387 GLY A CA 1
ATOM 2874 C C . GLY A 1 387 ? 23.187 43.242 -23.465 1.00 27.75 387 GLY A C 1
ATOM 2875 O O . GLY A 1 387 ? 23.655 42.919 -22.381 1.00 27.75 387 GLY A O 1
ATOM 2876 N N . ASP A 1 388 ? 23.683 42.900 -24.646 1.00 31.83 388 ASP A N 1
ATOM 2877 C CA . ASP A 1 388 ? 24.901 42.186 -25.026 1.00 31.83 388 ASP A CA 1
ATOM 2878 C C . ASP A 1 388 ? 26.178 43.027 -24.791 1.00 31.83 388 ASP A C 1
ATOM 2880 O O . ASP A 1 388 ? 26.147 44.213 -25.096 1.00 31.83 388 ASP A O 1
ATOM 2884 N N . LEU A 1 389 ? 27.289 42.426 -24.335 1.00 31.03 389 LEU A N 1
ATOM 2885 C CA . LEU A 1 389 ? 28.710 42.806 -24.557 1.00 31.03 389 LEU A CA 1
ATOM 2886 C C . LEU A 1 389 ? 29.574 41.640 -24.008 1.00 31.03 389 LEU A C 1
ATOM 2888 O O . LEU A 1 389 ? 29.416 41.274 -22.851 1.00 31.03 389 LEU A O 1
ATOM 2892 N N . GLY A 1 390 ? 30.534 40.993 -24.672 1.00 27.41 390 GLY A N 1
ATOM 2893 C CA . GLY A 1 390 ? 31.160 41.138 -25.978 1.00 27.41 390 GLY A CA 1
ATOM 2894 C C . GLY A 1 390 ? 32.359 40.160 -26.065 1.00 27.41 390 GLY A C 1
ATOM 2895 O O . GLY A 1 390 ? 33.091 39.971 -25.100 1.00 27.41 390 GLY A O 1
ATOM 2896 N N . ARG A 1 391 ? 32.487 39.521 -27.235 1.00 31.14 391 ARG A N 1
ATOM 2897 C CA . ARG A 1 391 ? 33.556 38.688 -27.860 1.00 31.14 391 ARG A CA 1
ATOM 2898 C C . ARG A 1 391 ? 35.004 38.806 -27.294 1.00 31.14 391 ARG A C 1
ATOM 2900 O O . ARG A 1 391 ? 35.453 39.919 -27.074 1.00 31.14 391 ARG A O 1
ATOM 2907 N N . SER A 1 392 ? 35.751 37.712 -27.012 1.00 30.00 392 SER A N 1
ATOM 2908 C CA . SER A 1 392 ? 36.504 36.742 -27.890 1.00 30.00 392 SER A CA 1
ATOM 2909 C C . SER A 1 392 ? 37.986 37.167 -28.157 1.00 30.00 392 SER A C 1
ATOM 2911 O O . SER A 1 392 ? 38.276 38.339 -27.957 1.00 30.00 392 SER A O 1
ATOM 2913 N N . PRO A 1 393 ? 38.903 36.362 -28.758 1.00 51.97 393 PRO A N 1
ATOM 2914 C CA . PRO A 1 393 ? 39.547 35.079 -28.377 1.00 51.97 393 PRO A CA 1
ATOM 2915 C C . PRO A 1 393 ? 41.113 35.123 -28.440 1.00 51.97 393 PRO A C 1
ATOM 2917 O O . PRO A 1 393 ? 41.682 36.104 -28.906 1.00 51.97 393 PRO A O 1
ATOM 2920 N N . SER A 1 394 ? 41.822 34.047 -28.041 1.00 28.20 394 SER A N 1
ATOM 2921 C CA . SER A 1 394 ? 43.139 33.550 -28.567 1.00 28.20 394 SER A CA 1
ATOM 2922 C C . SER A 1 394 ? 43.725 32.502 -27.592 1.00 28.20 394 SER A C 1
ATOM 2924 O O . SER A 1 394 ? 43.835 32.762 -26.404 1.00 28.20 394 SER A O 1
ATOM 2926 N N . SER A 1 395 ? 43.797 31.213 -27.945 1.00 34.09 395 SER A N 1
ATOM 2927 C CA . SER A 1 395 ? 44.861 30.488 -28.672 1.00 34.09 395 SER A CA 1
ATOM 2928 C C . SER A 1 395 ? 46.157 30.227 -27.884 1.00 34.09 395 SER A C 1
ATOM 2930 O O . SER A 1 395 ? 46.782 31.170 -27.415 1.00 34.09 395 SER A O 1
ATOM 2932 N N . VAL A 1 396 ? 46.599 28.961 -27.957 1.00 35.00 396 VAL A N 1
ATOM 2933 C CA . VAL A 1 396 ? 47.985 28.439 -28.057 1.00 35.00 396 VAL A CA 1
ATOM 2934 C C . VAL A 1 396 ? 48.394 27.438 -26.954 1.00 35.00 396 VAL A C 1
ATOM 2936 O O . VAL A 1 396 ? 48.546 27.805 -25.794 1.00 35.00 396 VAL A O 1
ATOM 2939 N N . LEU A 1 397 ? 48.677 26.222 -27.458 1.00 43.31 397 LEU A N 1
ATOM 2940 C CA . LEU A 1 397 ? 49.364 25.026 -26.926 1.00 43.31 397 LEU A CA 1
ATOM 2941 C C . LEU A 1 397 ? 48.601 24.051 -26.019 1.00 43.31 397 LEU A C 1
ATOM 2943 O O . LEU A 1 397 ? 48.268 24.395 -24.867 1.00 43.31 397 LEU A O 1
#

pLDDT: mean 72.32, std 23.54, range [24.52, 97.81]

Foldseek 3Di:
DPPPPPPPPPPPDDDDDDDDDDDDDPPDPPPPDDDDDPPDPPPLFLDFFDLVLLLVLLQLLLVLCCVDPNNVVVVVQVGSNSLSVLLVVQQQDFQPADGHGLSVQRVLLVVLLVVVCVVVVFDLVQAAEEEEEPEDLALCQQQTRHDDHSNRNSVVQNVLCQQQSYGYRYSRQYCVSSVNDLVSSLSSLLSRVLSQVVCVVVVNHHHQEYEYEDSNQLNVLSNQVSCLVPDPDDAYEYEYAFDDNVNNAQLVVGRQAAYEYEYAPLEPNCVVVVVSVVSNDVVADQDDLPDDDDPDGRHYHYDHCCVVCVVLVNNHDYNSCVSSCCSPPPSNVVVVSVVSNSVSSSSVRDRRDPPPPPPDPDPPPPPPPDDDDDDDDDDDDDDDDDDDDDDDDDDDD

Solvent-accessible surface area (backbone atoms only — not comparable to full-atom values): 23388 Å² total; per-residue (Å²): 144,88,81,85,79,75,86,79,77,81,87,80,82,86,82,78,93,75,91,78,85,85,75,85,80,81,79,73,79,82,77,85,86,76,82,92,62,104,81,70,75,87,64,35,74,78,59,76,62,56,69,68,43,24,32,57,23,15,49,49,30,45,58,42,38,58,76,39,89,66,25,84,58,48,78,81,51,69,47,37,60,48,34,27,55,45,41,60,54,37,46,65,27,66,34,93,77,77,63,56,38,37,54,61,48,36,44,50,15,50,53,50,19,52,53,53,31,53,76,69,69,51,66,71,89,68,44,36,39,29,35,29,36,44,25,50,60,39,61,41,38,57,53,46,68,33,101,68,53,50,68,59,13,12,48,45,37,37,50,37,28,37,69,33,4,33,40,77,40,74,42,75,52,46,46,73,71,39,80,66,31,61,66,46,36,14,50,30,48,15,6,49,51,40,20,37,49,55,32,27,80,70,71,71,35,75,56,52,32,40,36,30,9,34,60,18,28,40,10,53,28,30,24,48,56,39,44,66,76,68,66,89,73,86,83,51,41,41,36,38,40,43,46,39,69,51,42,63,39,47,57,89,75,47,60,87,41,30,31,41,35,44,37,42,89,59,20,62,58,36,66,83,20,44,68,44,47,51,59,47,43,80,74,50,73,96,68,71,86,84,60,95,74,76,92,84,62,58,49,76,43,81,42,76,43,51,69,59,37,47,75,73,71,45,88,70,40,68,72,52,43,60,59,41,45,29,60,68,38,79,90,25,50,68,60,36,53,53,52,46,49,53,51,18,59,75,72,66,34,50,51,68,54,86,64,81,73,72,72,74,78,74,78,77,80,75,77,73,84,72,78,89,73,91,80,90,85,84,89,79,91,88,83,88,86,88,86,87,88,81,84,89,91,83,92,89,135

Mean predicted aligned error: 13.84 Å

Sequence (397 aa):
MKVQLAARMEAGQHASAQRSPLENASAKYTVLCGGSTANEFDSWMGKHPDPVDIEAAATTVWGQLDATPFGAGADQLGGPRAVAETVVKSLSAGTPYTGGSRDAALADVYRLTLAKLAALQVDTSRLHVVSVICAGGTPWATFGLGGGTAEKQADNQANLALRHGVLFDLLPLFLTDFSGSILGLAVGTAALCLAKLRARDRGALRCDDLLFACKGTLGAALVSGAFAAEATGDDFRLVGLGTDLSQGFDPASGAPWPLLVLNSEQDDNIGAARTSLDKNWASRHDGDVDAPRARSKPEFVWYNIDGWLSSLGWPANPYHKWYFSAFYEESAVTLREDVMRHISLFIQAQPTSTTNITPEPRPSLCVGSRHMAHTAVCAEAVDTCSGDLGRSPSSVL

Nearest PDB structures (foldseek):
  1ve5-assembly1_C  TM=2.988E-01  e=1.740E-01  Thermus thermophilus HB8
  7ysl-assembly1_B  TM=2.519E-01  e=2.681E-01  Pectobacterium atrosepticum SCRI1043
  1ve5-assembly1_D  TM=3.304E-01  e=1.286E+00  Thermus thermophilus HB8
  1ve5-assembly1_B  TM=3.140E-01  e=4.003E+00  Thermus thermophilus HB8

Radius of gyration: 26.49 Å; Cα contacts (8 Å, |Δi|>4): 559; chains: 1; bounding box: 79×72×60 Å